Protein AF-0000000080328195 (afdb_homodimer)

Secondary structure (DSSP, 8-state):
--HHHHTT----TTB-BTTT--PPPHHHHHHHHHHHHHHHT--TTHHHHHHHHHHHHHHHHHHHHT--GGGEEE-S-HHHHHHHHHHH--SSEEEEETTS-GGGTHHHHHHHHTTS-EEEEE---TT----HHHHHHH--TTEEEEEEESB-TTT-BBP-HHHHHHHH-TTSEEEEE-TTTTTTS---GGG-SEEEEESSSTT---SS-EEEEE-HHHHHHS--TT--GGGBSSTT--SSPPPPBPSSGGGG--SPPPHHHHHHHHHHHHHHHHH-HHHHHHHHHHHHHHHHHHHHHTTPEE-S--SGGGB-S-EEEE-TTS-HHHHHHHHHHTT-B-EE-SS-EEEB--TT--THHHHHHHHHHHTTT-/--HHHHTT----TTB-BTTT--PPPHHHHHHHHHHHHHHHT--TTHHHHHHHHHHHHHHHHHHHHT--GGGEEE-S-HHHHHHHHHHH--SSEEEEETTS-GGGTHHHHHHHHTTS-EEEEE---TT----HHHHHHH--TTEEEEEEESB-TTT-BBP-HHHHHHHH-TTSEEEEE-TTTTTTS---GGG-SEEEEESSSTT---SS-EEEEE-HHHHHHS--TT--GGGBSSTT--SSPPPPBPSSGGGG--SPPPHHHHHHHHHHHHHHHHH-HHHHHHHHHHHHHHHHHHHHHTTPEE-S--SGGGB-S-EEEE-TTS-HHHHHHHHHHTT-B-EE-SS-EEEB--TT--THHHHHHHHHHHHTT-

Sequence (740 aa):
MLTSYATRFDTPAGYLDFARFGPPSQDAVAATARAMEDSARADHVTVDALMRAEGAARSAAARLTGTDAEHTVLLPNASTGLFHAALGIREGVVLAARTDFPANHYPWHRTRRLGRAEPRWLSPKPDSGVTPDLVRAALTDDVVALSVSAVDFRTGFRADLAALREAIGPGRLLIVDAIQAFGAVEMPWEAADVVVTGGQKWLRAGWGTGFAALSDQALEFLEPVLTGWTGVEGVGLFDGAEHPPAPDARRWSITHLSPVTAAAFAAALNLVERHTVAAIEAAIATRITELTEVVRGCGGHILSPTDPARRAGILSFTMPDHDPSLVAKSLHAEKVTPTVRSDSLRLSPHASTPPEVSERVAAALSSLRSMLTSYATRFDTPAGYLDFARFGPPSQDAVAATARAMEDSARADHVTVDALMRAEGAARSAAARLTGTDAEHTVLLPNASTGLFHAALGIREGVVLAARTDFPANHYPWHRTRRLGRAEPRWLSPKPDSGVTPDLVRAALTDDVVALSVSAVDFRTGFRADLAALREAIGPGRLLIVDAIQAFGAVEMPWEAADVVVTGGQKWLRAGWGTGFAALSDQALEFLEPVLTGWTGVEGVGLFDGAEHPPAPDARRWSITHLSPVTAAAFAAALNLVERHTVAAIEAAIATRITELTEVVRGCGGHILSPTDPARRAGILSFTMPDHDPSLVAKSLHAEKVTPTVRSDSLRLSPHASTPPEVSERVAAALSSLRS

InterPro domains:
  IPR000192 Aminotransferase class V domain [PF00266] (41-336)
  IPR015421 Pyridoxal phosphate-dependent transferase, major domain [G3DSA:3.40.640.10] (25-278)
  IPR015422 Pyridoxal phosphate-dependent transferase, small domain [G3DSA:3.90.1150.10] (15-353)
  IPR015424 Pyridoxal phosphate-dependent transferase [SSF53383] (11-368)

Organism: NCBI:txid40318

Solvent-accessible surface area (backbone atoms only — not comparable to full-atom values): 35557 Å² total; per-residue (Å²): 110,46,59,84,63,28,72,41,43,65,54,48,60,31,45,16,32,29,82,77,43,18,49,25,31,54,60,19,47,48,34,31,47,52,42,43,54,49,42,16,46,34,51,82,56,41,62,65,58,43,51,49,24,44,58,52,22,33,46,44,50,10,57,75,56,71,56,44,56,58,28,23,27,64,34,57,31,31,46,61,43,40,36,48,56,33,56,7,34,66,58,46,28,30,40,30,44,38,80,48,60,47,56,71,40,34,34,40,55,38,20,35,74,71,68,30,21,35,68,44,74,38,80,52,55,88,59,48,49,75,43,42,66,64,48,49,74,69,61,52,90,58,48,41,32,39,43,43,53,41,22,38,88,71,27,9,21,37,45,54,51,61,54,39,40,59,50,65,38,83,92,37,42,33,35,32,43,26,43,68,25,48,60,41,47,82,67,66,56,77,52,36,24,30,41,21,22,34,17,29,19,59,39,15,27,30,57,54,18,28,34,34,39,41,32,72,66,37,61,70,63,39,46,72,62,65,32,22,46,58,3,24,49,66,60,84,65,84,77,57,67,89,55,59,65,31,91,44,32,44,17,68,21,44,56,87,73,33,33,39,36,24,31,6,31,26,42,22,45,50,52,41,62,76,58,32,33,64,55,33,24,52,30,17,49,52,52,49,53,51,42,50,52,41,41,45,72,58,59,29,46,74,47,24,41,81,51,74,90,32,33,55,54,37,45,15,30,37,48,77,100,49,56,34,68,58,55,47,51,35,24,44,75,50,53,31,17,57,39,80,47,95,79,29,36,31,41,10,52,44,34,58,43,48,78,64,35,46,56,37,52,38,53,22,50,50,54,69,76,102,108,44,58,84,63,29,72,40,43,64,53,48,61,30,44,16,32,29,82,76,43,18,50,25,31,54,60,19,46,51,35,30,47,50,43,44,55,50,41,17,47,36,51,81,56,41,62,67,59,44,50,49,24,43,58,53,24,32,46,44,50,10,57,75,55,71,56,43,55,57,29,22,28,65,34,59,30,31,47,62,45,40,36,48,56,33,58,7,34,67,58,46,27,30,40,29,46,37,79,47,59,49,55,73,41,34,34,41,56,38,19,35,75,72,68,30,22,34,66,43,74,40,81,54,54,87,58,50,50,75,42,41,66,62,48,51,74,65,61,51,90,58,48,43,31,38,43,43,53,38,23,38,88,73,27,9,20,38,44,56,53,61,54,38,37,60,51,66,38,84,93,36,42,33,34,31,44,24,43,69,24,48,59,42,46,83,66,68,56,77,53,36,23,30,42,21,23,33,17,29,19,59,38,14,26,30,56,53,19,27,34,34,37,44,32,72,66,36,62,70,64,40,45,71,63,63,33,22,46,59,4,24,46,65,59,85,65,83,78,55,66,88,56,58,65,31,91,44,34,43,16,70,21,42,56,87,73,34,32,37,36,24,30,7,32,26,39,22,45,48,52,42,63,75,60,33,34,64,54,32,25,52,29,19,49,52,52,50,52,52,43,50,50,41,42,46,73,58,59,31,46,74,46,22,41,81,51,72,90,31,34,55,56,36,45,14,32,37,48,77,99,49,56,36,68,59,55,49,52,35,26,44,75,52,53,30,16,58,40,80,47,92,80,28,36,32,42,9,54,44,32,58,40,45,78,65,35,46,56,37,51,40,54,23,51,50,55,69,77,102

Structure (mmCIF, N/CA/C/O backbone):
data_AF-0000000080328195-model_v1
#
loop_
_entity.id
_entity.type
_entity.pdbx_description
1 polymer 'Aminotransferase class V-fold PLP-dependent enzyme'
#
loop_
_atom_site.group_PDB
_atom_site.id
_atom_site.type_symbol
_atom_site.label_atom_id
_atom_site.label_alt_id
_atom_site.label_comp_id
_atom_site.label_asym_id
_atom_site.label_entity_id
_atom_site.label_seq_id
_atom_site.pdbx_PDB_ins_code
_atom_site.Cartn_x
_atom_site.Cartn_y
_atom_site.Cartn_z
_atom_site.occupancy
_atom_site.B_iso_or_equiv
_atom_site.auth_seq_id
_atom_site.auth_comp_id
_atom_site.auth_asym_id
_atom_site.auth_atom_id
_atom_site.pdbx_PDB_model_num
ATOM 1 N N . MET A 1 1 ? 20.219 -21.656 -19.828 1 75.62 1 MET A N 1
ATOM 2 C CA . MET A 1 1 ? 20.156 -20.484 -18.953 1 75.62 1 MET A CA 1
ATOM 3 C C . MET A 1 1 ? 20.25 -19.203 -19.75 1 75.62 1 MET A C 1
ATOM 5 O O . MET A 1 1 ? 21 -19.125 -20.734 1 75.62 1 MET A O 1
ATOM 9 N N . LEU A 1 2 ? 19.406 -18.297 -19.438 1 90.62 2 LEU A N 1
ATOM 10 C CA . LEU A 1 2 ? 19.469 -16.969 -20.047 1 90.62 2 LEU A CA 1
ATOM 11 C C . LEU A 1 2 ? 20.562 -16.125 -19.406 1 90.62 2 LEU A C 1
ATOM 13 O O . LEU A 1 2 ? 20.297 -15.312 -18.531 1 90.62 2 LEU A O 1
ATOM 17 N N . THR A 1 3 ? 21.797 -16.297 -19.812 1 91.62 3 THR A N 1
ATOM 18 C CA . THR A 1 3 ? 23 -15.852 -19.125 1 91.62 3 THR A CA 1
ATOM 19 C C . THR A 1 3 ? 22.984 -14.336 -18.922 1 91.62 3 THR A C 1
ATOM 21 O O . THR A 1 3 ? 23.312 -13.852 -17.844 1 91.62 3 THR A O 1
ATOM 24 N N . SER A 1 4 ? 22.594 -13.609 -19.969 1 95.31 4 SER A N 1
ATOM 25 C CA . SER A 1 4 ? 22.594 -12.148 -19.859 1 95.31 4 SER A CA 1
ATOM 26 C C . SER A 1 4 ? 21.578 -11.672 -18.812 1 95.31 4 SER A C 1
ATOM 28 O O . SER A 1 4 ? 21.781 -10.633 -18.188 1 95.31 4 SER 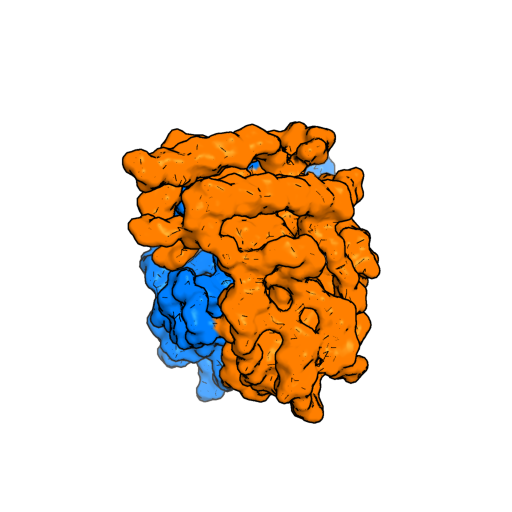A O 1
ATOM 30 N N . TYR A 1 5 ? 20.516 -12.422 -18.625 1 97.44 5 TYR A N 1
ATOM 31 C CA . TYR A 1 5 ? 19.531 -12.148 -17.578 1 97.44 5 TYR A CA 1
ATOM 32 C C . TYR A 1 5 ? 20.047 -12.555 -16.219 1 97.44 5 TYR A C 1
ATOM 34 O O . TYR A 1 5 ? 19.953 -11.797 -15.25 1 97.44 5 TYR A O 1
ATOM 42 N N . ALA A 1 6 ? 20.656 -13.656 -16.141 1 97.62 6 ALA A N 1
ATOM 43 C CA . ALA A 1 6 ? 21.094 -14.258 -14.883 1 97.62 6 ALA A CA 1
ATOM 44 C C . ALA A 1 6 ? 22.172 -13.414 -14.219 1 97.62 6 ALA A C 1
ATOM 46 O O . ALA A 1 6 ? 22.25 -13.344 -12.984 1 97.62 6 ALA A O 1
ATOM 47 N N . THR A 1 7 ? 23.016 -12.703 -14.984 1 97.38 7 THR A N 1
ATOM 48 C CA . THR A 1 7 ? 24.141 -11.938 -14.453 1 97.38 7 THR A CA 1
ATOM 49 C C . THR A 1 7 ? 23.641 -10.688 -13.719 1 97.38 7 THR A C 1
ATOM 51 O O . THR A 1 7 ? 24.406 -10.039 -13.016 1 97.38 7 THR A O 1
ATOM 54 N N . ARG A 1 8 ? 22.328 -10.414 -13.852 1 98.12 8 ARG A N 1
ATOM 55 C CA . ARG A 1 8 ? 21.781 -9.219 -13.227 1 98.12 8 ARG A CA 1
ATOM 56 C C . ARG A 1 8 ? 21.359 -9.492 -11.781 1 98.12 8 ARG A C 1
ATOM 58 O O . ARG A 1 8 ? 20.906 -8.594 -11.078 1 98.12 8 ARG A O 1
ATOM 65 N N . PHE A 1 9 ? 21.562 -10.688 -11.312 1 98.44 9 PHE A N 1
ATOM 66 C CA . PHE A 1 9 ? 21.031 -11.07 -10.016 1 98.44 9 PHE A CA 1
ATOM 67 C C . PHE A 1 9 ? 22.125 -11.656 -9.133 1 98.44 9 PHE A C 1
ATOM 69 O O . PHE A 1 9 ? 23.047 -12.32 -9.625 1 98.44 9 PHE A O 1
ATOM 76 N N . ASP A 1 10 ? 22 -11.461 -7.84 1 97.81 10 ASP A N 1
ATOM 77 C CA . ASP A 1 10 ? 22.891 -12.023 -6.832 1 97.81 10 ASP A CA 1
ATOM 78 C C . ASP A 1 10 ? 22.234 -13.172 -6.078 1 97.81 10 ASP A C 1
ATOM 80 O O . ASP A 1 10 ? 22.656 -13.531 -4.98 1 97.81 10 ASP A O 1
ATOM 84 N N . THR A 1 11 ? 21.172 -13.703 -6.598 1 97.69 11 THR A N 1
ATOM 85 C CA . THR A 1 11 ? 20.391 -14.758 -5.973 1 97.69 11 THR A CA 1
ATOM 86 C C . THR A 1 11 ? 21.219 -16.031 -5.812 1 97.69 11 THR A C 1
ATOM 88 O O . THR A 1 11 ? 21.875 -16.484 -6.762 1 97.69 11 THR A O 1
ATOM 91 N N . PRO A 1 12 ? 21.156 -16.672 -4.664 1 97.81 12 PRO A N 1
ATOM 92 C CA . PRO A 1 12 ? 21.891 -17.922 -4.48 1 97.81 12 PRO A CA 1
ATOM 93 C C . PRO A 1 12 ? 21.469 -19 -5.484 1 97.81 12 PRO A C 1
ATOM 95 O O . PRO A 1 12 ? 20.281 -19.109 -5.816 1 97.81 12 PRO A O 1
ATOM 98 N N . ALA A 1 13 ? 22.359 -19.859 -5.852 1 97.06 13 ALA A N 1
ATOM 99 C CA . ALA A 1 13 ? 22.188 -20.844 -6.914 1 97.06 13 ALA A CA 1
ATOM 100 C C . ALA A 1 13 ? 21.109 -21.844 -6.547 1 97.06 13 ALA A C 1
ATOM 102 O O . ALA A 1 13 ? 20.406 -22.359 -7.422 1 97.06 13 ALA A O 1
ATOM 103 N N . GLY A 1 14 ? 20.922 -22.078 -5.285 1 98.38 14 GLY A N 1
ATOM 104 C CA . GLY A 1 14 ? 20 -23.109 -4.848 1 98.38 14 GLY A CA 1
ATOM 105 C C . GLY A 1 14 ? 18.625 -22.562 -4.5 1 98.38 14 GLY A C 1
ATOM 106 O O . GLY A 1 14 ? 17.766 -23.312 -4.035 1 98.38 14 GLY A O 1
ATOM 107 N N . TYR A 1 15 ? 18.391 -21.281 -4.758 1 98.62 15 TYR A N 1
ATOM 108 C CA . TYR A 1 15 ? 17.094 -20.688 -4.418 1 98.62 15 TYR A CA 1
ATOM 109 C C . TYR A 1 15 ? 16.016 -21.141 -5.383 1 98.62 15 TYR A C 1
ATOM 111 O O . TYR A 1 15 ? 16.078 -20.859 -6.582 1 98.62 15 TYR A O 1
ATOM 119 N N . LEU A 1 16 ? 15.016 -21.844 -4.871 1 98.88 16 LEU A N 1
ATOM 120 C CA . LEU A 1 16 ? 13.914 -22.375 -5.664 1 98.88 16 LEU A CA 1
ATOM 121 C C . LEU A 1 16 ? 12.57 -22 -5.039 1 98.88 16 LEU A C 1
ATOM 123 O O . LEU A 1 16 ? 11.648 -22.828 -5 1 98.88 16 LEU A O 1
ATOM 127 N N . ASP A 1 17 ? 12.469 -20.828 -4.551 1 98.81 17 ASP A N 1
ATOM 128 C CA . ASP A 1 17 ? 11.266 -20.375 -3.867 1 98.81 17 ASP A CA 1
ATOM 129 C C . ASP A 1 17 ? 10.711 -19.094 -4.504 1 98.81 17 ASP A C 1
ATOM 131 O O . ASP A 1 17 ? 10.18 -18.234 -3.805 1 98.81 17 ASP A O 1
ATOM 135 N N . PHE A 1 18 ? 10.789 -18.953 -5.828 1 98.81 18 PHE A N 1
ATOM 136 C CA . PHE A 1 18 ? 10.414 -17.75 -6.547 1 98.81 18 PHE A CA 1
ATOM 137 C C . PHE A 1 18 ? 8.898 -17.547 -6.523 1 98.81 18 PHE A C 1
ATOM 139 O O . PHE A 1 18 ? 8.414 -16.438 -6.695 1 98.81 18 PHE A O 1
ATOM 146 N N . ALA A 1 19 ? 8.117 -18.578 -6.309 1 98.56 19 ALA A N 1
ATOM 147 C CA . ALA A 1 19 ? 6.66 -18.469 -6.215 1 98.56 19 ALA A CA 1
ATOM 148 C C . ALA A 1 19 ? 6.246 -17.828 -4.895 1 98.56 19 ALA A C 1
ATOM 150 O O . ALA A 1 19 ? 5.098 -17.406 -4.73 1 98.56 19 ALA A O 1
ATOM 151 N N . ARG A 1 20 ? 7.18 -17.781 -3.941 1 97.62 20 ARG A N 1
ATOM 152 C CA . ARG A 1 20 ? 6.945 -17.062 -2.691 1 97.62 20 ARG A CA 1
ATOM 153 C C . ARG A 1 20 ? 7.5 -15.641 -2.758 1 97.62 20 ARG A C 1
ATOM 155 O O . ARG A 1 20 ? 6.801 -14.68 -2.426 1 97.62 20 ARG A O 1
ATOM 162 N N . PHE A 1 21 ? 8.719 -15.633 -3.186 1 98.44 21 PHE A N 1
ATOM 163 C CA . PHE A 1 21 ? 9.398 -14.352 -3.285 1 98.44 21 PHE A CA 1
ATOM 164 C C . PHE A 1 21 ? 10.508 -14.406 -4.328 1 98.44 21 PHE A C 1
ATOM 166 O O . PHE A 1 21 ? 11.312 -15.336 -4.344 1 98.44 21 PHE A O 1
ATOM 173 N N . GLY A 1 22 ? 10.539 -13.375 -5.172 1 98.75 22 GLY A N 1
ATOM 174 C CA . GLY A 1 22 ? 11.609 -13.25 -6.156 1 98.75 22 GLY A CA 1
ATOM 175 C C . GLY A 1 22 ? 12.672 -12.242 -5.766 1 98.75 22 GLY A C 1
ATOM 176 O O . GLY A 1 22 ? 12.406 -11.031 -5.754 1 98.75 22 GLY A O 1
ATOM 177 N N . PRO A 1 23 ? 13.867 -12.711 -5.461 1 98.81 23 PRO A N 1
ATOM 178 C CA . PRO A 1 23 ? 14.938 -11.766 -5.156 1 98.81 23 PRO A CA 1
ATOM 179 C C . PRO A 1 23 ? 15.141 -10.727 -6.262 1 98.81 23 PRO A C 1
ATOM 181 O O . PRO A 1 23 ? 15.219 -11.078 -7.441 1 98.81 23 PRO A O 1
ATOM 184 N N . PRO A 1 24 ? 15.234 -9.453 -5.898 1 98.81 24 PRO A N 1
ATOM 185 C CA . PRO A 1 24 ? 15.328 -8.391 -6.906 1 98.81 24 PRO A CA 1
ATOM 186 C C . PRO A 1 24 ? 16.688 -8.367 -7.613 1 98.81 24 PRO A C 1
ATOM 188 O O . PRO A 1 24 ? 17.672 -8.906 -7.094 1 98.81 24 PRO A O 1
ATOM 191 N N . SER A 1 25 ? 16.719 -7.773 -8.797 1 98.81 25 SER A N 1
ATOM 192 C CA . SER A 1 25 ? 17.938 -7.605 -9.578 1 98.81 25 SER A CA 1
ATOM 193 C C . SER A 1 25 ? 18.844 -6.531 -8.984 1 98.81 25 SER A C 1
ATOM 195 O O . SER A 1 25 ? 18.391 -5.723 -8.164 1 98.81 25 SE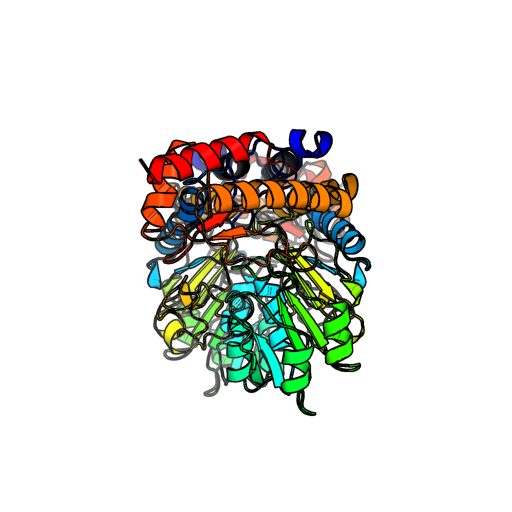R A O 1
ATOM 197 N N . GLN A 1 26 ? 20.078 -6.562 -9.453 1 98.62 26 GLN A N 1
ATOM 198 C CA . GLN A 1 26 ? 21 -5.488 -9.117 1 98.62 26 GLN A CA 1
ATOM 199 C C . GLN A 1 26 ? 20.453 -4.129 -9.547 1 98.62 26 GLN A C 1
ATOM 201 O O . GLN A 1 26 ? 20.672 -3.127 -8.859 1 98.62 26 GLN A O 1
ATOM 206 N N . ASP A 1 27 ? 19.734 -4.109 -10.672 1 98.5 27 ASP A N 1
ATOM 207 C CA . ASP A 1 27 ? 19.141 -2.875 -11.172 1 98.5 27 ASP A CA 1
ATOM 208 C C . ASP A 1 27 ? 18.062 -2.355 -10.219 1 98.5 27 ASP A C 1
ATOM 210 O O . ASP A 1 27 ? 18 -1.157 -9.93 1 98.5 27 ASP A O 1
ATOM 214 N N . ALA A 1 28 ? 17.188 -3.209 -9.766 1 98.69 28 ALA A N 1
ATOM 215 C CA . ALA A 1 28 ? 16.125 -2.816 -8.836 1 98.69 28 ALA A CA 1
ATOM 216 C C . ALA A 1 28 ? 16.719 -2.361 -7.5 1 98.69 28 ALA A C 1
ATOM 218 O O . ALA A 1 28 ? 16.25 -1.379 -6.914 1 98.69 28 ALA A O 1
ATOM 219 N N . VAL A 1 29 ? 17.719 -3.082 -7 1 98.81 29 VAL A N 1
ATOM 220 C CA . VAL A 1 29 ? 18.391 -2.715 -5.762 1 98.81 29 VAL A CA 1
ATOM 221 C C . VAL A 1 29 ? 19.016 -1.328 -5.906 1 98.81 29 VAL A C 1
ATOM 223 O O . VAL A 1 29 ? 18.844 -0.468 -5.043 1 98.81 29 VAL A O 1
ATOM 226 N N . ALA A 1 30 ? 19.719 -1.099 -7.016 1 98.69 30 ALA A N 1
ATOM 227 C CA . ALA A 1 30 ? 20.375 0.182 -7.27 1 98.69 30 ALA A CA 1
ATOM 228 C C . ALA A 1 30 ? 19.344 1.307 -7.402 1 98.69 30 ALA A C 1
ATOM 230 O O . ALA A 1 30 ? 19.578 2.418 -6.914 1 98.69 30 ALA A O 1
ATOM 231 N N . ALA A 1 31 ? 18.266 1.052 -8.102 1 98.69 31 ALA A N 1
ATOM 232 C CA . ALA A 1 31 ? 17.203 2.047 -8.266 1 98.69 31 ALA A CA 1
ATOM 233 C C . ALA A 1 31 ? 16.625 2.459 -6.914 1 98.69 31 ALA A C 1
ATOM 235 O O . ALA A 1 31 ? 16.375 3.643 -6.676 1 98.69 31 ALA A O 1
ATOM 236 N N . THR A 1 32 ? 16.391 1.471 -6.047 1 98.75 32 THR A N 1
ATOM 237 C CA . THR A 1 32 ? 15.883 1.743 -4.707 1 98.75 32 THR A CA 1
ATOM 238 C C . THR A 1 32 ? 16.859 2.607 -3.918 1 98.75 32 THR A C 1
ATOM 240 O O . THR A 1 32 ? 16.469 3.611 -3.32 1 98.75 32 THR A O 1
ATOM 243 N N . ALA A 1 33 ? 18.094 2.205 -3.932 1 98.31 33 ALA A N 1
ATOM 244 C CA . ALA A 1 33 ? 19.125 2.928 -3.191 1 98.31 33 ALA A CA 1
ATOM 245 C C . ALA A 1 33 ? 19.234 4.375 -3.67 1 98.31 33 ALA A C 1
ATOM 247 O O . ALA A 1 33 ? 19.281 5.301 -2.859 1 98.31 33 ALA A O 1
ATOM 248 N N . ARG A 1 34 ? 19.25 4.551 -4.965 1 98.31 34 ARG A N 1
ATOM 249 C CA . ARG A 1 34 ? 19.359 5.891 -5.539 1 98.31 34 ARG A CA 1
ATOM 250 C C . ARG A 1 34 ? 18.172 6.754 -5.152 1 98.31 34 ARG A C 1
ATOM 252 O O . ARG A 1 34 ? 18.328 7.906 -4.746 1 98.31 34 ARG A O 1
ATOM 259 N N . ALA A 1 35 ? 16.984 6.238 -5.289 1 98.62 35 ALA A N 1
ATOM 260 C CA . ALA A 1 35 ? 15.781 6.992 -4.965 1 98.62 35 ALA A CA 1
ATOM 261 C C . ALA A 1 35 ? 15.75 7.371 -3.488 1 98.62 35 ALA A C 1
ATOM 263 O O . ALA A 1 35 ? 15.352 8.484 -3.135 1 98.62 35 ALA A O 1
ATOM 264 N N . MET A 1 36 ? 16.156 6.477 -2.605 1 98.31 36 MET A N 1
ATOM 265 C CA . MET A 1 36 ? 16.172 6.754 -1.172 1 98.31 36 MET A CA 1
ATOM 266 C C . MET A 1 36 ? 17.203 7.824 -0.841 1 98.31 36 MET A C 1
ATOM 268 O O . MET A 1 36 ? 16.938 8.719 -0.033 1 98.31 36 MET A O 1
ATOM 272 N N . GLU A 1 37 ? 18.344 7.703 -1.454 1 98 37 GLU A N 1
ATOM 273 C CA . GLU A 1 37 ? 19.391 8.695 -1.234 1 98 37 GLU A CA 1
ATOM 274 C C . GLU A 1 37 ? 18.953 10.078 -1.704 1 98 37 GLU A C 1
ATOM 276 O O . GLU A 1 37 ? 19.172 11.078 -1.016 1 98 37 GLU A O 1
ATOM 281 N N . ASP A 1 38 ? 18.344 10.102 -2.893 1 98.31 38 ASP A N 1
ATOM 282 C CA . ASP A 1 38 ? 17.797 11.359 -3.385 1 98.31 38 ASP A CA 1
ATOM 283 C C . ASP A 1 38 ? 16.75 11.914 -2.424 1 98.31 38 ASP A C 1
ATOM 285 O O . ASP A 1 38 ? 16.719 13.117 -2.143 1 98.31 38 ASP A O 1
ATOM 289 N N . SER A 1 39 ? 15.891 11.062 -1.944 1 98.44 39 SER A N 1
ATOM 290 C CA . SER A 1 39 ? 14.836 11.469 -1.025 1 98.44 39 SER A CA 1
ATOM 291 C C . SER A 1 39 ? 15.414 12.094 0.242 1 98.44 39 SER A C 1
ATOM 293 O O . SER A 1 39 ? 14.836 13.031 0.798 1 98.44 39 SER A O 1
ATOM 295 N N . ALA A 1 40 ? 16.531 11.578 0.724 1 98.44 40 ALA A N 1
ATOM 296 C CA . ALA A 1 40 ? 17.156 12.023 1.972 1 98.44 40 ALA A CA 1
ATOM 297 C C . ALA A 1 40 ? 17.734 13.43 1.829 1 98.44 40 ALA A C 1
ATOM 299 O O . ALA A 1 40 ? 17.938 14.125 2.824 1 98.44 40 ALA A O 1
ATOM 300 N N . ARG A 1 41 ? 17.922 13.867 0.58 1 97.81 41 ARG A N 1
ATOM 301 C CA . ARG A 1 41 ? 18.5 15.18 0.292 1 97.81 41 ARG A CA 1
ATOM 302 C C . ARG A 1 41 ? 17.531 16.047 -0.502 1 97.81 41 ARG A C 1
ATOM 304 O O . ARG A 1 41 ? 17.953 16.828 -1.361 1 97.81 41 ARG A O 1
ATOM 311 N N . ALA A 1 42 ? 16.281 15.852 -0.24 1 97.06 42 ALA A N 1
ATOM 312 C CA . ALA A 1 42 ? 15.219 16.484 -1.024 1 97.06 42 ALA A CA 1
ATOM 313 C C . ALA A 1 42 ? 15.383 18 -1.057 1 97.06 42 ALA A C 1
ATOM 315 O O . ALA A 1 42 ? 15.758 18.609 -0.053 1 97.06 42 ALA A O 1
ATOM 316 N N . ASP A 1 43 ? 15.109 18.594 -2.152 1 96.56 43 ASP A N 1
ATOM 317 C CA . ASP A 1 43 ? 15.039 20.031 -2.367 1 96.56 43 ASP A CA 1
ATOM 318 C C . ASP A 1 43 ? 13.805 20.406 -3.18 1 96.56 43 ASP A C 1
ATOM 320 O O . ASP A 1 43 ? 12.82 19.656 -3.209 1 96.56 43 ASP A O 1
ATOM 324 N N . HIS A 1 44 ? 13.82 21.578 -3.793 1 95.81 44 HIS A N 1
ATOM 325 C CA . HIS A 1 44 ? 12.586 22.141 -4.344 1 95.81 44 HIS A CA 1
ATOM 326 C C . HIS A 1 44 ? 12.18 21.406 -5.625 1 95.81 44 HIS A C 1
ATOM 328 O O . HIS A 1 44 ? 11.055 21.562 -6.105 1 95.81 44 HIS A O 1
ATOM 334 N N . VAL A 1 45 ? 13.016 20.484 -6.168 1 96.06 45 VAL A N 1
ATOM 335 C CA . VAL A 1 45 ? 12.641 19.812 -7.402 1 96.06 45 VAL A CA 1
ATOM 336 C C . VAL A 1 45 ? 12.586 18.297 -7.164 1 96.06 45 VAL A C 1
ATOM 338 O O . VAL A 1 45 ? 12.023 17.562 -7.973 1 96.06 45 VAL A O 1
ATOM 341 N N . THR A 1 46 ? 13.164 17.781 -6.125 1 97 46 THR A N 1
ATOM 342 C CA . THR A 1 46 ? 13.469 16.375 -5.898 1 97 46 THR A CA 1
ATOM 343 C C . THR A 1 46 ? 12.195 15.539 -5.879 1 97 46 THR A C 1
ATOM 345 O O . THR A 1 46 ? 12.102 14.531 -6.578 1 97 46 THR A O 1
ATOM 348 N N . VAL A 1 47 ? 11.211 15.969 -5.078 1 96.06 47 VAL A N 1
ATOM 349 C CA . VAL A 1 47 ? 10.008 15.164 -4.887 1 96.06 47 VAL A CA 1
ATOM 350 C C . VAL A 1 47 ? 9.281 14.992 -6.219 1 96.06 47 VAL A C 1
ATOM 352 O O . VAL A 1 47 ? 8.836 13.891 -6.559 1 96.06 47 VAL A O 1
ATOM 355 N N . ASP A 1 48 ? 9.203 16.078 -6.98 1 95.69 48 ASP A N 1
ATOM 356 C CA . ASP A 1 48 ? 8.578 15.992 -8.297 1 95.69 48 ASP A CA 1
ATOM 357 C C . ASP A 1 48 ? 9.344 15.031 -9.211 1 95.69 48 ASP A C 1
ATOM 359 O O . ASP A 1 48 ? 8.734 14.266 -9.953 1 95.69 48 ASP A O 1
ATOM 363 N N . ALA A 1 49 ? 10.648 15.125 -9.172 1 97.44 49 ALA A N 1
ATOM 364 C CA . ALA A 1 49 ? 11.484 14.227 -9.969 1 97.44 49 ALA A CA 1
ATOM 365 C C . ALA A 1 49 ? 11.273 12.773 -9.562 1 97.44 49 ALA A C 1
ATOM 367 O O . ALA A 1 49 ? 11.156 11.898 -10.422 1 97.44 49 ALA A O 1
ATOM 368 N N . LEU A 1 50 ? 11.227 12.5 -8.25 1 97.38 50 LEU A N 1
ATOM 369 C CA . LEU A 1 50 ? 11 11.148 -7.746 1 97.38 50 LEU A CA 1
ATOM 370 C C . LEU A 1 50 ? 9.664 10.602 -8.234 1 97.38 50 LEU A C 1
ATOM 372 O O . LEU A 1 50 ? 9.57 9.43 -8.617 1 97.38 50 LEU A O 1
ATOM 376 N N . MET A 1 51 ? 8.672 11.43 -8.273 1 95.31 51 MET A N 1
ATOM 377 C CA . MET A 1 51 ? 7.309 11.008 -8.586 1 95.31 51 MET A CA 1
ATOM 378 C C . MET A 1 51 ? 7.184 10.617 -10.055 1 95.31 51 MET A C 1
ATOM 380 O O . MET A 1 51 ? 6.223 9.953 -10.453 1 95.31 51 MET A O 1
ATOM 384 N N . ARG A 1 52 ? 8.18 10.93 -10.93 1 96.31 52 ARG A N 1
ATOM 385 C CA . ARG A 1 52 ? 8.172 10.555 -12.336 1 96.31 52 ARG A CA 1
ATOM 386 C C . ARG A 1 52 ? 8.367 9.047 -12.508 1 96.31 52 ARG A C 1
ATOM 388 O O . ARG A 1 52 ? 8.047 8.492 -13.555 1 96.31 52 ARG A O 1
ATOM 395 N N . ALA A 1 53 ? 8.859 8.414 -11.484 1 97.5 53 ALA A N 1
ATOM 396 C CA . ALA A 1 53 ? 9.07 6.969 -11.539 1 97.5 53 ALA A CA 1
ATOM 397 C C . ALA A 1 53 ? 7.758 6.223 -11.742 1 97.5 53 ALA A C 1
ATOM 399 O O . ALA A 1 53 ? 7.723 5.18 -12.398 1 97.5 53 ALA A O 1
ATOM 400 N N . GLU A 1 54 ? 6.684 6.762 -11.219 1 97.75 54 GLU A N 1
ATOM 401 C CA . GLU A 1 54 ? 5.379 6.137 -11.391 1 97.75 54 GLU A CA 1
ATOM 402 C C . GLU A 1 54 ? 5.008 6.027 -12.867 1 97.75 54 GLU A C 1
ATOM 404 O O . GLU A 1 54 ? 4.547 4.977 -13.328 1 97.75 54 GLU A O 1
ATOM 409 N N . GLY A 1 55 ? 5.211 7.148 -13.602 1 97.75 55 GLY A N 1
ATOM 410 C CA . GLY A 1 55 ? 4.91 7.137 -15.023 1 97.75 55 GLY A CA 1
ATOM 411 C C . GLY A 1 55 ? 5.723 6.117 -15.797 1 97.75 55 GLY A C 1
ATOM 412 O O . GLY A 1 55 ? 5.195 5.43 -16.672 1 97.75 55 GLY A O 1
ATOM 413 N N . ALA A 1 56 ? 6.973 6.016 -15.453 1 97.81 56 ALA A N 1
ATOM 414 C CA . ALA A 1 56 ? 7.863 5.07 -16.125 1 97.81 56 ALA A CA 1
ATOM 415 C C . ALA A 1 56 ? 7.418 3.631 -15.875 1 97.81 56 ALA A C 1
ATOM 417 O O . ALA A 1 56 ? 7.363 2.822 -16.812 1 97.81 56 ALA A O 1
ATOM 418 N N . ALA A 1 57 ? 7.102 3.355 -14.633 1 98.62 57 ALA A N 1
ATOM 419 C CA . ALA A 1 57 ? 6.668 2.006 -14.281 1 98.62 57 ALA A CA 1
ATOM 420 C C . ALA A 1 57 ? 5.336 1.668 -14.953 1 98.62 57 ALA A C 1
ATOM 422 O O . ALA A 1 57 ? 5.164 0.569 -15.484 1 98.62 57 ALA A O 1
ATOM 423 N N . ARG A 1 58 ? 4.41 2.607 -14.906 1 98.69 58 ARG A N 1
ATOM 424 C CA . ARG A 1 58 ? 3.1 2.416 -15.516 1 98.69 58 ARG A CA 1
ATOM 425 C C . ARG A 1 58 ? 3.225 2.148 -17.016 1 98.69 58 ARG A C 1
ATOM 427 O O . ARG A 1 58 ? 2.562 1.254 -17.547 1 98.69 58 ARG A O 1
ATOM 434 N N . SER A 1 59 ? 4.078 2.887 -17.672 1 98.44 59 SER A N 1
ATOM 435 C CA . SER A 1 59 ? 4.289 2.721 -19.109 1 98.44 59 SER A CA 1
ATOM 436 C C . SER A 1 59 ? 4.875 1.349 -19.422 1 98.44 59 SER A C 1
ATOM 438 O O . SER A 1 59 ? 4.453 0.693 -20.375 1 98.44 59 SER A O 1
ATOM 440 N N . ALA A 1 60 ? 5.82 0.956 -18.641 1 98.44 60 ALA A N 1
ATOM 441 C CA . ALA A 1 60 ? 6.43 -0.356 -18.844 1 98.44 60 ALA A CA 1
ATOM 442 C C . ALA A 1 60 ? 5.414 -1.474 -18.625 1 98.44 60 ALA A C 1
ATOM 444 O O . ALA A 1 60 ? 5.363 -2.438 -19.391 1 98.44 60 ALA A O 1
ATOM 445 N N . ALA A 1 61 ? 4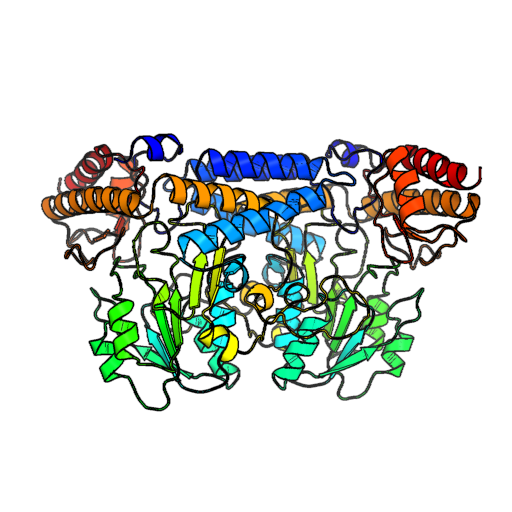.609 -1.336 -17.562 1 98.75 61 ALA A N 1
ATOM 446 C CA . ALA A 1 61 ? 3.561 -2.311 -17.281 1 98.75 61 ALA A CA 1
ATOM 447 C C . ALA A 1 61 ? 2.564 -2.396 -18.438 1 98.75 61 ALA A C 1
ATOM 449 O O . ALA A 1 61 ? 2.168 -3.49 -18.844 1 98.75 61 ALA A O 1
ATOM 450 N N . ALA A 1 62 ? 2.195 -1.25 -18.922 1 98.69 62 ALA A N 1
ATOM 451 C CA . ALA A 1 62 ? 1.252 -1.188 -20.047 1 98.69 62 ALA A CA 1
ATOM 452 C C . ALA A 1 62 ? 1.801 -1.912 -21.266 1 98.69 62 ALA A C 1
ATOM 454 O O . ALA A 1 62 ? 1.102 -2.721 -21.875 1 98.69 62 ALA A O 1
ATOM 455 N N . ARG A 1 63 ? 3.061 -1.698 -21.578 1 98.12 63 ARG A N 1
ATOM 456 C CA . ARG A 1 63 ? 3.68 -2.352 -22.719 1 98.12 63 ARG A CA 1
ATOM 457 C C . ARG A 1 63 ? 3.699 -3.865 -22.547 1 98.12 63 ARG A C 1
ATOM 459 O O . ARG A 1 63 ? 3.352 -4.605 -23.469 1 98.12 63 ARG A O 1
ATOM 466 N N . LEU A 1 64 ? 4.023 -4.285 -21.375 1 98.25 64 LEU A N 1
ATOM 467 C CA . LEU A 1 64 ? 4.164 -5.715 -21.125 1 98.25 64 LEU A CA 1
ATOM 468 C C . LEU A 1 64 ? 2.805 -6.406 -21.141 1 98.25 64 LEU A C 1
ATOM 470 O O . LEU A 1 64 ? 2.713 -7.594 -21.453 1 98.25 64 LEU A O 1
ATOM 474 N N . THR A 1 65 ? 1.736 -5.688 -20.75 1 97.94 65 THR A N 1
ATOM 475 C CA . THR A 1 65 ? 0.4 -6.273 -20.734 1 97.94 65 THR A CA 1
ATOM 476 C C . THR A 1 65 ? -0.277 -6.121 -22.094 1 97.94 65 THR A C 1
ATOM 478 O O . THR A 1 65 ? -1.277 -6.785 -22.375 1 97.94 65 THR A O 1
ATOM 481 N N . GLY A 1 66 ? 0.224 -5.301 -22.969 1 97.5 66 GLY A N 1
ATOM 482 C CA . GLY A 1 66 ? -0.335 -5.066 -24.297 1 97.5 66 GLY A CA 1
ATOM 483 C C . GLY A 1 66 ? -1.436 -4.023 -24.297 1 97.5 66 GLY A C 1
ATOM 484 O O . GLY A 1 66 ? -2.408 -4.145 -25.047 1 97.5 66 GLY A O 1
ATOM 485 N N . THR A 1 67 ? -1.326 -3.1 -23.375 1 97.75 67 THR A N 1
ATOM 486 C CA . THR A 1 67 ? -2.312 -2.027 -23.297 1 97.75 67 THR A CA 1
ATOM 487 C C . THR A 1 67 ? -1.628 -0.666 -23.219 1 97.75 67 THR A C 1
ATOM 489 O O . THR A 1 67 ? -0.527 -0.488 -23.75 1 97.75 67 THR A O 1
ATOM 492 N N . ASP A 1 68 ? -2.287 0.392 -22.797 1 98 68 ASP A N 1
ATOM 493 C CA . ASP A 1 68 ? -1.734 1.74 -22.703 1 98 68 ASP A CA 1
ATOM 494 C C . ASP A 1 68 ? -1.893 2.309 -21.297 1 98 68 ASP A C 1
ATOM 496 O O . ASP A 1 68 ? -2.383 1.624 -20.391 1 98 68 ASP A O 1
ATOM 500 N N . ALA A 1 69 ? -1.377 3.422 -21.109 1 96.44 69 ALA A N 1
ATOM 501 C CA . ALA A 1 69 ? -1.332 4.051 -19.797 1 96.44 69 ALA A CA 1
ATOM 502 C C . ALA A 1 69 ? -2.738 4.32 -19.266 1 96.44 69 ALA A C 1
ATOM 504 O O . ALA A 1 69 ? -2.98 4.254 -18.062 1 96.44 69 ALA A O 1
ATOM 505 N N . GLU A 1 70 ? -3.717 4.637 -20.094 1 97.75 70 GLU A N 1
ATOM 506 C CA . GLU A 1 70 ? -5.09 4.926 -19.688 1 97.75 70 GLU A CA 1
ATOM 507 C C . GLU A 1 70 ? -5.773 3.686 -19.125 1 97.75 70 GLU A C 1
ATOM 509 O O . GLU A 1 70 ? -6.719 3.795 -18.344 1 97.75 70 GLU A O 1
ATOM 514 N N . HIS A 1 71 ? -5.277 2.516 -19.516 1 98.81 71 HIS A N 1
ATOM 515 C CA . HIS A 1 71 ? -5.871 1.255 -19.078 1 98.81 71 HIS A CA 1
ATOM 516 C C . HIS A 1 71 ? -5.023 0.596 -18 1 98.81 71 HIS A C 1
ATOM 518 O O . HIS A 1 71 ? -5.234 -0.573 -17.656 1 98.81 71 HIS A O 1
ATOM 524 N N . THR A 1 72 ? -3.979 1.317 -17.578 1 98.88 72 THR A N 1
ATOM 525 C CA . THR A 1 72 ? -3.051 0.749 -16.609 1 98.88 72 THR A CA 1
ATOM 526 C C . THR A 1 72 ? -2.92 1.657 -15.391 1 98.88 72 THR A C 1
ATOM 528 O O . THR A 1 72 ? -2.828 2.879 -15.531 1 98.88 72 THR A O 1
ATOM 531 N N . VAL A 1 73 ? -2.963 1.087 -14.211 1 98.88 73 VAL A N 1
ATOM 532 C CA . VAL A 1 73 ? -2.777 1.83 -12.969 1 98.88 73 VAL A CA 1
ATOM 533 C C . VAL A 1 73 ? -1.842 1.059 -12.039 1 98.88 73 VAL A C 1
ATOM 535 O O . VAL A 1 73 ? -1.917 -0.169 -11.953 1 98.88 73 VAL A O 1
ATOM 538 N N . LEU A 1 74 ? -0.901 1.729 -11.438 1 98.81 74 LEU A N 1
ATOM 539 C CA . LEU A 1 74 ? -0.055 1.083 -10.438 1 98.81 74 LEU A CA 1
ATOM 540 C C . LEU A 1 74 ? -0.822 0.861 -9.141 1 98.81 74 LEU A C 1
ATOM 542 O O . LEU A 1 74 ? -1.716 1.64 -8.797 1 98.81 74 LEU A O 1
ATOM 546 N N . LEU A 1 75 ? -0.517 -0.17 -8.484 1 98.56 75 LEU A N 1
ATOM 547 C CA . LEU A 1 75 ? -1.09 -0.561 -7.199 1 98.56 75 LEU A CA 1
ATOM 548 C C . LEU A 1 75 ? 0.001 -1.003 -6.23 1 98.56 75 LEU A C 1
ATOM 550 O O . LEU A 1 75 ? 1.097 -1.379 -6.652 1 98.56 75 LEU A O 1
ATOM 554 N N . PRO A 1 76 ? -0.291 -0.945 -4.965 1 98.19 76 PRO A N 1
ATOM 555 C CA . PRO A 1 76 ? 0.729 -1.388 -4.012 1 98.19 76 PRO A CA 1
ATOM 556 C C . PRO A 1 76 ? 0.89 -2.906 -3.982 1 98.19 76 PRO A C 1
ATOM 558 O O . PRO A 1 76 ? 1.9 -3.414 -3.49 1 98.19 76 PRO A O 1
ATOM 561 N N . ASN A 1 77 ? -0.093 -3.631 -4.441 1 98.38 77 ASN A N 1
ATOM 562 C CA . ASN A 1 77 ? -0.098 -5.09 -4.441 1 98.38 77 ASN A CA 1
ATOM 563 C C . ASN A 1 77 ? -1.29 -5.648 -5.215 1 98.38 77 ASN A C 1
ATOM 565 O O . ASN A 1 77 ? -2.234 -4.914 -5.52 1 98.38 77 ASN A O 1
ATOM 569 N N . ALA A 1 78 ? -1.28 -6.883 -5.477 1 98.5 78 ALA A N 1
ATOM 570 C CA . ALA A 1 78 ? -2.348 -7.555 -6.215 1 98.5 78 ALA A CA 1
ATOM 571 C C . ALA A 1 78 ? -3.641 -7.582 -5.406 1 98.5 78 ALA A C 1
ATOM 573 O O . ALA A 1 78 ? -4.73 -7.426 -5.961 1 98.5 78 ALA A O 1
ATOM 574 N N . SER A 1 79 ? -3.574 -7.762 -4.094 1 98.62 79 SER A N 1
ATOM 575 C CA . SER A 1 79 ? -4.75 -7.871 -3.234 1 98.62 79 SER A CA 1
ATOM 576 C C . SER A 1 79 ? -5.625 -6.629 -3.334 1 98.62 79 SER A C 1
ATOM 578 O O . SER A 1 79 ? -6.852 -6.727 -3.4 1 98.62 79 SER A O 1
ATOM 580 N N . THR A 1 80 ? -5.008 -5.457 -3.361 1 98.75 80 THR A N 1
ATOM 581 C CA . THR A 1 80 ? -5.762 -4.215 -3.496 1 98.75 80 THR A CA 1
ATOM 582 C C . THR A 1 80 ? -6.523 -4.188 -4.816 1 98.75 80 THR A C 1
ATOM 584 O O . THR A 1 80 ? -7.672 -3.74 -4.871 1 98.75 80 THR A O 1
ATOM 587 N N . GLY A 1 81 ? -5.883 -4.668 -5.863 1 98.88 81 GLY A N 1
ATOM 588 C CA . GLY A 1 81 ? -6.555 -4.75 -7.152 1 98.88 81 GLY A CA 1
ATOM 589 C C . GLY A 1 81 ? -7.766 -5.664 -7.137 1 98.88 81 GLY A C 1
ATOM 590 O O . GLY A 1 81 ? -8.805 -5.336 -7.711 1 98.88 81 GLY A O 1
ATOM 591 N N . LEU A 1 82 ? -7.621 -6.789 -6.457 1 98.88 82 LEU A N 1
ATOM 592 C CA . LEU A 1 82 ? -8.734 -7.734 -6.371 1 98.88 82 LEU A CA 1
ATOM 593 C C . LEU A 1 82 ? -9.883 -7.145 -5.555 1 98.88 82 LEU A C 1
ATOM 595 O O . LEU A 1 82 ? -11.047 -7.398 -5.852 1 98.88 82 LEU A O 1
ATOM 599 N N . PHE A 1 83 ? -9.586 -6.344 -4.574 1 98.88 83 PHE A N 1
ATOM 600 C CA . PHE A 1 83 ? -10.633 -5.656 -3.828 1 98.88 83 PHE A CA 1
ATOM 601 C C . PHE A 1 83 ? -11.352 -4.641 -4.715 1 98.88 83 PHE A C 1
ATOM 603 O O . PHE A 1 83 ? -12.57 -4.508 -4.652 1 98.88 83 PHE A O 1
ATOM 610 N N . HIS A 1 84 ? -10.594 -3.883 -5.516 1 98.88 84 HIS A N 1
ATOM 611 C CA . HIS A 1 84 ? -11.219 -2.963 -6.461 1 98.88 84 HIS A CA 1
ATOM 612 C C . HIS A 1 84 ? -12.203 -3.691 -7.367 1 98.88 84 HIS A C 1
ATOM 614 O O . HIS A 1 84 ? -13.328 -3.229 -7.562 1 98.88 84 HIS A O 1
ATOM 620 N N . ALA A 1 85 ? -11.766 -4.793 -7.906 1 98.88 85 ALA A N 1
ATOM 621 C CA . ALA A 1 85 ? -12.602 -5.559 -8.82 1 98.88 85 ALA A CA 1
ATOM 622 C C . ALA A 1 85 ? -13.852 -6.082 -8.109 1 98.88 85 ALA A C 1
ATOM 624 O O . ALA A 1 85 ? -14.969 -5.91 -8.602 1 98.88 85 ALA A O 1
ATOM 625 N N . ALA A 1 86 ? -13.648 -6.684 -6.961 1 98.81 86 ALA A N 1
ATOM 626 C CA . ALA A 1 86 ? -14.75 -7.316 -6.238 1 98.81 86 ALA A CA 1
ATOM 627 C C . ALA A 1 86 ? -15.781 -6.281 -5.801 1 98.81 86 ALA A C 1
ATOM 629 O O . ALA A 1 86 ? -16.969 -6.418 -6.102 1 98.81 86 ALA A O 1
ATOM 630 N N . LEU A 1 87 ? -15.328 -5.227 -5.156 1 98.56 87 LEU A N 1
ATOM 631 C CA . LEU A 1 87 ? -16.234 -4.203 -4.652 1 98.56 87 LEU A CA 1
ATOM 632 C C . LEU A 1 87 ? -16.906 -3.457 -5.801 1 98.56 87 LEU A C 1
ATOM 634 O O . LEU A 1 87 ? -17.984 -2.875 -5.625 1 98.56 87 LEU A O 1
ATOM 638 N N . GLY A 1 88 ? -16.281 -3.504 -6.93 1 98.69 88 GLY A N 1
ATOM 639 C CA . GLY A 1 88 ? -16.797 -2.775 -8.078 1 98.69 88 GLY A CA 1
ATOM 640 C C . GLY A 1 88 ? -18 -3.443 -8.727 1 98.69 88 GLY A C 1
ATOM 641 O O . GLY A 1 88 ? -18.719 -2.82 -9.508 1 98.69 88 GLY A O 1
ATOM 642 N N . ILE A 1 89 ? -18.188 -4.727 -8.508 1 98.81 89 ILE A N 1
ATOM 643 C CA . ILE A 1 89 ? -19.328 -5.43 -9.086 1 98.81 89 ILE A CA 1
ATOM 644 C C . ILE A 1 89 ? -20.562 -5.242 -8.195 1 98.81 89 ILE A C 1
ATOM 646 O O . ILE A 1 89 ? -20.594 -5.75 -7.07 1 98.81 89 ILE A O 1
ATOM 650 N N . ARG A 1 90 ? -21.578 -4.652 -8.703 1 97.5 90 ARG A N 1
ATOM 651 C CA . ARG A 1 90 ? -22.734 -4.199 -7.938 1 97.5 90 ARG A CA 1
ATOM 652 C C . ARG A 1 90 ? -23.641 -5.367 -7.57 1 97.5 90 ARG A C 1
ATOM 654 O O . ARG A 1 90 ? -24.203 -5.402 -6.477 1 97.5 90 ARG A O 1
ATOM 661 N N . GLU A 1 91 ? -23.75 -6.242 -8.453 1 98.19 91 GLU A N 1
ATOM 662 C CA . GLU A 1 91 ? -24.688 -7.352 -8.281 1 98.19 91 GLU A CA 1
ATOM 663 C C . GLU A 1 91 ? -24.359 -8.5 -9.227 1 98.19 91 GLU A C 1
ATOM 665 O O . GLU A 1 91 ? -23.609 -8.328 -10.18 1 98.19 91 GLU A O 1
ATOM 670 N N . GLY A 1 92 ? -25.016 -9.617 -8.891 1 98.62 92 GLY A N 1
ATOM 671 C CA . GLY A 1 92 ? -24.812 -10.805 -9.703 1 98.62 92 GLY A CA 1
ATOM 672 C C . GLY A 1 92 ? -23.906 -11.828 -9.047 1 98.62 92 GLY A C 1
ATOM 673 O O . GLY A 1 92 ? -23.594 -11.711 -7.859 1 98.62 92 GLY A O 1
ATOM 674 N N . VAL A 1 93 ? -23.609 -12.852 -9.852 1 98.81 93 VAL A N 1
ATOM 675 C CA . VAL A 1 93 ? -22.812 -13.961 -9.352 1 98.81 93 VAL A CA 1
ATOM 676 C C . VAL A 1 93 ? -21.422 -13.914 -9.969 1 98.81 93 VAL A C 1
ATOM 678 O O . VAL A 1 93 ? -21.266 -13.656 -11.164 1 98.81 93 VAL A O 1
ATOM 681 N N . VAL A 1 94 ? -20.422 -14.125 -9.188 1 98.88 94 VAL A N 1
ATOM 682 C CA . VAL A 1 94 ? -19.047 -14.242 -9.648 1 98.88 94 VAL A CA 1
ATOM 683 C C . VAL A 1 94 ? -18.547 -15.656 -9.406 1 98.88 94 VAL A C 1
ATOM 685 O O . VAL A 1 94 ? -18.594 -16.156 -8.281 1 98.88 94 VAL A O 1
ATOM 688 N N . LEU A 1 95 ? -18.109 -16.312 -10.469 1 98.88 95 LEU A N 1
ATOM 689 C CA . LEU A 1 95 ? -17.438 -17.594 -10.312 1 98.88 95 LEU A CA 1
ATOM 690 C C . LEU A 1 95 ? -16.016 -17.406 -9.828 1 98.88 95 LEU A C 1
ATOM 692 O O . LEU A 1 95 ? -15.266 -16.594 -10.383 1 98.88 95 LEU A O 1
ATOM 696 N N . ALA A 1 96 ? -15.617 -18.062 -8.789 1 97.94 96 ALA A N 1
ATOM 697 C CA . ALA A 1 96 ? -14.266 -18.031 -8.234 1 97.94 96 ALA A CA 1
ATOM 698 C C . ALA A 1 96 ? -13.867 -19.406 -7.699 1 97.94 96 ALA A C 1
ATOM 700 O O . ALA A 1 96 ? -14.719 -20.172 -7.238 1 97.94 96 ALA A O 1
ATOM 701 N N . ALA A 1 97 ? -12.656 -19.734 -7.738 1 95.62 97 ALA A N 1
ATOM 702 C CA . ALA A 1 97 ? -12.203 -21.047 -7.312 1 95.62 97 ALA A CA 1
ATOM 703 C C . ALA A 1 97 ? -11.969 -21.094 -5.809 1 95.62 97 ALA A C 1
ATOM 705 O O . ALA A 1 97 ? -11.273 -20.234 -5.258 1 95.62 97 ALA A O 1
ATOM 706 N N . ARG A 1 98 ? -12.383 -22.109 -5.18 1 91.88 98 ARG A N 1
ATOM 707 C CA . ARG A 1 98 ? -12.195 -22.328 -3.748 1 91.88 98 ARG A CA 1
ATOM 708 C C . ARG A 1 98 ? -10.727 -22.578 -3.422 1 91.88 98 ARG A C 1
ATOM 710 O O . ARG A 1 98 ? -10.289 -22.359 -2.291 1 91.88 98 ARG A O 1
ATOM 717 N N . THR A 1 99 ? -10.039 -22.953 -4.426 1 90.44 99 THR A N 1
ATOM 718 C CA . THR A 1 99 ? -8.672 -23.406 -4.215 1 90.44 99 THR A CA 1
ATOM 719 C C . THR A 1 99 ? -7.68 -22.297 -4.543 1 90.44 99 THR A C 1
ATOM 721 O O . THR A 1 99 ? -6.469 -22.469 -4.379 1 90.44 99 THR A O 1
ATOM 724 N N . ASP A 1 100 ? -8.156 -21.156 -4.984 1 94 100 ASP A N 1
ATOM 725 C CA . ASP A 1 100 ? -7.242 -20.062 -5.289 1 94 100 ASP A CA 1
ATOM 726 C C . ASP A 1 100 ? -6.602 -19.516 -4.02 1 94 100 ASP A C 1
ATOM 728 O O . ASP A 1 100 ? -7.109 -19.719 -2.916 1 94 100 ASP A O 1
ATOM 732 N N . PHE A 1 101 ? -5.418 -18.922 -4.227 1 95.5 101 PHE A N 1
ATOM 733 C CA . PHE A 1 101 ? -4.797 -18.219 -3.104 1 95.5 101 PHE A CA 1
ATOM 734 C C . PHE A 1 101 ? -5.793 -17.281 -2.43 1 95.5 101 PHE A C 1
ATOM 736 O O . PHE A 1 101 ? -6.598 -16.641 -3.104 1 95.5 101 PHE A O 1
ATOM 743 N N . PRO A 1 102 ? -5.742 -17.078 -1.141 1 95.38 102 PRO A N 1
ATOM 744 C CA . PRO A 1 102 ? -6.77 -16.359 -0.372 1 95.38 102 PRO A CA 1
ATOM 745 C C . PRO A 1 102 ? -6.941 -14.914 -0.811 1 95.38 102 PRO A C 1
ATOM 747 O O . PRO A 1 102 ? -8.023 -14.344 -0.652 1 95.38 102 PRO A O 1
ATOM 750 N N . ALA A 1 103 ? -5.918 -14.312 -1.329 1 95.88 103 ALA A N 1
ATOM 751 C CA . ALA A 1 103 ? -6.047 -12.953 -1.835 1 95.88 103 ALA A CA 1
ATOM 752 C C . ALA A 1 103 ? -7.145 -12.859 -2.889 1 95.88 103 ALA A C 1
ATOM 754 O O . ALA A 1 103 ? -7.723 -11.789 -3.102 1 95.88 103 ALA A O 1
ATOM 755 N N . ASN A 1 104 ? -7.457 -13.938 -3.58 1 96.38 104 ASN A N 1
ATOM 756 C CA . ASN A 1 104 ? -8.531 -14 -4.562 1 96.38 104 ASN A CA 1
ATOM 757 C C . ASN A 1 104 ? -9.789 -14.641 -3.977 1 96.38 104 ASN A C 1
ATOM 759 O O . ASN A 1 104 ? -10.633 -15.148 -4.719 1 96.38 104 ASN A O 1
ATOM 763 N N . HIS A 1 105 ? -9.867 -14.766 -2.668 1 95.25 105 HIS A N 1
ATOM 764 C CA . HIS A 1 105 ? -11.016 -15.344 -1.981 1 95.25 105 HIS A CA 1
ATOM 765 C C . HIS A 1 105 ? -11.711 -14.312 -1.105 1 95.25 105 HIS A C 1
ATOM 767 O O . HIS A 1 105 ? -12.906 -14.055 -1.272 1 95.25 105 HIS A O 1
ATOM 773 N N . TYR A 1 106 ? -11.055 -13.672 -0.368 1 96.31 106 TYR A N 1
ATOM 774 C CA . TYR A 1 106 ? -11.617 -12.852 0.701 1 96.31 106 TYR A CA 1
ATOM 775 C C . TYR A 1 106 ? -12.328 -11.633 0.135 1 96.31 106 TYR A C 1
ATOM 777 O O . TYR A 1 106 ? -13.383 -11.227 0.638 1 96.31 106 TYR A O 1
ATOM 785 N N . PRO A 1 107 ? -11.805 -10.984 -0.939 1 98.12 107 PRO A N 1
ATOM 786 C CA . PRO A 1 107 ? -12.562 -9.859 -1.488 1 98.12 107 PRO A CA 1
ATOM 787 C C . PRO A 1 107 ? -14 -10.234 -1.858 1 98.12 107 PRO A C 1
ATOM 789 O O . PRO A 1 107 ? -14.914 -9.438 -1.673 1 98.12 107 PRO A O 1
ATOM 792 N N . TRP A 1 108 ? -14.195 -11.422 -2.316 1 98 108 TRP A N 1
ATOM 793 C CA . TRP A 1 108 ? -15.523 -11.852 -2.75 1 98 108 TRP A CA 1
ATOM 794 C C . TRP A 1 108 ? -16.422 -12.133 -1.55 1 98 108 TRP A C 1
ATOM 796 O O . TRP A 1 108 ? -17.625 -11.891 -1.602 1 98 108 TRP A O 1
ATOM 806 N N . HIS A 1 109 ? -15.805 -12.625 -0.459 1 96.94 109 HIS A N 1
ATOM 807 C CA . HIS A 1 109 ? -16.562 -12.742 0.782 1 96.94 109 HIS A CA 1
ATOM 808 C C . HIS A 1 109 ? -17 -11.367 1.284 1 96.94 109 HIS A C 1
ATOM 810 O O . HIS A 1 109 ? -18.141 -11.203 1.749 1 96.94 109 HIS A O 1
ATOM 816 N N . ARG A 1 110 ? -16.125 -10.391 1.19 1 97.38 110 ARG A N 1
ATOM 817 C CA . ARG A 1 110 ? -16.422 -9.039 1.667 1 97.38 110 ARG A CA 1
ATOM 818 C C . ARG A 1 110 ? -17.531 -8.398 0.841 1 97.38 110 ARG A C 1
ATOM 820 O O . ARG A 1 110 ? -18.438 -7.762 1.392 1 97.38 110 ARG A O 1
ATOM 827 N N . THR A 1 111 ? -17.438 -8.57 -0.448 1 97.06 111 THR A N 1
ATOM 828 C CA . THR A 1 111 ? -18.422 -8 -1.35 1 97.06 111 THR A CA 1
ATOM 829 C C . THR A 1 111 ? -19.812 -8.578 -1.058 1 97.06 111 THR A C 1
ATOM 831 O O . THR A 1 111 ? -20.797 -7.844 -1.041 1 97.06 111 THR A O 1
ATOM 834 N N . ARG A 1 112 ? -19.891 -9.852 -0.821 1 97.19 112 ARG A N 1
ATOM 835 C CA . ARG A 1 112 ? -21.141 -10.5 -0.464 1 97.19 112 ARG A CA 1
ATOM 836 C C . ARG A 1 112 ? -21.719 -9.906 0.818 1 97.19 112 ARG A C 1
ATOM 838 O O . ARG A 1 112 ? -22.922 -9.656 0.907 1 97.19 112 ARG A O 1
ATOM 845 N N . ARG A 1 113 ? -20.906 -9.703 1.763 1 95.75 113 ARG A N 1
ATOM 846 C CA . ARG A 1 113 ? -21.344 -9.172 3.053 1 95.75 113 ARG A CA 1
ATOM 847 C C . ARG A 1 113 ? -21.906 -7.766 2.904 1 95.75 113 ARG A C 1
ATOM 849 O O . ARG A 1 113 ? -22.797 -7.363 3.666 1 95.75 113 ARG A O 1
ATOM 856 N N . LEU A 1 114 ? -21.438 -7.062 1.866 1 96.56 114 LEU A N 1
ATOM 857 C CA . LEU A 1 114 ? -21.922 -5.711 1.611 1 96.56 114 LEU A CA 1
ATOM 858 C C . LEU A 1 114 ? -23.203 -5.734 0.8 1 96.56 114 LEU A C 1
ATOM 860 O O . LEU A 1 114 ? -23.75 -4.684 0.451 1 96.56 114 LEU A O 1
ATOM 864 N N . GLY A 1 115 ? -23.688 -6.961 0.455 1 95.88 115 GLY A N 1
ATOM 865 C CA . GLY A 1 115 ? -24.906 -7.094 -0.321 1 95.88 115 GLY A CA 1
ATOM 866 C C . GLY A 1 115 ? -24.703 -6.844 -1.803 1 95.88 115 GLY A C 1
ATOM 867 O O . GLY A 1 115 ? -25.641 -6.453 -2.506 1 95.88 115 GLY A O 1
ATOM 868 N N . ARG A 1 116 ? -23.516 -7.039 -2.246 1 97.06 116 ARG A N 1
ATOM 869 C CA . ARG A 1 116 ? -23.188 -6.852 -3.658 1 97.06 116 ARG A CA 1
ATOM 870 C C . ARG A 1 116 ? -23.031 -8.195 -4.363 1 97.06 116 ARG A C 1
ATOM 872 O O . ARG A 1 116 ? -23.828 -9.117 -4.145 1 97.06 116 ARG A O 1
ATOM 879 N N . ALA A 1 117 ? -22.031 -8.391 -5.176 1 97.62 117 ALA A N 1
ATOM 880 C CA . ALA A 1 117 ? -21.891 -9.617 -5.953 1 97.62 117 ALA A CA 1
ATOM 881 C C . ALA A 1 117 ? -21.75 -10.828 -5.039 1 97.62 117 ALA A C 1
ATOM 883 O O . ALA A 1 117 ? -21.172 -10.734 -3.953 1 97.62 117 ALA A O 1
ATOM 884 N N . GLU A 1 118 ? -22.281 -11.969 -5.473 1 98 118 GLU A N 1
ATOM 885 C CA . GLU A 1 118 ? -22.234 -13.227 -4.73 1 98 118 GLU A CA 1
ATOM 886 C C . GLU A 1 118 ? -21.25 -14.211 -5.375 1 98 118 GLU A C 1
ATOM 888 O O . GLU A 1 118 ? -21.391 -14.531 -6.555 1 98 118 GLU A O 1
ATOM 893 N N . PRO A 1 119 ? -20.359 -14.664 -4.555 1 98.12 119 PRO A N 1
ATOM 894 C CA . PRO A 1 119 ? -19.469 -15.68 -5.129 1 98.12 119 PRO A CA 1
ATOM 895 C C . PRO A 1 119 ? -20.125 -17.047 -5.23 1 98.12 119 PRO A C 1
ATOM 897 O O . PRO A 1 119 ? -20.891 -17.438 -4.352 1 98.12 119 PRO A O 1
ATOM 900 N N . ARG A 1 120 ? -19.969 -17.688 -6.301 1 98.31 120 ARG A N 1
ATOM 901 C CA . ARG A 1 120 ? -20.172 -19.125 -6.484 1 98.31 120 ARG A CA 1
ATOM 902 C C . ARG A 1 120 ? -18.844 -19.844 -6.652 1 98.31 120 ARG A C 1
ATOM 904 O O . ARG A 1 120 ? -18.109 -19.609 -7.621 1 98.31 120 ARG A O 1
ATOM 911 N N . TRP A 1 121 ? -18.562 -20.75 -5.723 1 97.44 121 TRP A N 1
ATOM 912 C CA . TRP A 1 121 ? -17.234 -21.344 -5.621 1 97.44 121 TRP A CA 1
ATOM 913 C C . TRP A 1 121 ? -17.094 -22.547 -6.535 1 97.44 121 TRP A C 1
ATOM 915 O O . TRP A 1 121 ? -17.938 -23.469 -6.488 1 97.44 121 TRP A O 1
ATOM 925 N N . LEU A 1 122 ? -16.062 -22.5 -7.352 1 97.5 122 LEU A N 1
ATOM 926 C CA . LEU A 1 122 ? -15.68 -23.641 -8.18 1 97.5 122 LEU A CA 1
ATOM 927 C C . LEU A 1 122 ? -14.734 -24.562 -7.422 1 97.5 122 LEU A C 1
ATOM 929 O O . LEU A 1 122 ? -13.945 -24.109 -6.594 1 97.5 122 LEU A O 1
ATOM 933 N N . SER A 1 123 ? -14.828 -25.828 -7.699 1 94.56 123 SER A N 1
ATOM 934 C CA . SER A 1 123 ? -13.961 -26.828 -7.086 1 94.56 123 SER A CA 1
ATOM 935 C C . SER A 1 123 ? -13.156 -27.578 -8.141 1 94.56 123 SER A C 1
ATOM 937 O O . SER A 1 123 ? -13.531 -28.688 -8.547 1 94.56 123 SER A O 1
ATOM 939 N N . PRO A 1 124 ? -12.078 -26.984 -8.516 1 94.44 124 PRO A N 1
ATOM 940 C CA . PRO A 1 124 ? -11.242 -27.688 -9.492 1 94.44 124 PRO A CA 1
ATOM 941 C C . PRO A 1 124 ? -10.641 -28.969 -8.922 1 94.44 124 PRO A C 1
ATOM 943 O O . PRO A 1 124 ? -10.562 -29.141 -7.703 1 94.44 124 PRO A O 1
ATOM 946 N N . LYS A 1 125 ? -10.25 -29.859 -9.852 1 88.94 125 LYS A N 1
ATOM 947 C CA . LYS A 1 125 ? -9.508 -31.047 -9.445 1 88.94 125 LYS A CA 1
ATOM 948 C C . LYS A 1 125 ? -8.164 -30.688 -8.828 1 88.94 125 LYS A C 1
ATOM 950 O O . LYS A 1 125 ? -7.566 -29.656 -9.188 1 88.94 125 LYS A O 1
ATOM 955 N N . PRO A 1 126 ? -7.668 -31.484 -7.93 1 82.12 126 PRO A N 1
ATOM 956 C CA . PRO A 1 126 ? -6.445 -31.172 -7.191 1 82.12 126 PRO A CA 1
ATOM 957 C C . PRO A 1 126 ? -5.254 -30.906 -8.109 1 82.12 126 PRO A C 1
ATOM 959 O O . PRO A 1 126 ? -4.398 -30.078 -7.793 1 82.12 126 PRO A O 1
ATOM 962 N N . ASP A 1 127 ? -5.145 -31.594 -9.164 1 80.62 127 ASP A N 1
ATOM 963 C CA . ASP A 1 127 ? -3.971 -31.453 -10.016 1 80.62 127 ASP A CA 1
ATOM 964 C C . ASP A 1 127 ? -4.25 -30.5 -11.188 1 80.62 127 ASP A C 1
ATOM 966 O O . ASP A 1 127 ? -3.492 -30.469 -12.156 1 80.62 127 ASP A O 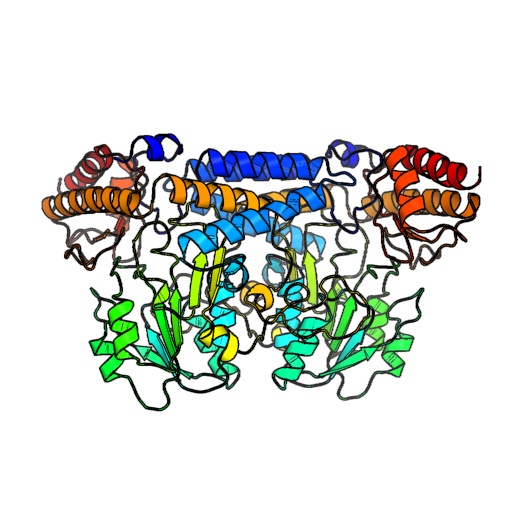1
ATOM 970 N N . SER A 1 128 ? -5.398 -29.844 -11.023 1 85.25 128 SER A N 1
ATOM 971 C CA . SER A 1 128 ? -5.785 -28.922 -12.078 1 85.25 128 SER A CA 1
ATOM 972 C C . SER A 1 128 ? -6.211 -27.578 -11.5 1 85.25 128 SER A C 1
ATOM 974 O O . SER A 1 128 ? -5.789 -27.203 -10.398 1 85.25 128 SER A O 1
ATOM 976 N N . GLY A 1 129 ? -6.766 -26.75 -12.141 1 91.38 129 GLY A N 1
ATOM 977 C CA . GLY A 1 129 ? -7.332 -25.453 -11.844 1 91.38 129 GLY A CA 1
ATOM 978 C C . GLY A 1 129 ? -8.656 -25.203 -12.539 1 91.38 129 GLY A C 1
ATOM 979 O O . GLY A 1 129 ? -9.406 -26.141 -12.82 1 91.38 129 GLY A O 1
ATOM 980 N N . VAL A 1 130 ? -8.922 -24.047 -12.711 1 96.62 130 VAL A N 1
ATOM 981 C CA . VAL A 1 130 ? -10.172 -23.688 -13.352 1 96.62 130 VAL A CA 1
ATOM 982 C C . VAL A 1 130 ? -10.094 -23.969 -14.852 1 96.62 130 VAL A C 1
ATOM 984 O O . VAL A 1 130 ? -9.273 -23.391 -15.555 1 96.62 130 VAL A O 1
ATOM 987 N N . THR A 1 131 ? -10.93 -24.906 -15.312 1 96.75 131 THR A N 1
ATOM 988 C CA . THR A 1 131 ? -10.977 -25.266 -16.719 1 96.75 131 THR A CA 1
ATOM 989 C C . THR A 1 131 ? -12.234 -24.688 -17.391 1 96.75 131 THR A C 1
ATOM 991 O O . THR A 1 131 ? -13.203 -24.359 -16.703 1 96.75 131 THR A O 1
ATOM 994 N N . PRO A 1 132 ? -12.164 -24.531 -18.734 1 97.75 132 PRO A N 1
ATOM 995 C CA . PRO A 1 132 ? -13.367 -24.062 -19.422 1 97.75 132 PRO A CA 1
ATOM 996 C C . PRO A 1 132 ? -14.586 -24.953 -19.156 1 97.75 132 PRO A C 1
ATOM 998 O O . PRO A 1 132 ? -15.703 -24.453 -19.031 1 97.75 132 PRO A O 1
ATOM 1001 N N . ASP A 1 133 ? -14.359 -26.234 -19.078 1 97.38 133 ASP A N 1
ATOM 1002 C CA . ASP A 1 133 ? -15.469 -27.141 -18.828 1 97.38 133 ASP A CA 1
ATOM 1003 C C . ASP A 1 133 ? -16.078 -26.906 -17.453 1 97.38 133 ASP A C 1
ATOM 1005 O O . ASP A 1 133 ? -17.312 -26.906 -17.297 1 97.38 133 ASP A O 1
ATOM 1009 N N . LEU A 1 134 ? -15.227 -26.75 -16.453 1 97.69 134 LEU A N 1
ATOM 1010 C CA . LEU A 1 134 ? -15.703 -26.453 -15.102 1 97.69 134 LEU A CA 1
ATOM 1011 C C . LEU A 1 134 ? -16.531 -25.172 -15.094 1 97.69 134 LEU A C 1
ATOM 1013 O O . LEU A 1 134 ? -17.562 -25.109 -14.422 1 97.69 134 LEU A O 1
ATOM 1017 N N . VAL A 1 135 ? -16.109 -24.172 -15.836 1 98.56 135 VAL A N 1
ATOM 1018 C CA . VAL A 1 135 ? -16.781 -22.875 -15.914 1 98.56 135 VAL A CA 1
ATOM 1019 C C . VAL A 1 135 ? -18.109 -23.016 -16.641 1 98.56 135 VAL A C 1
ATOM 1021 O O . VAL A 1 135 ? -19.141 -22.547 -16.156 1 98.56 135 VAL A O 1
ATOM 1024 N N . ARG A 1 136 ? -18.141 -23.766 -17.766 1 98.31 136 ARG A N 1
ATOM 1025 C CA . ARG A 1 136 ? -19.375 -23.969 -18.531 1 98.31 136 ARG A CA 1
ATOM 1026 C C . ARG A 1 136 ? -20.438 -24.656 -17.688 1 98.31 136 ARG A C 1
ATOM 1028 O O . ARG A 1 136 ? -21.625 -24.312 -17.766 1 98.31 136 ARG A O 1
ATOM 1035 N N . ALA A 1 137 ? -19.984 -25.547 -16.938 1 98.06 137 ALA A N 1
ATOM 1036 C CA . ALA A 1 137 ? -20.906 -26.328 -16.109 1 98.06 137 ALA A CA 1
ATOM 1037 C C .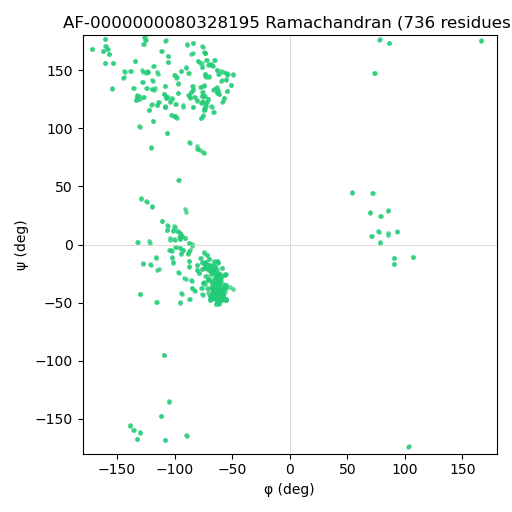 ALA A 1 137 ? -21.531 -25.453 -15.023 1 98.06 137 ALA A C 1
ATOM 1039 O O . ALA A 1 137 ? -22.625 -25.734 -14.539 1 98.06 137 ALA A O 1
ATOM 1040 N N . ALA A 1 138 ? -20.859 -24.344 -14.656 1 98.19 138 ALA A N 1
ATOM 1041 C CA . ALA A 1 138 ? -21.328 -23.5 -13.555 1 98.19 138 ALA A CA 1
ATOM 1042 C C . ALA A 1 138 ? -21.984 -22.234 -14.078 1 98.19 138 ALA A C 1
ATOM 1044 O O . ALA A 1 138 ? -22.547 -21.453 -13.305 1 98.19 138 ALA A O 1
ATOM 1045 N N . LEU A 1 139 ? -21.953 -22.031 -15.367 1 98.12 139 LEU A N 1
ATOM 1046 C CA . LEU A 1 139 ? -22.422 -20.781 -15.953 1 98.12 139 LEU A CA 1
ATOM 1047 C C . LEU A 1 139 ? -23.938 -20.719 -15.961 1 98.12 139 LEU A C 1
ATOM 1049 O O . LEU A 1 139 ? -24.609 -21.672 -16.375 1 98.12 139 LEU A O 1
ATOM 1053 N N . THR A 1 140 ? -24.484 -19.781 -15.406 1 98.25 140 THR A N 1
ATOM 1054 C CA . THR A 1 140 ? -25.906 -19.422 -15.469 1 98.25 140 THR A CA 1
ATOM 1055 C C . THR A 1 140 ? -26.078 -17.953 -15.867 1 98.25 140 THR A C 1
ATOM 1057 O O . THR A 1 140 ? -25.094 -17.203 -15.945 1 98.25 140 THR A O 1
ATOM 1060 N N . ASP A 1 141 ? -27.281 -17.547 -16.109 1 97.56 141 ASP A N 1
ATOM 1061 C CA . ASP A 1 141 ? -27.562 -16.219 -16.641 1 97.56 141 ASP A CA 1
ATOM 1062 C C . ASP A 1 141 ? -27.172 -15.125 -15.633 1 97.56 141 ASP A C 1
ATOM 1064 O O . ASP A 1 141 ? -26.875 -13.992 -16.016 1 97.56 141 ASP A O 1
ATOM 1068 N N . ASP A 1 142 ? -27.141 -15.453 -14.375 1 98.25 142 ASP A N 1
ATOM 1069 C CA . ASP A 1 142 ? -26.891 -14.453 -13.336 1 98.25 142 ASP A CA 1
ATOM 1070 C C . ASP A 1 142 ? -25.391 -14.266 -13.094 1 98.25 142 ASP A C 1
ATOM 1072 O O . ASP A 1 142 ? -24.984 -13.367 -12.352 1 98.25 142 ASP A O 1
ATOM 1076 N N . VAL A 1 143 ? -24.562 -15.102 -13.773 1 98.81 143 VAL A N 1
ATOM 1077 C CA . VAL A 1 143 ? -23.109 -14.945 -13.648 1 98.81 143 VAL A CA 1
ATOM 1078 C C . VAL A 1 143 ? -22.656 -13.719 -14.43 1 98.81 143 VAL A C 1
ATOM 1080 O O . VAL A 1 143 ? -22.922 -13.594 -15.625 1 98.81 143 VAL A O 1
ATOM 1083 N N . VAL A 1 144 ? -21.906 -12.844 -13.742 1 98.88 144 VAL A N 1
ATOM 1084 C CA . VAL A 1 144 ? -21.516 -11.594 -14.391 1 98.88 144 VAL A CA 1
ATOM 1085 C C . VAL A 1 144 ? -19.984 -11.547 -14.531 1 98.88 144 VAL A C 1
ATOM 1087 O O . VAL A 1 144 ? -19.453 -10.695 -15.234 1 98.88 144 VAL A O 1
ATOM 1090 N N . ALA A 1 145 ? -19.281 -12.484 -13.867 1 98.94 145 ALA A N 1
ATOM 1091 C CA . ALA A 1 145 ? -17.828 -12.453 -13.922 1 98.94 145 ALA A CA 1
ATOM 1092 C C . ALA A 1 145 ? -17.234 -13.805 -13.531 1 98.94 145 ALA A C 1
ATOM 1094 O O . ALA A 1 145 ? -17.891 -14.609 -12.875 1 98.94 145 ALA A O 1
ATOM 1095 N N . LEU A 1 146 ? -16.062 -14.062 -13.969 1 98.94 146 LEU A N 1
ATOM 1096 C CA . LEU A 1 146 ? -15.164 -15.141 -13.547 1 98.94 146 LEU A CA 1
ATOM 1097 C C . LEU A 1 146 ? -13.852 -14.578 -13 1 98.94 146 LEU A C 1
ATOM 1099 O O . LEU A 1 146 ? -13.18 -13.789 -13.672 1 98.94 146 LEU A O 1
ATOM 1103 N N . SER A 1 147 ? -13.555 -14.883 -11.766 1 98.81 147 SER A N 1
ATOM 1104 C CA . SER A 1 147 ? -12.258 -14.57 -11.172 1 98.81 147 SER A CA 1
ATOM 1105 C C . SER A 1 147 ? -11.367 -15.805 -11.109 1 98.81 147 SER A C 1
ATOM 1107 O O . SER A 1 147 ? -11.766 -16.828 -10.547 1 98.81 147 SER A O 1
ATOM 1109 N N . VAL A 1 148 ? -10.133 -15.719 -11.664 1 98.38 148 VAL A N 1
ATOM 1110 C CA . VAL A 1 148 ? -9.289 -16.906 -11.75 1 98.38 148 VAL A CA 1
ATOM 1111 C C . VAL A 1 148 ? -7.828 -16.516 -11.562 1 98.38 148 VAL A C 1
ATOM 1113 O O . VAL A 1 148 ? -7.422 -15.414 -11.922 1 98.38 148 VAL A O 1
ATOM 1116 N N . SER A 1 149 ? -7.062 -17.375 -10.891 1 98 149 SER A N 1
ATOM 1117 C CA . SER A 1 149 ? -5.609 -17.25 -10.922 1 98 149 SER A CA 1
ATOM 1118 C C . SER A 1 149 ? -5.047 -17.75 -12.25 1 98 149 SER A C 1
ATOM 1120 O O . SER A 1 149 ? -5.371 -18.844 -12.695 1 98 149 SER A O 1
ATOM 1122 N N . ALA A 1 150 ? -4.211 -16.969 -12.852 1 98.38 150 ALA A N 1
ATOM 1123 C CA . ALA A 1 150 ? -3.59 -17.375 -14.109 1 98.38 150 ALA A CA 1
ATOM 1124 C C . ALA A 1 150 ? -2.783 -18.656 -13.938 1 98.38 150 ALA A C 1
ATOM 1126 O O . ALA A 1 150 ? -2.775 -19.531 -14.812 1 98.38 150 ALA A O 1
ATOM 1127 N N . VAL A 1 151 ? -2.094 -18.719 -12.836 1 97.94 151 VAL A N 1
ATOM 1128 C CA . VAL A 1 151 ? -1.322 -19.891 -12.445 1 97.94 151 VAL A CA 1
ATOM 1129 C C . VAL A 1 151 ? -1.632 -20.25 -10.992 1 97.94 151 VAL A C 1
ATOM 1131 O O . VAL A 1 151 ? -1.631 -19.391 -10.117 1 97.94 151 VAL A O 1
ATOM 1134 N N . ASP A 1 152 ? -2.037 -21.531 -10.805 1 96.94 152 ASP A N 1
ATOM 1135 C CA . ASP A 1 152 ? -2.34 -22 -9.453 1 96.94 152 ASP A CA 1
ATOM 1136 C C . ASP A 1 152 ? -1.099 -21.953 -8.57 1 96.94 152 ASP A C 1
ATOM 1138 O O . ASP A 1 152 ? -0.044 -22.484 -8.938 1 96.94 152 ASP A O 1
ATOM 1142 N N . PHE A 1 153 ? -1.198 -21.391 -7.387 1 96.06 153 PHE A N 1
ATOM 1143 C CA . PHE A 1 153 ? -0.052 -21.156 -6.52 1 96.06 153 PHE A CA 1
ATOM 1144 C C . PHE A 1 153 ? 0.441 -22.453 -5.902 1 96.06 153 PHE A C 1
ATOM 1146 O O . PHE A 1 153 ? 1.573 -22.531 -5.418 1 96.06 153 PHE A O 1
ATOM 1153 N N . ARG A 1 154 ? -0.325 -23.5 -5.926 1 94.38 154 ARG A N 1
ATOM 1154 C CA . ARG A 1 154 ? 0.045 -24.766 -5.309 1 94.38 154 ARG A CA 1
ATOM 1155 C C . ARG A 1 154 ? 0.709 -25.688 -6.32 1 94.38 154 ARG A C 1
ATOM 1157 O O . ARG A 1 154 ? 1.746 -26.297 -6.031 1 94.38 154 ARG A O 1
ATOM 1164 N N . THR A 1 155 ? 0.095 -25.703 -7.531 1 95 155 THR A N 1
ATOM 1165 C CA . THR A 1 155 ? 0.482 -26.766 -8.453 1 95 155 THR A CA 1
ATOM 1166 C C . THR A 1 155 ? 1.2 -26.188 -9.672 1 95 155 THR A C 1
ATOM 1168 O O . THR A 1 155 ? 1.859 -26.906 -10.414 1 95 155 THR A O 1
ATOM 1171 N N . GLY A 1 156 ? 0.987 -24.953 -9.914 1 97.06 156 GLY A N 1
ATOM 1172 C CA . GLY A 1 156 ? 1.559 -24.359 -11.117 1 97.06 156 GLY A CA 1
ATOM 1173 C C . GLY A 1 156 ? 0.692 -24.562 -12.344 1 97.06 156 GLY A C 1
ATOM 1174 O O . GLY A 1 156 ? 1.109 -24.234 -13.461 1 97.06 156 GLY A O 1
ATOM 1175 N N . PHE A 1 157 ? -0.542 -25.062 -12.117 1 97.19 157 PHE A N 1
ATOM 1176 C CA . PHE A 1 157 ? -1.474 -25.203 -13.234 1 97.19 157 PHE A CA 1
ATOM 1177 C C . PHE A 1 157 ? -1.706 -23.875 -13.922 1 97.19 157 PHE A C 1
ATOM 1179 O O . PHE A 1 157 ? -2.039 -22.875 -13.266 1 97.19 157 PHE A O 1
ATOM 1186 N N . ARG A 1 158 ? -1.504 -23.859 -15.18 1 96.88 158 ARG A N 1
ATOM 1187 C CA . ARG A 1 158 ? -1.686 -22.688 -16.016 1 96.88 158 ARG A CA 1
ATOM 1188 C C . ARG A 1 158 ? -3.09 -22.641 -16.609 1 96.88 158 ARG A C 1
ATOM 1190 O O . ARG A 1 158 ? -3.471 -23.531 -17.375 1 96.88 158 ARG A O 1
ATOM 1197 N N . ALA A 1 159 ? -3.855 -21.641 -16.312 1 97.19 159 ALA A N 1
ATOM 1198 C CA . ALA A 1 159 ? -5.203 -21.516 -16.859 1 97.19 159 ALA A CA 1
ATOM 1199 C C . ALA A 1 159 ? -5.16 -21.141 -18.344 1 97.19 159 ALA A C 1
ATOM 1201 O O . ALA A 1 159 ? -4.258 -20.438 -18.797 1 97.19 159 ALA A O 1
ATOM 1202 N N . ASP A 1 160 ? -6.094 -21.656 -19.125 1 97.69 160 ASP A N 1
ATOM 1203 C CA . ASP A 1 160 ? -6.273 -21.281 -20.531 1 97.69 160 ASP A CA 1
ATOM 1204 C C . ASP A 1 160 ? -7.176 -20.047 -20.656 1 97.69 160 ASP A C 1
ATOM 1206 O O . ASP A 1 160 ? -8.383 -20.188 -20.859 1 97.69 160 ASP A O 1
ATOM 1210 N N . LEU A 1 161 ? -6.594 -18.859 -20.578 1 98.5 161 LEU A N 1
ATOM 1211 C CA . LEU A 1 161 ? -7.367 -17.625 -20.484 1 98.5 161 LEU A CA 1
ATOM 1212 C C . LEU A 1 161 ? -8.234 -17.438 -21.719 1 98.5 161 LEU A C 1
ATOM 1214 O O . LEU A 1 161 ? -9.375 -16.969 -21.625 1 98.5 161 LEU A O 1
ATOM 1218 N N . ALA A 1 162 ? -7.668 -17.734 -22.891 1 98.44 162 ALA A N 1
ATOM 1219 C CA . ALA A 1 162 ? -8.445 -17.594 -24.125 1 98.44 162 ALA A CA 1
ATOM 1220 C C . ALA A 1 162 ? -9.68 -18.5 -24.094 1 98.44 162 ALA A C 1
ATOM 1222 O O . ALA A 1 162 ? -10.781 -18.062 -24.438 1 98.44 162 ALA A O 1
ATOM 1223 N N . ALA A 1 163 ? -9.469 -19.734 -23.703 1 98.44 163 ALA A N 1
ATOM 1224 C CA . ALA A 1 163 ? -10.57 -20.688 -23.641 1 98.44 163 ALA A CA 1
ATOM 1225 C C . ALA A 1 163 ? -11.57 -20.297 -22.562 1 98.44 163 ALA A C 1
ATOM 1227 O O . ALA A 1 163 ? -12.781 -20.5 -22.703 1 98.44 163 ALA A O 1
ATOM 1228 N N . LEU A 1 164 ? -11.094 -19.797 -21.406 1 98.69 164 LEU A N 1
ATOM 1229 C CA . LEU A 1 164 ? -11.984 -19.312 -20.359 1 98.69 164 LEU A CA 1
ATOM 1230 C C . LEU A 1 164 ? -12.82 -18.141 -20.844 1 98.69 164 LEU A C 1
ATOM 1232 O O . LEU A 1 164 ? -14.008 -18.047 -20.531 1 98.69 164 LEU A O 1
ATOM 1236 N N . ARG A 1 165 ? -12.188 -17.219 -21.547 1 98.75 165 ARG A N 1
ATOM 1237 C CA . ARG A 1 165 ? -12.914 -16.094 -22.156 1 98.75 165 ARG A CA 1
ATOM 1238 C C . ARG A 1 165 ? -14.047 -16.609 -23.047 1 98.75 165 ARG A C 1
ATOM 1240 O O . ARG A 1 165 ? -15.18 -16.109 -22.953 1 98.75 165 ARG A O 1
ATOM 1247 N N . GLU A 1 166 ? -13.727 -17.562 -23.859 1 98.5 166 GLU A N 1
ATOM 1248 C CA . GLU A 1 166 ? -14.742 -18.156 -24.734 1 98.5 166 GLU A CA 1
ATOM 1249 C C . GLU A 1 166 ? -15.859 -18.812 -23.922 1 98.5 166 GLU A C 1
ATOM 1251 O O . GLU A 1 166 ? -17.031 -18.688 -24.25 1 98.5 166 GLU A O 1
ATOM 1256 N N . ALA A 1 167 ? -15.477 -19.469 -22.906 1 98.69 167 ALA A N 1
ATOM 1257 C CA . ALA A 1 167 ? -16.438 -20.203 -22.078 1 98.69 167 ALA A CA 1
ATOM 1258 C C . ALA A 1 167 ? -17.438 -19.266 -21.422 1 98.69 167 ALA A C 1
ATOM 1260 O O . ALA A 1 167 ? -18.641 -19.578 -21.359 1 98.69 167 ALA A O 1
ATOM 1261 N N . ILE A 1 168 ? -17.016 -18.078 -20.938 1 98.44 168 ILE A N 1
ATOM 1262 C CA . ILE A 1 168 ? -17.938 -17.203 -20.203 1 98.44 168 ILE A CA 1
ATOM 1263 C C . ILE A 1 168 ? -18.688 -16.297 -21.172 1 98.44 168 ILE A C 1
ATOM 1265 O O . ILE A 1 168 ? -19.703 -15.703 -20.812 1 98.44 168 ILE A O 1
ATOM 1269 N N . GLY A 1 169 ? -18.125 -16.172 -22.406 1 97.19 169 GLY A N 1
ATOM 1270 C CA . GLY A 1 169 ? -18.828 -15.383 -23.422 1 97.19 169 GLY A CA 1
ATOM 1271 C C . GLY A 1 169 ? -18.672 -13.883 -23.219 1 97.19 169 GLY A C 1
ATOM 1272 O O . GLY A 1 169 ? -18.047 -13.438 -22.25 1 97.19 169 GLY A O 1
ATOM 1273 N N . PRO A 1 170 ? -19.234 -13.156 -24.188 1 94.38 170 PRO A N 1
ATOM 1274 C CA . PRO A 1 170 ? -19.156 -11.695 -24.109 1 94.38 170 PRO A CA 1
ATOM 1275 C C . PRO A 1 170 ? -20.016 -11.109 -22.984 1 94.38 170 PRO A C 1
ATOM 1277 O O . PRO A 1 170 ? -20.984 -11.758 -22.547 1 94.38 170 PRO A O 1
ATOM 1280 N N . GLY A 1 171 ? -19.734 -9.992 -22.469 1 96.5 171 GLY A N 1
ATOM 1281 C CA . GLY A 1 171 ? -20.547 -9.273 -21.5 1 96.5 171 GLY A CA 1
ATOM 1282 C C . GLY A 1 171 ? -20.203 -9.617 -20.062 1 96.5 171 GLY A C 1
ATOM 1283 O O . GLY A 1 171 ? -20.656 -8.953 -19.141 1 96.5 171 GLY A O 1
ATOM 1284 N N . ARG A 1 172 ? -19.5 -10.711 -19.859 1 98.62 172 ARG A N 1
ATOM 1285 C CA . ARG A 1 172 ? -19.047 -11.086 -18.531 1 98.62 172 ARG A CA 1
ATOM 1286 C C . ARG A 1 172 ? -17.578 -10.719 -18.328 1 98.62 172 ARG A C 1
ATOM 1288 O O . ARG A 1 172 ? -16.781 -10.789 -19.266 1 98.62 172 ARG A O 1
ATOM 1295 N N . LEU A 1 173 ? -17.25 -10.352 -17.156 1 98.94 173 LEU A N 1
ATOM 1296 C CA . LEU A 1 173 ? -15.875 -9.938 -16.891 1 98.94 173 LEU A CA 1
ATOM 1297 C C . LEU A 1 173 ? -14.984 -11.148 -16.609 1 98.94 173 LEU A C 1
ATOM 1299 O O . LEU A 1 173 ? -15.391 -12.078 -15.914 1 98.94 173 LEU A O 1
ATOM 1303 N N . LEU A 1 174 ? -13.859 -11.211 -17.188 1 98.94 174 LEU A N 1
ATOM 1304 C CA . LEU A 1 174 ? -12.773 -12.109 -16.797 1 98.94 174 LEU A CA 1
ATOM 1305 C C . LEU A 1 174 ? -11.734 -11.375 -15.961 1 98.94 174 LEU A C 1
ATOM 1307 O O . LEU A 1 174 ? -11 -10.531 -16.484 1 98.94 174 LEU A O 1
ATOM 1311 N N . ILE A 1 175 ? -11.664 -11.688 -14.656 1 98.94 175 ILE A N 1
ATOM 1312 C CA . ILE A 1 175 ? -10.75 -11.094 -13.695 1 98.94 175 ILE A CA 1
ATOM 1313 C C . ILE A 1 175 ? -9.609 -12.062 -13.391 1 98.94 175 ILE A C 1
ATOM 1315 O O . ILE A 1 175 ? -9.844 -13.172 -12.914 1 98.94 175 ILE A O 1
ATOM 1319 N N . VAL A 1 176 ? -8.375 -11.609 -13.617 1 98.94 176 VAL A N 1
ATOM 1320 C CA . VAL A 1 176 ? -7.25 -12.539 -13.562 1 98.94 176 VAL A CA 1
ATOM 1321 C C . VAL A 1 176 ? -6.238 -12.07 -12.523 1 98.94 176 VAL A C 1
ATOM 1323 O O . VAL A 1 176 ? -5.707 -10.961 -12.617 1 98.94 176 VAL A O 1
ATOM 1326 N N . ASP A 1 177 ? -6.051 -12.867 -11.477 1 98.81 177 ASP A N 1
ATOM 1327 C CA . ASP A 1 177 ? -4.879 -12.742 -10.617 1 98.81 177 ASP A CA 1
ATOM 1328 C C . ASP A 1 177 ? -3.635 -13.312 -11.297 1 98.81 177 ASP A C 1
ATOM 1330 O O . ASP A 1 177 ? -3.494 -14.531 -11.422 1 98.81 177 ASP A O 1
ATOM 1334 N N . ALA A 1 178 ? -2.723 -12.438 -11.648 1 98.88 178 ALA A N 1
ATOM 1335 C CA . ALA A 1 178 ? -1.615 -12.828 -12.516 1 98.88 178 ALA A CA 1
ATOM 1336 C C . ALA A 1 178 ? -0.311 -12.938 -11.734 1 98.88 178 ALA A C 1
ATOM 1338 O O . ALA A 1 178 ? 0.766 -13.062 -12.32 1 98.88 178 ALA A O 1
ATOM 1339 N N . ILE A 1 179 ? -0.346 -12.93 -10.422 1 98.44 179 ILE A N 1
ATOM 1340 C CA . ILE A 1 179 ? 0.833 -12.766 -9.586 1 98.44 179 ILE A CA 1
ATOM 1341 C C . ILE A 1 179 ? 1.788 -13.938 -9.797 1 98.44 179 ILE A C 1
ATOM 1343 O O . ILE A 1 179 ? 3.008 -13.773 -9.727 1 98.44 179 ILE A O 1
ATOM 1347 N N . GLN A 1 180 ? 1.299 -15.109 -10.133 1 98.69 180 GLN A N 1
ATOM 1348 C CA . GLN A 1 180 ? 2.15 -16.281 -10.289 1 98.69 180 GLN A CA 1
ATOM 1349 C C . GLN A 1 180 ? 2.561 -16.484 -11.742 1 98.69 180 GLN A C 1
ATOM 1351 O O . GLN A 1 180 ? 3.23 -17.469 -12.078 1 98.69 180 GLN A O 1
ATOM 1356 N N . ALA A 1 181 ? 2.205 -15.57 -12.617 1 98.75 181 ALA A N 1
ATOM 1357 C CA . ALA A 1 181 ? 2.414 -15.812 -14.039 1 98.75 181 ALA A CA 1
ATOM 1358 C C . ALA A 1 181 ? 3.113 -14.633 -14.703 1 98.75 181 ALA A C 1
ATOM 1360 O O . ALA A 1 181 ? 3.998 -14.82 -15.547 1 98.75 181 ALA A O 1
ATOM 1361 N N . PHE A 1 182 ? 2.701 -13.438 -14.359 1 98.88 182 PHE A N 1
ATOM 1362 C CA . PHE A 1 182 ? 3.078 -12.258 -15.133 1 98.88 182 PHE A CA 1
ATOM 1363 C C . PHE A 1 182 ? 4.59 -12.07 -15.133 1 98.88 182 PHE A C 1
ATOM 1365 O O . PHE A 1 182 ? 5.219 -12.07 -14.07 1 98.88 182 PHE A O 1
ATOM 1372 N N . GLY A 1 183 ? 5.133 -11.906 -16.25 1 98.5 183 GLY A N 1
ATOM 1373 C CA . GLY A 1 183 ? 6.566 -11.719 -16.406 1 98.5 183 GLY A CA 1
ATOM 1374 C C . GLY A 1 183 ? 7.324 -13.016 -16.609 1 98.5 183 GLY A C 1
ATOM 1375 O O . GLY A 1 183 ? 8.492 -13.008 -17 1 98.5 183 GLY A O 1
ATOM 1376 N N . ALA A 1 184 ? 6.621 -14.219 -16.375 1 98.31 184 ALA A N 1
ATOM 1377 C CA . ALA A 1 184 ? 7.316 -15.508 -16.438 1 98.31 184 ALA A CA 1
ATOM 1378 C C . ALA A 1 184 ? 6.605 -16.469 -17.375 1 98.31 184 ALA A C 1
ATOM 1380 O O . ALA A 1 184 ? 7.18 -17.484 -17.766 1 98.31 184 ALA A O 1
ATOM 1381 N N . VAL A 1 185 ? 5.375 -16.172 -17.703 1 97.88 185 VAL A N 1
ATOM 1382 C CA . VAL A 1 185 ? 4.555 -16.984 -18.578 1 97.88 185 VAL A CA 1
ATOM 1383 C C . VAL A 1 185 ? 3.904 -16.109 -19.656 1 97.88 185 VAL A C 1
ATOM 1385 O O . VAL A 1 185 ? 3.307 -15.078 -19.328 1 97.88 185 VAL A O 1
ATOM 1388 N N . GLU A 1 186 ? 4.066 -16.484 -20.891 1 97.06 186 GLU A N 1
ATOM 1389 C CA . GLU A 1 186 ? 3.332 -15.789 -21.953 1 97.06 186 GLU A CA 1
ATOM 1390 C C . GLU A 1 186 ? 1.852 -16.156 -21.922 1 97.06 186 GLU A C 1
ATOM 1392 O O . GLU A 1 186 ? 1.5 -17.328 -22.047 1 97.06 186 GLU A O 1
ATOM 1397 N N . MET A 1 187 ? 1.042 -15.195 -21.734 1 97.62 187 MET A N 1
ATOM 1398 C CA . MET A 1 187 ? -0.399 -15.43 -21.719 1 97.62 187 MET A CA 1
ATOM 1399 C C . MET A 1 187 ? -1.144 -14.336 -22.469 1 97.62 187 MET A C 1
ATOM 1401 O O . MET A 1 187 ? -0.657 -13.211 -22.594 1 97.62 187 MET A O 1
ATOM 1405 N N . PRO A 1 188 ? -2.275 -14.688 -23.062 1 98.25 188 PRO A N 1
ATOM 1406 C CA . PRO A 1 188 ? -3.076 -13.664 -23.734 1 98.25 188 PRO A CA 1
ATOM 1407 C C . PRO A 1 188 ? -3.824 -12.758 -22.766 1 98.25 188 PRO A C 1
ATOM 1409 O O . PRO A 1 188 ? -5.047 -12.852 -22.641 1 98.25 188 PRO A O 1
ATOM 1412 N N . TRP A 1 189 ? -3.135 -11.844 -22.219 1 98.56 189 TRP A N 1
ATOM 1413 C CA . TRP A 1 189 ? -3.697 -10.969 -21.188 1 98.56 189 TRP A CA 1
ATOM 1414 C C . TRP A 1 189 ? -4.879 -10.172 -21.75 1 98.56 189 TRP A C 1
ATOM 1416 O O . TRP A 1 189 ? -5.758 -9.75 -20.984 1 98.56 189 TRP A O 1
ATOM 1426 N N . GLU A 1 190 ? -4.949 -9.945 -23.047 1 97.38 190 GLU A N 1
ATOM 1427 C CA . GLU A 1 190 ? -6.016 -9.172 -23.672 1 97.38 190 GLU A CA 1
ATOM 1428 C C . GLU A 1 190 ? -7.359 -9.891 -23.562 1 97.38 190 GLU A C 1
ATOM 1430 O O . GLU A 1 190 ? -8.414 -9.281 -23.766 1 97.38 190 GLU A O 1
ATOM 1435 N N . ALA A 1 191 ? -7.289 -11.219 -23.281 1 98.38 191 ALA A N 1
ATOM 1436 C CA . ALA A 1 191 ? -8.523 -11.961 -23.078 1 98.38 191 ALA A CA 1
ATOM 1437 C C . ALA A 1 191 ? -9.211 -11.531 -21.781 1 98.38 191 ALA A C 1
ATOM 1439 O O . ALA A 1 191 ? -10.414 -11.742 -21.609 1 98.38 191 ALA A O 1
ATOM 1440 N N . ALA A 1 192 ? -8.516 -10.969 -20.844 1 98.75 192 ALA A N 1
ATOM 1441 C CA . ALA A 1 192 ? -9.023 -10.602 -19.516 1 98.75 192 ALA A CA 1
ATOM 1442 C C . ALA A 1 192 ? -9.578 -9.18 -19.516 1 98.75 192 ALA A C 1
ATOM 1444 O O . ALA A 1 192 ? -9.195 -8.359 -20.359 1 98.75 192 ALA A O 1
ATOM 1445 N N . ASP A 1 193 ? -10.516 -8.898 -18.656 1 98.94 193 ASP A N 1
ATOM 1446 C CA . ASP A 1 193 ? -11.016 -7.547 -18.453 1 98.94 193 ASP A CA 1
ATOM 1447 C C . ASP A 1 193 ? -10.242 -6.852 -17.328 1 98.94 193 ASP A C 1
ATOM 1449 O O . ASP A 1 193 ? -10.18 -5.621 -17.281 1 98.94 193 ASP A O 1
ATOM 1453 N N . VAL A 1 194 ? -9.766 -7.637 -16.422 1 98.94 194 VAL A N 1
ATOM 1454 C CA . VAL A 1 194 ? -8.914 -7.18 -15.336 1 98.94 194 VAL A CA 1
ATOM 1455 C C . VAL A 1 194 ? -7.715 -8.109 -15.188 1 98.94 194 VAL A C 1
ATOM 1457 O O . VAL A 1 194 ? -7.879 -9.328 -15.078 1 98.94 194 VAL A O 1
ATOM 1460 N N . VAL A 1 195 ? -6.527 -7.566 -15.25 1 98.94 195 VAL A N 1
ATOM 1461 C CA . VAL A 1 195 ? -5.293 -8.25 -14.875 1 98.94 195 VAL A CA 1
ATOM 1462 C C . VAL A 1 195 ? -4.66 -7.555 -13.672 1 98.94 195 VAL A C 1
ATOM 1464 O O . VAL A 1 195 ? -4.387 -6.352 -13.711 1 98.94 195 VAL A O 1
ATOM 1467 N N . VAL A 1 196 ? -4.496 -8.258 -12.594 1 98.81 196 VAL A N 1
ATOM 1468 C CA . VAL A 1 196 ? -3.828 -7.699 -11.422 1 98.81 196 VAL A CA 1
ATOM 1469 C C . VAL A 1 196 ? -2.576 -8.516 -11.109 1 98.81 196 VAL A C 1
ATOM 1471 O O . VAL A 1 196 ? -2.576 -9.742 -11.234 1 98.81 196 VAL A O 1
ATOM 1474 N N . THR A 1 197 ? -1.539 -7.836 -10.719 1 98.81 197 THR A N 1
ATOM 1475 C CA . THR A 1 197 ? -0.331 -8.539 -10.305 1 98.81 197 THR A CA 1
ATOM 1476 C C . THR A 1 197 ? 0.468 -7.703 -9.312 1 98.81 197 THR A C 1
ATOM 1478 O O . THR A 1 197 ? 0.211 -6.508 -9.156 1 98.81 197 THR A O 1
ATOM 1481 N N . GLY A 1 198 ? 1.273 -8.336 -8.516 1 98.44 198 GLY A N 1
ATOM 1482 C CA . GLY A 1 198 ? 2.311 -7.742 -7.691 1 98.44 198 GLY A CA 1
ATOM 1483 C C . GLY A 1 198 ? 3.711 -7.984 -8.227 1 98.44 198 GLY A C 1
ATOM 1484 O O . GLY A 1 198 ? 3.912 -8.844 -9.086 1 98.44 198 GLY A O 1
ATOM 1485 N N . GLY A 1 199 ? 4.617 -7.203 -7.758 1 98.62 199 GLY A N 1
ATOM 1486 C CA . GLY A 1 199 ? 5.969 -7.254 -8.297 1 98.62 199 GLY A CA 1
ATOM 1487 C C . GLY A 1 199 ? 6.898 -8.148 -7.5 1 98.62 199 GLY A C 1
ATOM 1488 O O . GLY A 1 199 ? 8.023 -8.406 -7.918 1 98.62 199 GLY A O 1
ATOM 1489 N N . GLN A 1 200 ? 6.523 -8.781 -6.375 1 98.44 200 GLN A N 1
ATOM 1490 C CA . GLN A 1 200 ? 7.441 -9.336 -5.387 1 98.44 200 GLN A CA 1
ATOM 1491 C C . GLN A 1 200 ? 7.812 -10.773 -5.734 1 98.44 200 GLN A C 1
ATOM 1493 O O . GLN A 1 200 ? 8.656 -11.383 -5.07 1 98.44 200 GLN A O 1
ATOM 1498 N N . LYS A 1 201 ? 7.172 -11.352 -6.727 1 98.56 201 LYS A N 1
ATOM 1499 C CA . LYS A 1 201 ? 7.465 -12.742 -7.062 1 98.56 201 LYS A CA 1
ATOM 1500 C C . LYS A 1 201 ? 8.219 -12.844 -8.383 1 98.56 201 LYS A C 1
ATOM 1502 O O . LYS A 1 201 ? 9.406 -12.516 -8.453 1 98.56 201 LYS A O 1
ATOM 1507 N N . TRP A 1 202 ? 7.547 -13.055 -9.477 1 98.81 202 TRP A N 1
ATOM 1508 C CA . TRP A 1 202 ? 8.156 -13.43 -10.75 1 98.81 202 TRP A CA 1
ATOM 1509 C C . TRP A 1 202 ? 8.75 -12.211 -11.445 1 98.81 202 TRP A C 1
ATOM 1511 O O . TRP A 1 202 ? 9.695 -12.328 -12.234 1 98.81 202 TRP A O 1
ATOM 1521 N N . LEU A 1 203 ? 8.188 -11 -11.102 1 98.81 203 LEU A N 1
ATOM 1522 C CA . LEU A 1 203 ? 8.727 -9.758 -11.656 1 98.81 203 LEU A CA 1
ATOM 1523 C C . LEU A 1 203 ? 9.977 -9.32 -10.891 1 98.81 203 LEU A C 1
ATOM 1525 O O . LEU A 1 203 ? 10.727 -8.469 -11.359 1 98.81 203 LEU A O 1
ATOM 1529 N N . ARG A 1 204 ? 10.141 -9.859 -9.711 1 98.75 204 ARG A N 1
ATOM 1530 C CA . ARG A 1 204 ? 11.328 -9.656 -8.891 1 98.75 204 ARG A CA 1
ATOM 1531 C C . ARG A 1 204 ? 11.594 -8.164 -8.688 1 98.75 204 ARG A C 1
ATOM 1533 O O . ARG A 1 204 ? 12.727 -7.707 -8.836 1 98.75 204 ARG A O 1
ATOM 1540 N N . ALA A 1 205 ? 10.562 -7.41 -8.383 1 98.56 205 ALA A N 1
ATOM 1541 C CA . ALA A 1 205 ? 10.633 -5.965 -8.188 1 98.56 205 ALA A CA 1
ATOM 1542 C C . ALA A 1 205 ? 10.609 -5.613 -6.699 1 98.56 205 ALA A C 1
ATOM 1544 O O . ALA A 1 205 ? 10.828 -4.457 -6.328 1 98.56 205 ALA A O 1
ATOM 1545 N N . GLY A 1 206 ? 10.414 -6.613 -5.871 1 97.56 206 GLY A N 1
ATOM 1546 C CA . GLY A 1 206 ? 10.219 -6.352 -4.453 1 97.56 206 GLY A CA 1
ATOM 1547 C C . GLY A 1 206 ? 8.781 -6.051 -4.09 1 97.56 206 GLY A C 1
ATOM 1548 O O . GLY A 1 206 ? 7.922 -5.945 -4.965 1 97.56 206 GLY A O 1
ATOM 1549 N N . TRP A 1 207 ? 8.523 -5.934 -2.791 1 97.44 207 TRP A N 1
ATOM 1550 C CA . TRP A 1 207 ? 7.199 -5.664 -2.254 1 97.44 207 TRP A CA 1
ATOM 1551 C C . TRP A 1 207 ? 6.805 -4.207 -2.484 1 97.44 207 TRP A C 1
ATOM 1553 O O . TRP A 1 207 ? 7.648 -3.377 -2.82 1 97.44 207 TRP A O 1
ATOM 1563 N N . GLY A 1 208 ? 5.469 -3.93 -2.305 1 97.75 208 GLY A N 1
ATOM 1564 C CA . GLY A 1 208 ? 4.992 -2.568 -2.479 1 97.75 208 GLY A CA 1
ATOM 1565 C C . GLY A 1 208 ? 4.855 -2.164 -3.936 1 97.75 208 GLY A C 1
ATOM 1566 O O . GLY A 1 208 ? 4.746 -0.977 -4.25 1 97.75 208 GLY A O 1
ATOM 1567 N N . THR A 1 209 ? 4.957 -3.129 -4.82 1 98.5 209 THR A N 1
ATOM 1568 C CA . THR A 1 209 ? 4.852 -2.896 -6.258 1 98.5 209 THR A CA 1
ATOM 1569 C C . THR A 1 209 ? 3.744 -3.75 -6.867 1 98.5 209 THR A C 1
ATOM 1571 O O . THR A 1 209 ? 3.475 -4.855 -6.391 1 98.5 209 THR A O 1
ATOM 1574 N N . GLY A 1 210 ? 3.139 -3.223 -7.898 1 98.75 210 GLY A N 1
ATOM 1575 C CA . GLY A 1 210 ? 2.092 -3.928 -8.625 1 98.75 210 GLY A CA 1
ATOM 1576 C C . GLY A 1 210 ? 1.303 -3.027 -9.555 1 98.75 210 GLY A C 1
ATOM 1577 O O . GLY A 1 210 ? 1.562 -1.825 -9.633 1 98.75 210 GLY A O 1
ATOM 1578 N N . PHE A 1 211 ? 0.41 -3.586 -10.297 1 98.88 211 PHE A N 1
ATOM 1579 C CA . PHE A 1 211 ? -0.443 -2.803 -11.188 1 98.88 211 PHE A CA 1
ATOM 1580 C C . PHE A 1 211 ? -1.71 -3.572 -11.539 1 98.88 211 PHE A C 1
ATOM 1582 O O . PHE A 1 211 ? -1.837 -4.754 -11.211 1 98.88 211 PHE A O 1
ATOM 1589 N N . ALA A 1 212 ? -2.619 -2.893 -12.117 1 98.94 212 ALA A N 1
ATOM 1590 C CA . ALA A 1 212 ? -3.785 -3.473 -12.773 1 98.94 212 ALA A CA 1
ATOM 1591 C C . ALA A 1 212 ? -3.934 -2.939 -14.195 1 98.94 212 ALA A C 1
ATOM 1593 O O . ALA A 1 212 ? -3.65 -1.77 -14.461 1 98.94 212 ALA A O 1
ATOM 1594 N N . ALA A 1 213 ? -4.285 -3.768 -15.055 1 98.94 213 ALA A N 1
ATOM 1595 C CA . ALA A 1 213 ? -4.746 -3.404 -16.391 1 98.94 213 ALA A CA 1
ATOM 1596 C C . ALA A 1 213 ? -6.242 -3.664 -16.547 1 98.94 213 ALA A C 1
ATOM 1598 O O . ALA A 1 213 ? -6.727 -4.75 -16.219 1 98.94 213 ALA A O 1
ATOM 1599 N N . LEU A 1 214 ? -6.977 -2.703 -17.016 1 98.94 214 LEU A N 1
ATOM 1600 C CA . LEU A 1 214 ? -8.43 -2.762 -17.125 1 98.94 214 LEU A CA 1
ATOM 1601 C C . LEU A 1 214 ? -8.859 -2.6 -18.578 1 98.94 214 LEU A C 1
ATOM 1603 O O . LEU A 1 214 ? -8.391 -1.703 -19.281 1 98.94 214 LEU A O 1
ATOM 1607 N N . SER A 1 215 ? -9.766 -3.434 -19.062 1 98.81 215 SER A N 1
ATOM 1608 C CA . SER A 1 215 ? -10.359 -3.264 -20.391 1 98.81 215 SER A CA 1
ATOM 1609 C C . SER A 1 215 ? -11.391 -2.145 -20.391 1 98.81 215 SER A C 1
ATOM 1611 O O . SER A 1 215 ? -11.773 -1.644 -19.328 1 98.81 215 SER A O 1
ATOM 1613 N N . ASP A 1 216 ? -11.836 -1.797 -21.578 1 98.5 216 ASP A N 1
ATOM 1614 C CA . ASP A 1 216 ? -12.945 -0.851 -21.688 1 98.5 216 ASP A CA 1
ATOM 1615 C C . ASP A 1 216 ? -14.188 -1.391 -20.984 1 98.5 216 ASP A C 1
ATOM 1617 O O . ASP A 1 216 ? -14.891 -0.649 -20.297 1 98.5 216 ASP A O 1
ATOM 1621 N N . GLN A 1 217 ? -14.445 -2.641 -21.125 1 98.62 217 GLN A N 1
ATOM 1622 C CA . GLN A 1 217 ? -15.602 -3.27 -20.484 1 98.62 217 GLN A CA 1
ATOM 1623 C C . GLN A 1 217 ? -15.508 -3.174 -18.969 1 98.62 217 GLN A C 1
ATOM 1625 O O . GLN A 1 217 ? -16.5 -2.891 -18.297 1 98.62 217 GLN A O 1
ATOM 1630 N N . ALA A 1 218 ? -14.344 -3.438 -18.422 1 98.81 218 ALA A N 1
ATOM 1631 C CA . ALA A 1 218 ? -14.148 -3.324 -16.984 1 98.81 218 ALA A CA 1
ATOM 1632 C C . ALA A 1 218 ? -14.375 -1.89 -16.5 1 98.81 218 ALA A C 1
ATOM 1634 O O . ALA A 1 218 ? -15.016 -1.66 -15.477 1 98.81 218 ALA A O 1
ATOM 1635 N N . LEU A 1 219 ? -13.797 -0.936 -17.25 1 98.62 219 LEU A N 1
ATOM 1636 C CA . LEU A 1 219 ? -13.922 0.471 -16.875 1 98.62 219 LEU A CA 1
ATOM 1637 C C . LEU A 1 219 ? -15.383 0.905 -16.875 1 98.62 219 LEU A C 1
ATOM 1639 O O . LEU A 1 219 ? -15.781 1.754 -16.078 1 98.62 219 LEU A O 1
ATOM 1643 N N . GLU A 1 220 ? -16.188 0.334 -17.688 1 97.88 220 GLU A N 1
ATOM 1644 C CA . GLU A 1 220 ? -17.609 0.658 -17.781 1 97.88 220 GLU A CA 1
ATOM 1645 C C . GLU A 1 220 ? -18.406 -0.077 -16.703 1 97.88 220 GLU A C 1
ATOM 1647 O O . GLU A 1 220 ? -19.312 0.502 -16.078 1 97.88 220 GLU A O 1
ATOM 1652 N N . PHE A 1 221 ? -18.062 -1.289 -16.453 1 98.19 221 PHE A N 1
ATOM 1653 C CA . PHE A 1 221 ? -18.875 -2.203 -15.656 1 98.19 221 PHE A CA 1
ATOM 1654 C C . PHE A 1 221 ? -18.594 -2.02 -14.164 1 98.19 221 PHE A C 1
ATOM 1656 O O . PHE A 1 221 ? -19.5 -2.119 -13.344 1 98.19 221 PHE A O 1
ATOM 1663 N N . LEU A 1 222 ? -17.359 -1.771 -13.828 1 98.75 222 LEU A N 1
ATOM 1664 C CA . LEU A 1 222 ? -16.953 -1.771 -12.43 1 98.75 222 LEU A CA 1
ATOM 1665 C C . LEU A 1 222 ? -17.156 -0.391 -11.805 1 98.75 222 LEU A C 1
ATOM 1667 O O . LEU A 1 222 ? -16.641 0.605 -12.328 1 98.75 222 LEU A O 1
ATOM 1671 N N . GLU A 1 223 ? -17.844 -0.351 -10.664 1 97.94 223 GLU A N 1
ATOM 1672 C CA . GLU A 1 223 ? -18 0.889 -9.906 1 97.94 223 GLU A CA 1
ATOM 1673 C C . GLU A 1 223 ? -16.703 1.246 -9.18 1 97.94 223 GLU A C 1
ATOM 1675 O O . GLU A 1 223 ? -16.031 0.372 -8.617 1 97.94 223 GLU A O 1
ATOM 1680 N N . PRO A 1 224 ? -16.312 2.482 -9.188 1 96.69 224 PRO A N 1
ATOM 1681 C CA . PRO A 1 224 ? -15.102 2.924 -8.508 1 96.69 224 PRO A CA 1
ATOM 1682 C C . PRO A 1 224 ? -15.305 3.115 -7.004 1 96.69 224 PRO A C 1
ATOM 1684 O O . PRO A 1 224 ? -15.273 4.246 -6.512 1 96.69 224 PRO A O 1
ATOM 1687 N N . VAL A 1 225 ? -15.258 2.133 -6.219 1 98.12 225 VAL A N 1
ATOM 1688 C CA . VAL A 1 225 ? -15.672 2.117 -4.82 1 98.12 225 VAL A CA 1
ATOM 1689 C C . VAL A 1 225 ? -14.516 2.596 -3.938 1 98.12 225 VAL A C 1
ATOM 1691 O O . VAL A 1 225 ? -14.742 3.232 -2.906 1 98.12 225 VAL A O 1
ATOM 1694 N N . LEU A 1 226 ? -13.242 2.361 -4.324 1 98.44 226 LEU A N 1
ATOM 1695 C CA . LEU A 1 226 ? -12.086 2.688 -3.49 1 98.44 226 LEU A CA 1
ATOM 1696 C C . LEU A 1 226 ? -11.289 3.838 -4.094 1 98.44 226 LEU A C 1
ATOM 1698 O O . LEU A 1 226 ? -10.094 3.977 -3.826 1 98.44 226 LEU A O 1
ATOM 1702 N N . THR A 1 227 ? -11.898 4.641 -4.984 1 98.5 227 THR A N 1
ATOM 1703 C CA . THR A 1 227 ? -11.219 5.758 -5.625 1 98.5 227 THR A CA 1
ATOM 1704 C C . THR A 1 227 ? -10.867 6.836 -4.598 1 98.5 227 THR A C 1
ATOM 1706 O O . THR A 1 227 ? -11.75 7.438 -3.992 1 98.5 227 THR A O 1
ATOM 1709 N N . GLY A 1 228 ? -9.617 7.012 -4.402 1 98.06 228 GLY A N 1
ATOM 1710 C CA . GLY A 1 228 ? -9.125 8.062 -3.523 1 98.06 228 GLY A CA 1
ATOM 1711 C C . GLY A 1 228 ? -8.875 9.375 -4.242 1 98.06 228 GLY A C 1
ATOM 1712 O O . GLY A 1 228 ? -9.344 9.57 -5.363 1 98.06 228 GLY A O 1
ATOM 1713 N N . TRP A 1 229 ? -8.141 10.234 -3.582 1 97.19 229 TRP A N 1
ATOM 1714 C CA . TRP A 1 229 ? -8.023 11.609 -4.043 1 97.19 229 TRP A CA 1
ATOM 1715 C C . TRP A 1 229 ? -7.141 11.695 -5.285 1 97.19 229 TRP A C 1
ATOM 1717 O O . TRP A 1 229 ? -7.203 12.68 -6.031 1 97.19 229 TRP A O 1
ATOM 1727 N N . THR A 1 230 ? -6.328 10.633 -5.52 1 97.69 230 THR A N 1
ATOM 1728 C CA . THR A 1 230 ? -5.477 10.656 -6.707 1 97.69 230 THR A CA 1
ATOM 1729 C C . THR A 1 230 ? -6.172 9.977 -7.883 1 97.69 230 THR A C 1
ATOM 1731 O O . THR A 1 230 ? -5.617 9.906 -8.984 1 97.69 230 THR A O 1
ATOM 1734 N N . GLY A 1 231 ? -7.309 9.414 -7.656 1 98.19 231 GLY A N 1
ATOM 1735 C CA . GLY A 1 231 ? -8.023 8.695 -8.695 1 98.19 231 GLY A CA 1
ATOM 1736 C C . GLY A 1 231 ? -9.156 9.492 -9.312 1 98.19 231 GLY A C 1
ATOM 1737 O O . GLY A 1 231 ? -10.031 8.93 -9.969 1 98.19 231 GLY A O 1
ATOM 1738 N N . VAL A 1 232 ? -9.203 10.82 -9.023 1 97.94 232 VAL A N 1
ATOM 1739 C CA . VAL A 1 232 ? -10.305 11.656 -9.484 1 97.94 232 VAL A CA 1
ATOM 1740 C C . VAL A 1 232 ? -9.805 12.641 -10.531 1 97.94 232 VAL A C 1
ATOM 1742 O O . VAL A 1 232 ? -8.602 12.781 -10.742 1 97.94 232 VAL A O 1
ATOM 1745 N N . GLU A 1 233 ? -10.75 13.242 -11.203 1 96.38 233 GLU A N 1
ATOM 1746 C CA . GLU A 1 233 ? -10.398 14.375 -12.055 1 96.38 233 GLU A CA 1
ATOM 1747 C C . GLU A 1 233 ? -9.992 15.586 -11.219 1 96.38 233 GLU A C 1
ATOM 1749 O O . GLU A 1 233 ? -10.484 15.773 -10.109 1 96.38 233 GLU A O 1
ATOM 1754 N N . GLY A 1 234 ? -9.047 16.375 -11.68 1 91.5 234 GLY A N 1
ATOM 1755 C CA . GLY A 1 234 ? -8.617 17.562 -10.977 1 91.5 234 GLY A CA 1
ATOM 1756 C C . GLY A 1 234 ? -7.824 17.266 -9.719 1 91.5 234 GLY A C 1
ATOM 1757 O O . GLY A 1 234 ? -8.109 17.812 -8.656 1 91.5 234 GLY A O 1
ATOM 1758 N N . VAL A 1 235 ? -6.906 16.297 -9.945 1 87.94 235 VAL A N 1
ATOM 1759 C CA . VAL A 1 235 ? -6.059 15.906 -8.828 1 87.94 235 VAL A CA 1
ATOM 1760 C C . VAL A 1 235 ? -5.293 17.125 -8.305 1 87.94 235 VAL A C 1
ATOM 1762 O O . VAL A 1 235 ? -4.734 17.891 -9.086 1 87.94 235 VAL A O 1
ATOM 1765 N N . GLY A 1 236 ? -5.355 17.5 -7.148 1 82.44 236 GLY A N 1
ATOM 1766 C CA . GLY A 1 236 ? -4.582 18.594 -6.578 1 82.44 236 GLY A CA 1
ATOM 1767 C C . GLY A 1 236 ? -5.406 19.844 -6.316 1 82.44 236 GLY A C 1
ATOM 1768 O O . GLY A 1 236 ? -4.906 20.812 -5.762 1 82.44 236 GLY A O 1
ATOM 1769 N N . LEU A 1 237 ? -6.645 19.703 -6.91 1 84.38 237 LEU A N 1
ATOM 1770 C CA . LEU A 1 237 ? -7.543 20.797 -6.559 1 84.38 237 LEU A CA 1
ATOM 1771 C C . LEU A 1 237 ? -8.102 20.609 -5.148 1 84.38 237 LEU A C 1
ATOM 1773 O O . LEU A 1 237 ? -8.734 19.594 -4.859 1 84.38 237 LEU A O 1
ATOM 1777 N N . PHE A 1 238 ? -7.676 21.406 -4.242 1 85.06 238 PHE A N 1
ATOM 1778 C CA . PHE A 1 238 ? -8.094 21.344 -2.848 1 85.06 238 PHE A CA 1
ATOM 1779 C C . PHE A 1 238 ? -9.211 22.344 -2.568 1 85.06 238 PHE A C 1
ATOM 1781 O O . PHE A 1 238 ? -9.125 23.109 -1.615 1 85.06 238 PHE A O 1
ATOM 1788 N N . ASP A 1 239 ? -10.32 22.219 -3.367 1 84.88 239 ASP A N 1
ATOM 1789 C CA . ASP A 1 239 ? -11.375 23.234 -3.316 1 84.88 239 ASP A CA 1
ATOM 1790 C C . ASP A 1 239 ? -12.547 22.75 -2.461 1 84.88 239 ASP A C 1
ATOM 1792 O O . ASP A 1 239 ? -13.578 23.422 -2.379 1 84.88 239 ASP A O 1
ATOM 1796 N N . GLY A 1 240 ? -12.406 21.578 -1.84 1 84.56 240 GLY A N 1
ATOM 1797 C CA . GLY A 1 240 ? -13.445 21.062 -0.967 1 84.56 240 GLY A CA 1
ATOM 1798 C C . GLY A 1 240 ? -14.602 20.438 -1.724 1 84.56 240 GLY A C 1
ATOM 1799 O O . GLY A 1 240 ? -15.531 19.891 -1.116 1 84.56 240 GLY A O 1
ATOM 1800 N N . ALA A 1 241 ? -14.492 20.422 -3.02 1 88.38 241 ALA A N 1
ATOM 1801 C CA . ALA A 1 241 ? -15.547 19.844 -3.848 1 88.38 241 ALA A CA 1
ATOM 1802 C C . ALA A 1 241 ? -15.25 18.391 -4.18 1 88.38 241 ALA A C 1
ATOM 1804 O O . ALA A 1 241 ? -14.094 17.969 -4.156 1 88.38 241 ALA A O 1
ATOM 1805 N N . GLU A 1 242 ? -16.281 17.656 -4.34 1 92.38 242 GLU A N 1
ATOM 1806 C CA . GLU A 1 242 ? -16.109 16.297 -4.852 1 92.38 242 GLU A CA 1
ATOM 1807 C C . GLU A 1 242 ? -15.859 16.312 -6.355 1 92.38 242 GLU A C 1
ATOM 1809 O O . GLU A 1 242 ? -16.672 16.844 -7.125 1 92.38 242 GLU A O 1
ATOM 1814 N N . HIS A 1 243 ? -14.805 15.805 -6.766 1 95.94 243 HIS A N 1
ATOM 1815 C CA . HIS A 1 243 ? -14.508 15.609 -8.18 1 95.94 243 HIS A CA 1
ATOM 1816 C C . HIS A 1 243 ? -14.82 14.18 -8.617 1 95.94 243 HIS A C 1
ATOM 1818 O O . HIS A 1 243 ? -14.625 13.234 -7.848 1 95.94 243 HIS A O 1
ATOM 1824 N N . PRO A 1 244 ? -15.312 14 -9.852 1 96.75 244 PRO A N 1
ATOM 1825 C CA . PRO A 1 244 ? -15.656 12.641 -10.289 1 96.75 244 PRO A CA 1
ATOM 1826 C C . PRO A 1 244 ? -14.43 11.742 -10.438 1 96.75 244 PRO A C 1
ATOM 1828 O O . PRO A 1 244 ? -13.328 12.234 -10.68 1 96.75 244 PRO A O 1
ATOM 1831 N N . PRO A 1 245 ? -14.648 10.414 -10.297 1 97.75 245 PRO A N 1
ATOM 1832 C CA . PRO A 1 245 ? -13.555 9.492 -10.625 1 97.75 245 PRO A CA 1
ATOM 1833 C C . PRO A 1 245 ? -13 9.711 -12.031 1 97.75 245 PRO A C 1
ATOM 1835 O O . PRO A 1 245 ? -13.75 10.086 -12.938 1 97.75 245 PRO A O 1
ATOM 1838 N N . ALA A 1 246 ? -11.695 9.484 -12.156 1 98.31 246 ALA A N 1
ATOM 1839 C CA . ALA A 1 246 ? -11.094 9.531 -13.484 1 98.31 246 ALA A CA 1
ATOM 1840 C C . ALA A 1 246 ? -11.805 8.578 -14.438 1 98.31 246 ALA A C 1
ATOM 1842 O O . ALA A 1 246 ? -12.266 7.512 -14.031 1 98.31 246 ALA A O 1
ATOM 1843 N N . PRO A 1 247 ? -11.883 8.938 -15.742 1 97.62 247 PRO A N 1
ATOM 1844 C CA . PRO A 1 247 ? -12.578 8.07 -16.703 1 97.62 247 PRO A CA 1
ATOM 1845 C C . PRO A 1 247 ? -11.758 6.844 -17.094 1 97.62 247 PRO A C 1
ATOM 1847 O O . PRO A 1 247 ? -12.273 5.922 -17.719 1 97.62 247 PRO A O 1
ATOM 1850 N N . ASP A 1 248 ? -10.43 6.887 -16.781 1 98.38 248 ASP A N 1
ATOM 1851 C CA . ASP A 1 248 ? -9.516 5.809 -17.141 1 98.38 248 ASP A CA 1
ATOM 1852 C C . ASP A 1 248 ? -9.086 5.016 -15.914 1 98.38 248 ASP A C 1
ATOM 1854 O O . ASP A 1 248 ? -9.727 5.098 -14.867 1 98.38 248 ASP A O 1
ATOM 1858 N N . ALA A 1 249 ? -8.062 4.141 -16.047 1 98.75 249 ALA A N 1
ATOM 1859 C CA . ALA A 1 249 ? -7.672 3.195 -15 1 98.75 249 ALA A CA 1
ATOM 1860 C C . ALA A 1 249 ? -7.211 3.926 -13.742 1 98.75 249 ALA A C 1
ATOM 1862 O O . ALA A 1 249 ? -7.176 3.344 -12.656 1 98.75 249 ALA A O 1
ATOM 1863 N N . ARG A 1 250 ? -6.902 5.254 -13.789 1 98.19 250 ARG A N 1
ATOM 1864 C CA . ARG A 1 250 ? -6.469 6.055 -12.648 1 98.19 250 ARG A CA 1
ATOM 1865 C C . ARG A 1 250 ? -7.523 6.047 -11.547 1 98.19 250 ARG A C 1
ATOM 1867 O O . ARG A 1 250 ? -7.215 6.332 -10.383 1 98.19 250 ARG A O 1
ATOM 1874 N N . ARG A 1 251 ? -8.75 5.719 -11.938 1 98.75 251 ARG A N 1
ATOM 1875 C CA . ARG A 1 251 ? -9.844 5.723 -10.977 1 98.75 251 ARG A CA 1
ATOM 1876 C C . ARG A 1 251 ? -9.609 4.695 -9.875 1 98.75 251 ARG A C 1
ATOM 1878 O O . ARG A 1 251 ? -10.281 4.719 -8.836 1 98.75 251 ARG A O 1
ATOM 1885 N N . TRP A 1 252 ? -8.641 3.748 -10.055 1 98.88 252 TRP A N 1
ATOM 1886 C CA . TRP A 1 252 ? -8.32 2.756 -9.039 1 98.88 252 TRP A CA 1
ATOM 1887 C C . TRP A 1 252 ? -7.211 3.256 -8.117 1 98.88 252 TRP A C 1
ATOM 1889 O O . TRP A 1 252 ? -6.738 2.521 -7.246 1 98.88 252 TRP A O 1
ATOM 1899 N N . SER A 1 253 ? -6.785 4.516 -8.266 1 98.75 253 SER A N 1
ATOM 1900 C CA . SER A 1 253 ? -5.777 5.086 -7.379 1 98.75 253 SER A CA 1
ATOM 1901 C C . SER A 1 253 ? -6.398 5.551 -6.066 1 98.75 253 SER A C 1
ATOM 1903 O O . SER A 1 253 ? -7.344 6.344 -6.066 1 98.75 253 SER A O 1
ATOM 1905 N N . ILE A 1 254 ? -5.871 5.035 -4.969 1 98.44 254 ILE A N 1
ATOM 1906 C CA . ILE A 1 254 ? -6.324 5.441 -3.643 1 98.44 254 ILE A CA 1
ATOM 1907 C C . ILE A 1 254 ? -5.539 6.668 -3.182 1 98.44 254 ILE A C 1
ATOM 1909 O O . ILE A 1 254 ? -6.117 7.613 -2.639 1 98.44 254 ILE A O 1
ATOM 1913 N N . THR A 1 255 ? -4.262 6.613 -3.344 1 97.81 255 THR A N 1
ATOM 1914 C CA . THR A 1 255 ? -3.318 7.668 -2.986 1 97.81 255 THR A CA 1
ATOM 1915 C C . THR A 1 255 ? -2 7.492 -3.736 1 97.81 255 THR A C 1
ATOM 1917 O O . THR A 1 255 ? -1.852 6.562 -4.531 1 97.81 255 THR A O 1
ATOM 1920 N N . HIS A 1 256 ? -1.062 8.43 -3.543 1 96.25 256 HIS A N 1
ATOM 1921 C CA . HIS A 1 256 ? 0.26 8.297 -4.145 1 96.25 256 HIS A CA 1
ATOM 1922 C C . HIS A 1 256 ? 0.985 7.062 -3.621 1 96.25 256 HIS A C 1
ATOM 1924 O O . HIS A 1 256 ? 0.988 6.805 -2.416 1 96.25 256 HIS A O 1
ATOM 1930 N N . LEU A 1 257 ? 1.506 6.355 -4.566 1 97.56 257 LEU A N 1
ATOM 1931 C CA . LEU A 1 257 ? 2.385 5.25 -4.199 1 97.56 257 LEU A CA 1
ATOM 1932 C C . LEU A 1 257 ? 3.807 5.746 -3.951 1 97.56 257 LEU A C 1
ATOM 1934 O O . LEU A 1 257 ? 4.086 6.938 -4.102 1 97.56 257 LEU A O 1
ATOM 1938 N N . SER A 1 258 ? 4.633 4.875 -3.5 1 98.44 258 SER A N 1
ATOM 1939 C CA . SER A 1 258 ? 6.023 5.23 -3.242 1 98.44 258 SER A CA 1
ATOM 1940 C C . SER A 1 258 ? 6.801 5.402 -4.543 1 98.44 258 SER A C 1
ATOM 1942 O O . SER A 1 258 ? 6.898 4.469 -5.344 1 98.44 258 SER A O 1
ATOM 1944 N N . PRO A 1 259 ? 7.383 6.605 -4.746 1 98.44 259 PRO A N 1
ATOM 1945 C CA . PRO A 1 259 ? 8.258 6.746 -5.91 1 98.44 259 PRO A CA 1
ATOM 1946 C C . PRO A 1 259 ? 9.484 5.84 -5.84 1 98.44 259 PRO A C 1
ATOM 1948 O O . PRO A 1 259 ? 10.039 5.461 -6.879 1 98.44 259 PRO A O 1
ATOM 1951 N N . VAL A 1 260 ? 9.859 5.48 -4.605 1 98.69 260 VAL A N 1
ATOM 1952 C CA . VAL A 1 260 ? 11.023 4.617 -4.414 1 98.69 260 VAL A CA 1
ATOM 1953 C C . VAL A 1 260 ? 10.711 3.211 -4.922 1 98.69 260 VAL A C 1
ATOM 1955 O O . VAL A 1 260 ? 11.484 2.643 -5.699 1 98.69 260 VAL A O 1
ATOM 1958 N N . THR A 1 261 ? 9.57 2.664 -4.539 1 98.69 261 THR A N 1
ATOM 1959 C CA . THR A 1 261 ? 9.203 1.338 -5.02 1 98.69 261 THR A CA 1
ATOM 1960 C C . THR A 1 261 ? 8.836 1.381 -6.5 1 98.69 261 THR A C 1
ATOM 1962 O O . THR A 1 261 ? 9.07 0.414 -7.23 1 98.69 261 THR A O 1
ATOM 1965 N N . ALA A 1 262 ? 8.305 2.525 -6.953 1 98.75 262 ALA A N 1
ATOM 1966 C CA . ALA A 1 262 ? 8.016 2.668 -8.375 1 98.75 262 ALA A CA 1
ATOM 1967 C C . ALA A 1 262 ? 9.297 2.596 -9.211 1 98.75 262 ALA A C 1
ATOM 1969 O O . ALA A 1 262 ? 9.297 2.027 -10.305 1 98.75 262 ALA A O 1
ATOM 1970 N N . ALA A 1 263 ? 10.359 3.193 -8.688 1 98.75 263 ALA A N 1
ATOM 1971 C CA . ALA A 1 263 ? 11.641 3.139 -9.383 1 98.75 263 ALA A CA 1
ATOM 1972 C C . ALA A 1 263 ? 12.141 1.703 -9.5 1 98.75 263 ALA A C 1
ATOM 1974 O O . ALA A 1 263 ? 12.602 1.283 -10.562 1 98.75 263 ALA A O 1
ATOM 1975 N N . ALA A 1 264 ? 12.031 0.987 -8.422 1 98.81 264 ALA A N 1
ATOM 1976 C CA . ALA A 1 264 ? 12.414 -0.422 -8.438 1 98.81 264 ALA A CA 1
ATOM 1977 C C . ALA A 1 264 ? 11.555 -1.214 -9.422 1 98.81 264 ALA A C 1
ATOM 1979 O O . ALA A 1 264 ? 12.062 -2.061 -10.156 1 98.81 264 ALA A O 1
ATOM 1980 N N . PHE A 1 265 ? 10.297 -0.913 -9.414 1 98.94 265 PHE A N 1
ATOM 1981 C CA . PHE A 1 265 ? 9.344 -1.603 -10.273 1 98.94 265 PHE A CA 1
ATOM 1982 C C . PHE A 1 265 ? 9.664 -1.354 -11.742 1 98.94 265 PHE A C 1
ATOM 1984 O O . PHE A 1 265 ? 9.703 -2.291 -12.539 1 98.94 265 PHE A O 1
ATOM 1991 N N . ALA A 1 266 ? 9.914 -0.091 -12.047 1 98.81 266 ALA A N 1
ATOM 1992 C CA . ALA A 1 266 ? 10.289 0.256 -13.414 1 98.81 266 ALA A CA 1
ATOM 1993 C C . ALA A 1 266 ? 11.531 -0.507 -13.852 1 98.81 266 ALA A C 1
ATOM 1995 O O . ALA A 1 266 ? 11.578 -1.053 -14.961 1 98.81 266 ALA A O 1
ATOM 1996 N N . ALA A 1 267 ? 12.516 -0.561 -12.969 1 98.81 267 ALA A N 1
ATOM 1997 C CA . ALA A 1 267 ? 13.75 -1.269 -13.281 1 98.81 267 ALA A CA 1
ATOM 1998 C C . ALA A 1 267 ? 13.484 -2.742 -13.578 1 98.81 267 ALA A C 1
ATOM 2000 O O . ALA A 1 267 ? 14.023 -3.303 -14.531 1 98.81 267 ALA A O 1
ATOM 2001 N N . ALA A 1 268 ? 12.633 -3.346 -12.797 1 98.88 268 ALA A N 1
ATOM 2002 C CA . ALA A 1 268 ? 12.32 -4.766 -12.953 1 98.88 268 ALA A CA 1
ATOM 2003 C C . ALA A 1 268 ? 11.547 -5.02 -14.242 1 98.88 268 ALA A C 1
ATOM 2005 O O . ALA A 1 268 ? 11.859 -5.957 -14.984 1 98.88 268 ALA A O 1
ATOM 2006 N N . LEU A 1 269 ? 10.539 -4.184 -14.477 1 98.88 269 LEU A N 1
ATOM 2007 C CA . LEU A 1 269 ? 9.727 -4.344 -15.68 1 98.88 269 LEU A CA 1
ATOM 2008 C C . LEU A 1 269 ? 10.578 -4.152 -16.938 1 98.88 269 LEU A C 1
ATOM 2010 O O . LEU A 1 269 ? 10.43 -4.902 -17.906 1 98.88 269 LEU A O 1
ATOM 2014 N N . ASN A 1 270 ? 11.438 -3.164 -16.906 1 98.69 270 ASN A N 1
ATOM 2015 C CA . ASN A 1 270 ? 12.312 -2.92 -18.047 1 98.69 270 ASN A CA 1
ATOM 2016 C C . ASN A 1 270 ? 13.242 -4.105 -18.312 1 98.69 270 ASN A C 1
ATOM 2018 O O . ASN A 1 270 ? 13.547 -4.418 -19.453 1 98.69 270 ASN A O 1
ATOM 2022 N N . LEU A 1 271 ? 13.711 -4.711 -17.266 1 98.62 271 LEU A N 1
ATOM 2023 C CA . LEU A 1 271 ? 14.578 -5.879 -17.406 1 98.62 271 LEU A CA 1
ATOM 2024 C C . LEU A 1 271 ? 13.828 -7.035 -18.062 1 98.62 271 LEU A C 1
ATOM 2026 O O . LEU A 1 271 ? 14.383 -7.734 -18.906 1 98.62 271 LEU A O 1
ATOM 2030 N N . VAL A 1 272 ? 12.562 -7.277 -17.688 1 98.75 272 VAL A N 1
ATOM 2031 C CA . VAL A 1 272 ? 11.719 -8.305 -18.281 1 98.75 272 VAL A CA 1
ATOM 2032 C C . VAL A 1 272 ? 11.5 -7.988 -19.766 1 98.75 272 VAL A C 1
ATOM 2034 O O . VAL A 1 272 ? 11.594 -8.875 -20.625 1 98.75 272 VAL A O 1
ATOM 2037 N N . GLU A 1 273 ? 11.203 -6.738 -20.031 1 98 273 GLU A N 1
ATOM 2038 C CA . GLU A 1 273 ? 10.969 -6.316 -21.406 1 98 273 GLU A CA 1
ATOM 2039 C C . GLU A 1 273 ? 12.211 -6.551 -22.266 1 98 273 GLU A C 1
ATOM 2041 O O . GLU A 1 273 ? 12.102 -7.062 -23.375 1 98 273 GLU A O 1
ATOM 2046 N N . ARG A 1 274 ? 13.383 -6.234 -21.734 1 98.06 274 ARG A N 1
ATOM 2047 C CA . ARG A 1 274 ? 14.641 -6.348 -22.469 1 98.06 274 ARG A CA 1
ATOM 2048 C C . ARG A 1 274 ? 14.945 -7.801 -22.812 1 98.06 274 ARG A C 1
ATOM 2050 O O . ARG A 1 274 ? 15.477 -8.094 -23.891 1 98.06 274 ARG A O 1
ATOM 2057 N N . HIS A 1 275 ? 14.609 -8.75 -21.969 1 98.31 275 HIS A N 1
ATOM 2058 C CA . HIS A 1 275 ? 14.953 -10.156 -22.156 1 98.31 275 HIS A CA 1
ATOM 2059 C C . HIS A 1 275 ? 13.758 -10.961 -22.656 1 98.31 275 HIS A C 1
ATOM 2061 O O . HIS A 1 275 ? 13.891 -12.133 -23 1 98.31 275 HIS A O 1
ATOM 2067 N N . THR A 1 276 ? 12.547 -10.367 -22.641 1 98.12 276 THR A N 1
ATOM 2068 C CA . THR A 1 276 ? 11.266 -10.859 -23.156 1 98.12 276 THR A CA 1
ATOM 2069 C C . THR A 1 276 ? 10.711 -11.961 -22.266 1 98.12 276 THR A C 1
ATOM 2071 O O . THR A 1 276 ? 11.469 -12.781 -21.734 1 98.12 276 THR A O 1
ATOM 2074 N N . VAL A 1 277 ? 9.469 -12.023 -22.188 1 98.44 277 VAL A N 1
ATOM 2075 C CA . VAL A 1 277 ? 8.766 -13.023 -21.391 1 98.44 277 VAL A CA 1
ATOM 2076 C C . VAL A 1 277 ? 8.961 -14.406 -22.016 1 98.44 277 VAL A C 1
ATOM 2078 O O . VAL A 1 277 ? 9.148 -15.391 -21.297 1 98.44 277 VAL A O 1
ATOM 2081 N N . ALA A 1 278 ? 9 -14.5 -23.297 1 97.94 278 ALA A N 1
ATOM 2082 C CA . ALA A 1 278 ? 9.172 -15.766 -24 1 97.94 278 ALA A CA 1
ATOM 2083 C C . ALA A 1 278 ? 10.492 -16.438 -23.625 1 97.94 278 ALA A C 1
ATOM 2085 O O . ALA A 1 278 ? 10.531 -17.641 -23.344 1 97.94 278 ALA A O 1
ATOM 2086 N N . ALA A 1 279 ? 11.594 -15.688 -23.625 1 98.62 279 ALA A N 1
ATOM 2087 C CA . ALA A 1 279 ? 12.906 -16.234 -23.281 1 98.62 279 ALA A CA 1
ATOM 2088 C C . ALA A 1 279 ? 12.969 -16.641 -21.812 1 98.62 279 ALA A C 1
ATOM 2090 O O . ALA A 1 279 ? 13.539 -17.688 -21.469 1 98.62 279 ALA A O 1
ATOM 2091 N N . ILE A 1 280 ? 12.391 -15.836 -20.984 1 98.75 280 ILE A N 1
ATOM 2092 C CA . ILE A 1 280 ? 12.352 -16.141 -19.547 1 98.75 280 ILE A CA 1
ATOM 2093 C C . ILE A 1 280 ? 11.562 -17.422 -19.312 1 98.75 280 ILE A C 1
ATOM 2095 O O . ILE A 1 280 ? 12.031 -18.328 -18.609 1 98.75 280 ILE A O 1
ATOM 2099 N N . GLU A 1 281 ? 10.406 -17.531 -19.938 1 98.44 281 GLU A N 1
ATOM 2100 C CA . GLU A 1 281 ? 9.578 -18.719 -19.797 1 98.44 281 GLU A CA 1
ATOM 2101 C C . GLU A 1 281 ? 10.312 -19.969 -20.281 1 98.44 281 GLU A C 1
ATOM 2103 O O . GLU A 1 281 ? 10.242 -21.031 -19.641 1 98.44 281 GLU A O 1
ATOM 2108 N N . ALA A 1 282 ? 10.945 -19.875 -21.391 1 98 282 ALA A N 1
ATOM 2109 C CA . ALA A 1 282 ? 11.672 -21.016 -21.953 1 98 282 ALA A CA 1
ATOM 2110 C C . ALA A 1 282 ? 12.742 -21.516 -20.984 1 98 282 ALA A C 1
ATOM 2112 O O . ALA A 1 282 ? 12.914 -22.719 -20.812 1 98 282 ALA A O 1
ATOM 2113 N N . ALA A 1 283 ? 13.469 -20.562 -20.391 1 98.31 283 ALA A N 1
ATOM 2114 C CA . ALA A 1 283 ? 14.492 -20.938 -19.422 1 98.31 283 ALA A CA 1
ATOM 2115 C C . ALA A 1 283 ? 13.883 -21.609 -18.188 1 98.31 283 ALA A C 1
ATOM 2117 O O . ALA A 1 283 ? 14.414 -22.594 -17.688 1 98.31 283 ALA A O 1
ATOM 2118 N N . ILE A 1 284 ? 12.789 -21.078 -17.734 1 98.44 284 ILE A N 1
ATOM 2119 C CA . ILE A 1 284 ? 12.086 -21.656 -16.578 1 98.44 284 ILE A CA 1
ATOM 2120 C C . ILE A 1 284 ? 11.602 -23.062 -16.922 1 98.44 284 ILE A C 1
ATOM 2122 O O . ILE A 1 284 ? 11.758 -23.984 -16.125 1 98.44 284 ILE A O 1
ATOM 2126 N N . ALA A 1 285 ? 11.047 -23.219 -18.109 1 97.56 285 ALA A N 1
ATOM 2127 C CA . ALA A 1 285 ? 10.516 -24.5 -18.547 1 97.56 285 ALA A CA 1
ATOM 2128 C C . ALA A 1 285 ? 11.609 -25.562 -18.578 1 97.56 285 ALA A C 1
ATOM 2130 O O . ALA A 1 285 ? 11.375 -26.719 -18.219 1 97.56 285 ALA A O 1
ATOM 2131 N N . THR A 1 286 ? 12.758 -25.188 -19.031 1 97.56 286 THR A N 1
ATOM 2132 C CA . THR A 1 286 ? 13.891 -26.109 -19.062 1 97.56 286 THR A CA 1
ATOM 2133 C C . THR A 1 286 ? 14.234 -26.594 -17.656 1 97.56 286 THR A C 1
ATOM 2135 O O . THR A 1 286 ? 14.414 -27.797 -17.453 1 97.56 286 THR A O 1
ATOM 2138 N N . ARG A 1 287 ? 14.297 -25.672 -16.734 1 98 287 ARG A N 1
ATOM 2139 C CA . ARG A 1 287 ? 14.648 -26.016 -15.367 1 98 287 ARG A CA 1
ATOM 2140 C C . ARG A 1 287 ? 13.562 -26.875 -14.727 1 98 287 ARG A C 1
ATOM 2142 O O . ARG A 1 287 ? 13.867 -27.781 -13.953 1 98 287 ARG A O 1
ATOM 2149 N N . ILE A 1 288 ? 12.297 -26.578 -15.008 1 97.88 288 ILE A N 1
ATOM 2150 C CA . ILE A 1 288 ? 11.18 -27.359 -14.469 1 97.88 288 ILE A CA 1
ATOM 2151 C C . ILE A 1 288 ? 11.258 -28.797 -14.984 1 97.88 288 ILE A C 1
ATOM 2153 O O . ILE A 1 288 ? 11.031 -29.734 -14.227 1 97.88 288 ILE A O 1
ATOM 2157 N N . THR A 1 289 ? 11.555 -28.953 -16.25 1 97.56 289 THR A N 1
ATOM 2158 C CA . THR A 1 289 ? 11.688 -30.281 -16.828 1 97.56 289 THR A CA 1
ATOM 2159 C C . THR A 1 289 ? 12.781 -31.078 -16.125 1 97.56 289 THR A C 1
ATOM 2161 O O . THR A 1 289 ? 12.57 -32.219 -15.727 1 97.56 289 THR A O 1
ATOM 2164 N N . GLU A 1 290 ? 13.938 -30.469 -15.93 1 98 290 GLU A N 1
ATOM 2165 C CA . GLU A 1 290 ? 15.07 -31.109 -15.266 1 98 290 GLU A CA 1
ATOM 2166 C C . GLU A 1 290 ? 14.711 -31.5 -13.836 1 98 290 GLU A C 1
ATOM 2168 O O . GLU A 1 290 ? 14.984 -32.625 -13.406 1 98 290 GLU A O 1
ATOM 2173 N N . LEU A 1 291 ? 14.102 -30.578 -13.102 1 98.38 291 LEU A N 1
ATOM 2174 C CA . LEU A 1 291 ? 13.75 -30.812 -11.703 1 98.38 291 LEU A CA 1
ATOM 2175 C C . LEU A 1 291 ? 12.695 -31.906 -11.594 1 98.38 291 LEU A C 1
ATOM 2177 O O . LEU A 1 291 ? 12.719 -32.719 -10.656 1 98.38 291 LEU A O 1
ATOM 2181 N N . THR A 1 292 ? 11.742 -31.891 -12.547 1 98.06 292 THR A N 1
ATOM 2182 C CA . THR A 1 292 ? 10.719 -32.938 -12.578 1 98.06 292 THR A CA 1
ATOM 2183 C C . THR A 1 292 ? 11.359 -34.312 -12.719 1 98.06 292 THR A C 1
ATOM 2185 O O . THR A 1 292 ? 10.992 -35.25 -12 1 98.06 292 THR A O 1
ATOM 2188 N N . GLU A 1 293 ? 12.305 -34.469 -13.586 1 97.81 293 GLU A N 1
ATOM 2189 C CA . GLU A 1 293 ? 13 -35.719 -13.805 1 97.81 293 GLU A CA 1
ATOM 2190 C C . GLU A 1 293 ? 13.766 -36.156 -12.562 1 97.81 293 GLU A C 1
ATOM 2192 O O . GLU A 1 293 ? 13.742 -37.312 -12.188 1 97.81 293 GLU A O 1
ATOM 2197 N N . VAL A 1 294 ? 14.406 -35.219 -11.945 1 98.38 294 VAL A N 1
ATOM 2198 C CA . VAL A 1 294 ? 15.172 -35.5 -10.742 1 98.38 294 VAL A CA 1
ATOM 2199 C C . VAL A 1 294 ? 14.234 -36 -9.648 1 98.38 294 VAL A C 1
ATOM 2201 O O . VAL A 1 294 ? 14.508 -37.031 -9.016 1 98.38 294 VAL A O 1
ATOM 2204 N N . VAL A 1 295 ? 13.117 -35.281 -9.406 1 98.25 295 VAL A N 1
ATOM 2205 C CA . VAL A 1 295 ? 12.172 -35.656 -8.352 1 98.25 295 VAL A CA 1
ATOM 2206 C C . VAL A 1 295 ? 11.609 -37.031 -8.625 1 98.25 295 VAL A C 1
ATOM 2208 O O . VAL A 1 295 ? 11.586 -37.906 -7.73 1 98.25 295 VAL A O 1
ATOM 2211 N N . ARG A 1 296 ? 11.25 -37.312 -9.844 1 97.25 296 ARG A N 1
ATOM 2212 C CA . ARG A 1 296 ? 10.727 -38.625 -10.227 1 97.25 296 ARG A CA 1
ATOM 2213 C C . ARG A 1 296 ? 11.773 -39.719 -10.039 1 97.25 296 ARG A C 1
ATOM 2215 O O . ARG A 1 296 ? 11.477 -40.781 -9.508 1 97.25 296 ARG A O 1
ATOM 2222 N N . GLY A 1 297 ? 12.898 -39.406 -10.5 1 97.31 297 GLY A N 1
ATOM 2223 C CA . GLY A 1 297 ? 13.984 -40.375 -10.414 1 97.31 297 GLY A CA 1
ATOM 2224 C C . GLY A 1 297 ? 14.328 -40.781 -8.992 1 97.31 297 GLY A C 1
ATOM 2225 O O . GLY A 1 297 ? 14.789 -41.875 -8.742 1 97.31 297 GLY A O 1
ATOM 2226 N N . CYS A 1 298 ? 14.062 -39.875 -8.141 1 97.44 298 CYS A N 1
ATOM 2227 C CA . CYS A 1 298 ? 14.359 -40.125 -6.738 1 97.44 298 CYS A CA 1
ATOM 2228 C C . CYS A 1 298 ? 13.148 -40.688 -6.02 1 97.44 298 CYS A C 1
ATOM 2230 O O . CYS A 1 298 ? 13.156 -40.844 -4.793 1 97.44 298 CYS A O 1
ATOM 2232 N N . GLY A 1 299 ? 12.094 -41 -6.762 1 96.81 299 GLY A N 1
ATOM 2233 C CA . GLY A 1 299 ? 10.938 -41.656 -6.188 1 96.81 299 GLY A CA 1
ATOM 2234 C C . GLY A 1 299 ? 9.859 -40.688 -5.73 1 96.81 299 GLY A C 1
ATOM 2235 O O . GLY A 1 299 ? 8.922 -41.094 -5.039 1 96.81 299 GLY A O 1
ATOM 2236 N N . GLY A 1 300 ? 9.992 -39.438 -6.105 1 97.5 300 GLY A N 1
ATOM 2237 C CA . GLY A 1 300 ? 8.992 -38.469 -5.719 1 97.5 300 GLY A CA 1
ATOM 2238 C C . GLY A 1 300 ? 7.711 -38.562 -6.531 1 97.5 300 GLY A C 1
ATOM 2239 O O . GLY A 1 300 ? 7.727 -39.031 -7.668 1 97.5 300 GLY A O 1
ATOM 2240 N N . HIS A 1 301 ? 6.617 -38.156 -5.934 1 97.25 301 HIS A N 1
ATOM 2241 C CA . HIS A 1 301 ? 5.324 -38.031 -6.598 1 97.25 301 HIS A CA 1
ATOM 2242 C C . HIS A 1 301 ? 5.035 -36.594 -7.008 1 97.25 301 HIS A C 1
ATOM 2244 O O . HIS A 1 301 ? 5 -35.719 -6.16 1 97.25 301 HIS A O 1
ATOM 2250 N N . ILE A 1 302 ? 4.84 -36.406 -8.25 1 97.12 302 ILE A N 1
ATOM 2251 C CA . ILE A 1 302 ? 4.594 -35.062 -8.781 1 97.12 302 ILE A CA 1
ATOM 2252 C C . ILE A 1 302 ? 3.119 -34.719 -8.602 1 97.12 302 ILE A C 1
ATOM 2254 O O . ILE A 1 302 ? 2.234 -35.5 -8.977 1 97.12 302 ILE A O 1
ATOM 2258 N N . LEU A 1 303 ? 2.85 -33.594 -7.996 1 96.44 303 LEU A N 1
ATOM 2259 C CA . LEU A 1 303 ? 1.496 -33.094 -7.785 1 96.44 303 LEU A CA 1
ATOM 2260 C C . LEU A 1 303 ? 1.111 -32.094 -8.867 1 96.44 303 LEU A C 1
ATOM 2262 O O . LEU A 1 303 ? -0.075 -31.875 -9.117 1 96.44 303 LEU A O 1
ATOM 2266 N N . SER A 1 304 ? 2.1 -31.453 -9.523 1 96.5 304 SER A N 1
ATOM 2267 C CA . SER A 1 304 ? 1.914 -30.453 -10.578 1 96.5 304 SER A CA 1
ATOM 2268 C C . SER A 1 304 ? 1.56 -31.125 -11.906 1 96.5 304 SER A C 1
ATOM 2270 O O . SER A 1 304 ? 1.87 -32.281 -12.125 1 96.5 304 SER A O 1
ATOM 2272 N N . PRO A 1 305 ? 0.893 -30.297 -12.742 1 93.94 305 PRO A N 1
ATOM 2273 C CA . PRO A 1 305 ? 0.758 -30.812 -14.109 1 93.94 305 PRO A CA 1
ATOM 2274 C C . PRO A 1 305 ? 2.107 -31.078 -14.773 1 93.94 305 PRO A C 1
ATOM 2276 O O . PRO A 1 305 ? 3.055 -30.312 -14.586 1 93.94 305 PRO A O 1
ATOM 2279 N N . THR A 1 306 ? 2.139 -32.188 -15.531 1 88.81 306 THR A N 1
ATOM 2280 C CA . THR A 1 306 ? 3.395 -32.531 -16.188 1 88.81 306 THR A CA 1
ATOM 2281 C C . THR A 1 306 ? 3.35 -32.125 -17.672 1 88.81 306 THR A C 1
ATOM 2283 O O . THR A 1 306 ? 4.391 -32.031 -18.328 1 88.81 306 THR A O 1
ATOM 2286 N N . ASP A 1 307 ? 2.123 -31.875 -18.141 1 90.81 307 ASP A N 1
ATOM 2287 C CA . ASP A 1 307 ? 1.978 -31.359 -19.5 1 90.81 307 ASP A CA 1
ATOM 2288 C C . ASP A 1 307 ? 2.541 -29.953 -19.625 1 90.81 307 ASP A C 1
ATOM 2290 O O . ASP A 1 307 ? 2.049 -29.016 -18.969 1 90.81 307 ASP A O 1
ATOM 2294 N N . PRO A 1 308 ? 3.543 -29.766 -20.453 1 90.94 308 PRO A N 1
ATOM 2295 C CA . PRO A 1 308 ? 4.168 -28.453 -20.594 1 90.94 308 PRO A CA 1
ATOM 2296 C C . PRO A 1 308 ? 3.166 -27.359 -20.953 1 90.94 308 PRO A C 1
ATOM 2298 O O . PRO A 1 308 ? 3.367 -26.188 -20.594 1 90.94 308 PRO A O 1
ATOM 2301 N N . ALA A 1 309 ? 2.084 -27.703 -21.562 1 89.88 309 ALA A N 1
ATOM 2302 C CA . ALA A 1 309 ? 1.085 -26.719 -21.969 1 89.88 309 ALA A CA 1
ATOM 2303 C C . ALA A 1 309 ? 0.232 -26.281 -20.781 1 89.88 309 ALA A C 1
ATOM 2305 O O . ALA A 1 309 ? -0.491 -25.281 -20.875 1 89.88 309 ALA A O 1
ATOM 2306 N N . ARG A 1 310 ? 0.361 -27 -19.703 1 93 310 ARG A N 1
ATOM 2307 C CA . ARG A 1 310 ? -0.531 -26.75 -18.578 1 93 310 ARG A CA 1
ATOM 2308 C C . ARG A 1 310 ? 0.26 -26.391 -17.328 1 93 310 ARG A C 1
ATOM 2310 O O . ARG A 1 310 ? -0.317 -26.219 -16.25 1 93 310 ARG A O 1
ATOM 2317 N N . ARG A 1 311 ? 1.512 -26.344 -17.484 1 95.06 311 ARG A N 1
ATOM 2318 C CA . ARG A 1 311 ? 2.326 -26.078 -16.312 1 95.06 311 ARG A CA 1
ATOM 2319 C C . ARG A 1 311 ? 3.055 -24.75 -16.438 1 95.06 311 ARG A C 1
ATOM 2321 O O . ARG A 1 311 ? 3.336 -24.281 -17.547 1 95.06 311 ARG A O 1
ATOM 2328 N N . ALA A 1 312 ? 3.303 -24.062 -15.344 1 96.94 312 ALA A N 1
ATOM 2329 C CA . ALA A 1 312 ? 4.117 -22.844 -15.25 1 96.94 312 ALA A CA 1
ATOM 2330 C C . ALA A 1 312 ? 5.402 -23.125 -14.469 1 96.94 312 ALA A C 1
ATOM 2332 O O . ALA A 1 312 ? 6.027 -24.172 -14.625 1 96.94 312 ALA A O 1
ATOM 2333 N N . GLY A 1 313 ? 5.902 -22.188 -13.75 1 97.31 313 GLY A N 1
ATOM 2334 C CA . GLY A 1 313 ? 7.199 -22.266 -13.109 1 97.31 313 GLY A CA 1
ATOM 2335 C C . GLY A 1 313 ? 7.129 -22.828 -11.695 1 97.31 313 GLY A C 1
ATOM 2336 O O . GLY A 1 313 ? 7.91 -22.438 -10.828 1 97.31 313 GLY A O 1
ATOM 2337 N N . ILE A 1 314 ? 6.18 -23.703 -11.398 1 98.06 314 ILE A N 1
ATOM 2338 C CA . ILE A 1 314 ? 5.992 -24.266 -10.07 1 98.06 314 ILE A CA 1
ATOM 2339 C C . ILE A 1 314 ? 5.945 -25.797 -10.156 1 98.06 314 ILE A C 1
ATOM 2341 O O . ILE A 1 314 ? 5.211 -26.344 -10.977 1 98.06 314 ILE A O 1
ATOM 2345 N N . LEU A 1 315 ? 6.734 -26.484 -9.398 1 98.12 315 LEU A N 1
ATOM 2346 C CA . LEU A 1 315 ? 6.742 -27.938 -9.281 1 98.12 315 LEU A CA 1
ATOM 2347 C C . LEU A 1 315 ? 6.434 -28.359 -7.852 1 98.12 315 LEU A C 1
ATOM 2349 O O . LEU A 1 315 ? 7.281 -28.234 -6.965 1 98.12 315 LEU A O 1
ATOM 2353 N N . SER A 1 316 ? 5.277 -28.844 -7.641 1 97.62 316 SER A N 1
ATOM 2354 C CA . SER A 1 316 ? 4.867 -29.391 -6.348 1 97.62 316 SER A CA 1
ATOM 2355 C C . SER A 1 316 ? 5.02 -30.906 -6.312 1 97.62 316 SER A C 1
ATOM 2357 O O . SER A 1 316 ? 4.73 -31.594 -7.301 1 97.62 316 SER A O 1
ATOM 2359 N N . PHE A 1 317 ? 5.52 -31.422 -5.188 1 98 317 PHE A N 1
ATOM 2360 C CA . PHE A 1 317 ? 5.754 -32.875 -5.105 1 98 317 PHE A CA 1
ATOM 2361 C C . PHE A 1 317 ? 5.77 -33.312 -3.656 1 98 317 PHE A C 1
ATOM 2363 O O . PHE A 1 317 ? 5.77 -32.5 -2.736 1 98 317 PHE A O 1
ATOM 2370 N N . THR A 1 318 ? 5.648 -34.594 -3.5 1 97.75 318 THR A N 1
ATOM 2371 C CA . THR A 1 318 ? 5.863 -35.25 -2.223 1 97.75 318 THR A CA 1
ATOM 2372 C C . THR A 1 318 ? 6.918 -36.344 -2.355 1 97.75 318 THR A C 1
ATOM 2374 O O . THR A 1 318 ? 7.172 -36.844 -3.457 1 97.75 318 THR A O 1
ATOM 2377 N N . MET A 1 319 ? 7.645 -36.594 -1.337 1 97.44 319 MET A N 1
ATOM 2378 C CA . MET A 1 319 ? 8.461 -37.812 -1.18 1 97.44 319 MET A CA 1
ATOM 2379 C C . MET A 1 319 ? 7.746 -38.812 -0.309 1 97.44 319 MET A C 1
ATOM 2381 O O . MET A 1 319 ? 7.629 -38.656 0.904 1 97.44 319 MET A O 1
ATOM 2385 N N . PRO A 1 320 ? 7.344 -39.875 -1.005 1 94.06 320 PRO A N 1
ATOM 2386 C CA . PRO A 1 320 ? 6.574 -40.875 -0.235 1 94.06 320 PRO A CA 1
ATOM 2387 C C . PRO A 1 320 ? 7.281 -41.281 1.053 1 94.06 320 PRO A C 1
ATOM 2389 O O . PRO A 1 320 ? 8.5 -41.438 1.065 1 94.06 320 PRO A O 1
ATOM 2392 N N . ASP A 1 321 ? 6.52 -41.406 2.193 1 92.31 321 ASP A N 1
ATOM 2393 C CA . ASP A 1 321 ? 6.934 -41.906 3.496 1 92.31 321 ASP A CA 1
ATOM 2394 C C . ASP A 1 321 ? 7.879 -40.938 4.195 1 92.31 321 ASP A C 1
ATOM 2396 O O . ASP A 1 321 ? 8.547 -41.312 5.164 1 92.31 321 ASP A O 1
ATOM 2400 N N . HIS A 1 322 ? 8.07 -39.781 3.648 1 96.25 322 HIS A N 1
ATOM 2401 C CA . HIS A 1 322 ? 8.891 -38.75 4.305 1 96.25 322 HIS A CA 1
ATOM 2402 C C . HIS A 1 322 ? 8.078 -37.531 4.641 1 96.25 322 HIS A C 1
ATOM 2404 O O . HIS A 1 322 ? 7.309 -37.031 3.809 1 96.25 322 HIS A O 1
ATOM 2410 N N . ASP A 1 323 ? 8.25 -37.062 5.801 1 96.69 323 ASP A N 1
ATOM 2411 C CA . ASP A 1 323 ? 7.648 -35.812 6.199 1 96.69 323 ASP A CA 1
ATOM 2412 C C . ASP A 1 323 ? 8.258 -34.625 5.418 1 96.69 323 ASP A C 1
ATOM 2414 O O . ASP A 1 323 ? 9.477 -34.562 5.242 1 96.69 323 ASP A O 1
ATOM 2418 N N . PRO A 1 324 ? 7.438 -33.75 4.891 1 97.56 324 PRO A N 1
ATOM 2419 C CA . PRO A 1 324 ? 7.957 -32.594 4.125 1 97.56 324 PRO A CA 1
ATOM 2420 C C . PRO A 1 324 ? 9.055 -31.844 4.867 1 97.56 324 PRO A C 1
ATOM 2422 O O . PRO A 1 324 ? 10.008 -31.359 4.246 1 97.56 324 PRO A O 1
ATOM 2425 N N . SER A 1 325 ? 8.945 -31.703 6.16 1 97 325 SER A N 1
ATOM 2426 C CA . SER A 1 325 ? 9.945 -30.969 6.934 1 97 325 SER A CA 1
ATOM 2427 C C . SER A 1 325 ? 11.305 -31.656 6.875 1 97 325 SER A C 1
ATOM 2429 O O . SER A 1 325 ? 12.344 -31 6.887 1 97 325 SER A O 1
ATOM 2431 N N . LEU A 1 326 ? 11.289 -32.969 6.836 1 97.06 326 LEU A N 1
ATOM 2432 C CA . LEU A 1 326 ? 12.539 -33.719 6.727 1 97.06 326 LEU A CA 1
ATOM 2433 C C . LEU A 1 326 ? 13.148 -33.562 5.34 1 97.06 326 LEU A C 1
ATOM 2435 O O . LEU A 1 326 ? 14.367 -33.438 5.207 1 97.06 326 LEU A O 1
ATOM 2439 N N . VAL A 1 327 ? 12.297 -33.625 4.367 1 98.31 327 VAL A N 1
ATOM 2440 C CA . VAL A 1 327 ? 12.773 -33.406 3.004 1 98.31 327 VAL A CA 1
ATOM 2441 C C . VAL A 1 327 ? 13.391 -32.031 2.889 1 98.31 327 VAL A C 1
ATOM 2443 O O . VAL A 1 327 ? 14.453 -31.859 2.291 1 98.31 327 VAL A O 1
ATOM 2446 N N . ALA A 1 328 ? 12.711 -31.031 3.471 1 98.25 328 ALA A N 1
ATOM 2447 C CA . ALA A 1 328 ? 13.195 -29.656 3.453 1 98.25 328 ALA A CA 1
ATOM 2448 C C . ALA A 1 328 ? 14.57 -29.547 4.105 1 98.25 328 ALA A C 1
ATOM 2450 O O . ALA A 1 328 ? 15.445 -28.828 3.609 1 98.25 328 ALA A O 1
ATOM 2451 N N . LYS A 1 329 ? 14.758 -30.219 5.258 1 97.75 329 LYS A N 1
ATOM 2452 C CA . LYS A 1 329 ? 16.047 -30.203 5.945 1 97.75 329 LYS A CA 1
ATOM 2453 C C . LYS A 1 329 ? 17.156 -30.734 5.043 1 97.75 329 LYS A C 1
ATOM 2455 O O . LYS A 1 329 ? 18.266 -30.188 5.023 1 97.75 329 LYS A O 1
ATOM 2460 N N . SER A 1 330 ? 16.844 -31.812 4.344 1 98.19 330 SER A N 1
ATOM 2461 C CA . SER A 1 330 ? 17.828 -32.375 3.414 1 98.19 330 SER A CA 1
ATOM 2462 C C . SER A 1 330 ? 18.156 -31.406 2.295 1 98.19 330 SER A C 1
ATOM 2464 O O . SER A 1 330 ? 19.328 -31.266 1.91 1 98.19 330 SER A O 1
ATOM 2466 N N . LEU A 1 331 ? 17.172 -30.734 1.766 1 98.75 331 LEU A N 1
ATOM 2467 C CA . LEU A 1 331 ? 17.375 -29.75 0.721 1 98.75 331 LEU A CA 1
ATOM 2468 C C . LEU A 1 331 ? 18.203 -28.578 1.238 1 98.75 331 LEU A C 1
ATOM 2470 O O . LEU A 1 331 ? 19.141 -28.141 0.569 1 98.75 331 LEU A O 1
ATOM 2474 N N . HIS A 1 332 ? 17.859 -28.141 2.484 1 98.25 332 HIS A N 1
ATOM 2475 C CA . HIS A 1 332 ? 18.609 -27.047 3.094 1 98.25 332 HIS A CA 1
ATOM 2476 C C . HIS A 1 332 ? 20.078 -27.406 3.277 1 98.25 332 HIS A C 1
ATOM 2478 O O . HIS A 1 332 ? 20.953 -26.562 3.115 1 98.25 332 HIS A O 1
ATOM 2484 N N . ALA A 1 333 ? 20.3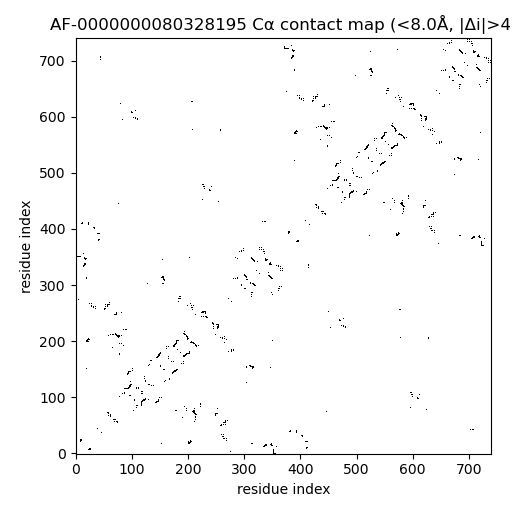12 -28.609 3.611 1 97.88 333 ALA A N 1
ATOM 2485 C CA . ALA A 1 333 ? 21.688 -29.094 3.799 1 97.88 333 ALA A CA 1
ATOM 2486 C C . ALA A 1 333 ? 22.5 -28.953 2.512 1 97.88 333 ALA A C 1
ATOM 2488 O O . ALA A 1 333 ? 23.719 -28.766 2.551 1 97.88 333 ALA A O 1
ATOM 2489 N N . GLU A 1 334 ? 21.797 -29.062 1.377 1 98.06 334 GLU A N 1
ATOM 2490 C CA . GLU A 1 334 ? 22.438 -28.906 0.075 1 98.06 334 GLU A CA 1
ATOM 2491 C C . GLU A 1 334 ? 22.281 -27.469 -0.438 1 98.06 334 GLU A C 1
ATOM 2493 O O . GLU A 1 334 ? 22.438 -27.219 -1.635 1 98.06 334 GLU A O 1
ATOM 2498 N N . LYS A 1 335 ? 21.797 -26.516 0.394 1 97.94 335 LYS A N 1
ATOM 2499 C CA . LYS A 1 335 ? 21.656 -25.094 0.116 1 97.94 335 LYS A CA 1
ATOM 2500 C C . LYS A 1 335 ? 20.547 -24.844 -0.913 1 97.94 335 LYS A C 1
ATOM 2502 O O . LYS A 1 335 ? 20.656 -23.938 -1.738 1 97.94 335 LYS A O 1
ATOM 2507 N N . VAL A 1 336 ? 19.609 -25.766 -0.91 1 98.75 336 VAL A N 1
ATOM 2508 C CA . VAL A 1 336 ? 18.438 -25.578 -1.748 1 98.75 336 VAL A CA 1
ATOM 2509 C C . VAL A 1 336 ? 17.297 -24.984 -0.916 1 98.75 336 VAL A C 1
ATOM 2511 O O . VAL A 1 336 ? 17.016 -25.453 0.191 1 98.75 336 VAL A O 1
ATOM 2514 N N . THR A 1 337 ? 16.672 -23.906 -1.416 1 98.62 337 THR A N 1
ATOM 2515 C CA . THR A 1 337 ? 15.578 -23.234 -0.729 1 98.62 337 THR A CA 1
ATOM 2516 C C . THR A 1 337 ? 14.242 -23.531 -1.408 1 98.62 337 THR A C 1
ATOM 2518 O O . THR A 1 337 ? 13.883 -22.875 -2.393 1 98.62 337 THR A O 1
ATOM 2521 N N . PRO A 1 338 ? 13.508 -24.5 -0.931 1 98.62 338 PRO A N 1
ATOM 2522 C CA . PRO A 1 338 ? 12.156 -24.781 -1.422 1 98.62 338 PRO A CA 1
ATOM 2523 C C . PRO A 1 338 ? 11.078 -24 -0.668 1 98.62 338 PRO A C 1
ATOM 2525 O O . PRO A 1 338 ? 11.391 -23.266 0.272 1 98.62 338 PRO A O 1
ATOM 2528 N N . THR A 1 339 ? 9.867 -24.047 -1.109 1 97.69 339 THR A N 1
ATOM 2529 C CA . THR A 1 339 ? 8.719 -23.781 -0.248 1 97.69 339 THR A CA 1
ATOM 2530 C C . THR A 1 339 ? 8.289 -25.047 0.48 1 97.69 339 THR A C 1
ATOM 2532 O O . THR A 1 339 ? 8.148 -26.109 -0.137 1 97.69 339 THR A O 1
ATOM 2535 N N . VAL A 1 340 ? 8.109 -24.938 1.742 1 96.25 340 VAL A N 1
ATOM 2536 C CA . VAL A 1 340 ? 7.707 -26.094 2.549 1 96.25 340 VAL A CA 1
ATOM 2537 C C . VAL A 1 340 ? 6.254 -25.922 2.992 1 96.25 340 VAL A C 1
ATOM 2539 O O . VAL A 1 340 ? 5.895 -24.922 3.609 1 96.25 340 VAL A O 1
ATOM 2542 N N . ARG A 1 341 ? 5.41 -26.797 2.619 1 93.38 341 ARG A N 1
ATOM 2543 C CA . ARG A 1 341 ? 4.031 -26.859 3.094 1 93.38 341 ARG A CA 1
ATOM 2544 C C . ARG A 1 341 ? 3.834 -28.047 4.039 1 93.38 341 ARG A C 1
ATOM 2546 O O . ARG A 1 341 ? 4.758 -28.828 4.258 1 93.38 341 ARG A O 1
ATOM 2553 N N . SER A 1 342 ? 2.613 -28.203 4.672 1 90.5 342 SER A N 1
ATOM 2554 C CA . SER A 1 342 ? 2.342 -29.281 5.629 1 90.5 342 SER A CA 1
ATOM 2555 C C . SER A 1 342 ? 2.334 -30.641 4.945 1 90.5 342 SER A C 1
ATOM 2557 O O . SER A 1 342 ? 2.688 -31.656 5.559 1 90.5 342 SER A O 1
ATOM 2559 N N . ASP A 1 343 ? 2.051 -30.672 3.658 1 92.44 343 ASP A N 1
ATOM 2560 C CA . ASP A 1 343 ? 1.832 -31.969 3.035 1 92.44 343 ASP A CA 1
ATOM 2561 C C . ASP A 1 343 ? 2.627 -32.094 1.738 1 92.44 343 ASP A C 1
ATOM 2563 O O . ASP A 1 343 ? 2.535 -33.125 1.047 1 92.44 343 ASP A O 1
ATOM 2567 N N . SER A 1 344 ? 3.373 -31.078 1.427 1 96 344 SER A N 1
ATOM 2568 C CA . SER A 1 344 ? 4.074 -31.125 0.149 1 96 344 SER A CA 1
ATOM 2569 C C . SER A 1 344 ? 5.25 -30.141 0.13 1 96 344 SER A C 1
ATOM 2571 O O . SER A 1 344 ? 5.465 -29.406 1.094 1 96 344 SER A O 1
ATOM 2573 N N . LEU A 1 345 ? 6.043 -30.234 -0.887 1 98.06 345 LEU A N 1
ATOM 2574 C CA . LEU A 1 345 ? 7.094 -29.281 -1.212 1 98.06 345 LEU A CA 1
ATOM 2575 C C . LEU A 1 345 ? 6.844 -28.625 -2.572 1 98.06 345 LEU A C 1
ATOM 2577 O O . LEU A 1 345 ? 6.168 -29.219 -3.422 1 98.06 345 LEU A O 1
ATOM 2581 N N . ARG A 1 346 ? 7.344 -27.5 -2.68 1 98.44 346 ARG A N 1
ATOM 2582 C CA . ARG A 1 346 ? 7.25 -26.797 -3.953 1 98.44 346 ARG A CA 1
ATOM 2583 C C . ARG A 1 346 ? 8.602 -26.219 -4.355 1 98.44 346 ARG A C 1
ATOM 2585 O O . ARG A 1 346 ? 9.266 -25.562 -3.551 1 98.44 346 ARG A O 1
ATOM 2592 N N . LEU A 1 347 ? 9.031 -26.516 -5.547 1 98.81 347 LEU A N 1
ATOM 2593 C CA . LEU A 1 347 ? 10.203 -25.906 -6.164 1 98.81 347 LEU A CA 1
ATOM 2594 C C . LEU A 1 347 ? 9.789 -24.938 -7.262 1 98.81 347 LEU A C 1
ATOM 2596 O O . LEU A 1 347 ? 8.992 -25.281 -8.133 1 98.81 347 LEU A O 1
ATOM 2600 N N . SER A 1 348 ? 10.258 -23.75 -7.215 1 98.88 348 SER A N 1
ATOM 2601 C CA . SER A 1 348 ? 10 -22.766 -8.25 1 98.88 348 SER A CA 1
ATOM 2602 C C . SER A 1 348 ? 11.289 -22.094 -8.703 1 98.88 348 SER A C 1
ATOM 2604 O O . SER A 1 348 ? 11.789 -21.172 -8.047 1 98.88 348 SER A O 1
ATOM 2606 N N . PRO A 1 349 ? 11.844 -22.484 -9.852 1 98.69 349 PRO A N 1
ATOM 2607 C CA . PRO A 1 349 ? 13.031 -21.859 -10.43 1 98.69 349 PRO A CA 1
ATOM 2608 C C . PRO A 1 349 ? 12.703 -20.641 -11.281 1 98.69 349 PRO A C 1
ATOM 2610 O O . PRO A 1 349 ? 11.523 -20.375 -11.57 1 98.69 349 PRO A O 1
ATOM 2613 N N . HIS A 1 350 ? 13.656 -19.891 -11.539 1 98.69 350 HIS A N 1
ATOM 2614 C CA . HIS A 1 350 ? 13.523 -18.766 -12.461 1 98.69 350 HIS A CA 1
ATOM 2615 C C . HIS A 1 350 ? 14.57 -18.828 -13.562 1 98.69 350 HIS A C 1
ATOM 2617 O O . HIS A 1 350 ? 15.367 -19.781 -13.617 1 98.69 350 HIS A O 1
ATOM 2623 N N . ALA A 1 351 ? 14.516 -17.891 -14.438 1 98.44 351 ALA A N 1
ATOM 2624 C CA . ALA A 1 351 ? 15.414 -17.875 -15.594 1 98.44 351 ALA A CA 1
ATOM 2625 C C . ALA A 1 351 ? 16.859 -17.688 -15.164 1 98.44 351 ALA A C 1
ATOM 2627 O O . ALA A 1 351 ? 17.781 -17.969 -15.938 1 98.44 351 ALA A O 1
ATOM 2628 N N . SER A 1 352 ? 17.078 -17.281 -13.945 1 97.75 352 SER A N 1
ATOM 2629 C CA . SER A 1 352 ? 18.422 -17.062 -13.438 1 97.75 352 SER A CA 1
ATOM 2630 C C . SER A 1 352 ? 18.938 -18.312 -12.703 1 97.75 352 SER A C 1
ATOM 2632 O O . SER A 1 352 ? 20.109 -18.359 -12.305 1 97.75 352 SER A O 1
ATOM 2634 N N . THR A 1 353 ? 18.125 -19.312 -12.484 1 98.19 353 THR A N 1
ATOM 2635 C CA . THR A 1 353 ? 18.516 -20.516 -11.758 1 98.19 353 THR A CA 1
ATOM 2636 C C . THR A 1 353 ? 19.484 -21.359 -12.586 1 98.19 353 THR A C 1
ATOM 2638 O O . THR A 1 353 ? 19.156 -21.766 -13.703 1 98.19 353 THR A O 1
ATOM 2641 N N . PRO A 1 354 ? 20.578 -21.656 -12.039 1 97.69 354 PRO A N 1
ATOM 2642 C CA . PRO A 1 354 ? 21.578 -22.391 -12.82 1 97.69 354 PRO A CA 1
ATOM 2643 C C . PRO A 1 354 ? 21.266 -23.891 -12.891 1 97.69 354 PRO A C 1
ATOM 2645 O O . PRO A 1 354 ? 20.594 -24.422 -12 1 97.69 354 PRO A O 1
ATOM 2648 N N . PRO A 1 355 ? 21.812 -24.516 -13.906 1 96.31 355 PRO A N 1
ATOM 2649 C CA . PRO A 1 355 ? 21.531 -25.938 -14.086 1 96.31 355 PRO A CA 1
ATOM 2650 C C . PRO A 1 355 ? 22.062 -26.797 -12.938 1 96.31 355 PRO A C 1
ATOM 2652 O O . PRO A 1 355 ? 21.547 -27.875 -12.68 1 96.31 355 PRO A O 1
ATOM 2655 N N . GLU A 1 356 ? 23.016 -26.312 -12.211 1 96.44 356 GLU A N 1
ATOM 2656 C CA . GLU A 1 356 ? 23.641 -27.078 -11.125 1 96.44 356 GLU A CA 1
ATOM 2657 C C . GLU A 1 356 ? 22.641 -27.359 -10.008 1 96.44 356 GLU A C 1
ATOM 2659 O O . GLU A 1 356 ? 22.844 -28.266 -9.195 1 96.44 356 GLU A O 1
ATOM 2664 N N . VAL A 1 357 ? 21.594 -26.625 -9.969 1 97.88 357 VAL A N 1
ATOM 2665 C CA . VAL A 1 357 ? 20.609 -26.781 -8.898 1 97.88 357 VAL A CA 1
ATOM 2666 C C . VAL A 1 357 ? 20.016 -28.188 -8.953 1 97.88 357 VAL A C 1
ATOM 2668 O O . VAL A 1 357 ? 19.672 -28.766 -7.918 1 97.88 357 VAL A O 1
ATOM 2671 N N . SER A 1 358 ? 19.859 -28.75 -10.125 1 97.88 358 SER A N 1
ATOM 2672 C CA . SER A 1 358 ? 19.297 -30.078 -10.281 1 97.88 358 SER A CA 1
ATOM 2673 C C . SER A 1 358 ? 20.141 -31.141 -9.57 1 97.88 358 SER A C 1
ATOM 2675 O O . SER A 1 358 ? 19.609 -32.062 -8.969 1 97.88 358 SER A O 1
ATOM 2677 N N . GLU A 1 359 ? 21.406 -30.938 -9.664 1 97.94 359 GLU A N 1
ATOM 2678 C CA . GLU A 1 359 ? 22.312 -31.859 -8.969 1 97.94 359 GLU A CA 1
ATOM 2679 C C . GLU A 1 359 ? 22.172 -31.734 -7.453 1 97.94 359 GLU A C 1
ATOM 2681 O O . GLU A 1 359 ? 22.234 -32.719 -6.734 1 97.94 359 GLU A O 1
ATOM 2686 N N . ARG A 1 360 ? 22.031 -30.516 -7.016 1 98.44 360 ARG A N 1
ATOM 2687 C CA . ARG A 1 360 ? 21.859 -30.297 -5.586 1 98.44 360 ARG A CA 1
ATOM 2688 C C . ARG A 1 360 ? 20.562 -30.938 -5.086 1 98.44 360 ARG A C 1
ATOM 2690 O O . ARG A 1 360 ? 20.547 -31.547 -4.016 1 98.44 360 ARG A O 1
ATOM 2697 N N . VAL A 1 361 ? 19.5 -30.781 -5.859 1 98.81 361 VAL A N 1
ATOM 2698 C CA . VAL A 1 361 ? 18.219 -31.375 -5.488 1 98.81 361 VAL A CA 1
ATOM 2699 C C . VAL A 1 361 ? 18.344 -32.906 -5.504 1 98.81 361 VAL A C 1
ATOM 2701 O O . VAL A 1 361 ? 17.875 -33.562 -4.59 1 98.81 361 VAL A O 1
ATOM 2704 N N . ALA A 1 362 ? 19.031 -33.438 -6.496 1 98.5 362 ALA A N 1
ATOM 2705 C CA . ALA A 1 362 ? 19.234 -34.875 -6.59 1 98.5 362 ALA A CA 1
ATOM 2706 C C . ALA A 1 362 ? 20 -35.406 -5.375 1 98.5 362 ALA A C 1
ATOM 2708 O O . ALA A 1 362 ? 19.641 -36.438 -4.805 1 98.5 362 ALA A O 1
ATOM 2709 N N . ALA A 1 363 ? 21.047 -34.719 -5.043 1 98.38 363 ALA A N 1
ATOM 2710 C CA . ALA A 1 363 ? 21.844 -35.094 -3.887 1 98.38 363 ALA A CA 1
ATOM 2711 C C . ALA A 1 363 ? 21 -35.125 -2.615 1 98.38 363 ALA A C 1
ATOM 2713 O O . ALA A 1 363 ? 21.062 -36.062 -1.827 1 98.38 363 ALA A O 1
ATOM 2714 N N . ALA A 1 364 ? 20.219 -34.094 -2.4 1 98.38 364 ALA A N 1
ATOM 2715 C CA . ALA A 1 364 ? 19.375 -33.969 -1.214 1 98.38 364 ALA A CA 1
ATOM 2716 C C . ALA A 1 364 ? 18.344 -35.094 -1.16 1 98.38 364 ALA A C 1
ATOM 2718 O O . ALA A 1 364 ? 18.172 -35.75 -0.126 1 98.38 364 ALA A O 1
ATOM 2719 N N . LEU A 1 365 ? 17.656 -35.375 -2.287 1 98.12 365 LEU A N 1
ATOM 2720 C CA . LEU A 1 365 ? 16.562 -36.344 -2.301 1 98.12 365 LEU A CA 1
ATOM 2721 C C . LEU A 1 365 ? 17.109 -37.781 -2.225 1 98.12 365 LEU A C 1
ATOM 2723 O O . LEU A 1 365 ? 16.5 -38.656 -1.614 1 98.12 365 LEU A O 1
ATOM 2727 N N . SER A 1 366 ? 18.25 -37.969 -2.791 1 96.56 366 SER A N 1
ATOM 2728 C CA . SER A 1 366 ? 18.859 -39.312 -2.746 1 96.56 366 SER A CA 1
ATOM 2729 C C . SER A 1 366 ? 19.312 -39.656 -1.332 1 96.56 366 SER A C 1
ATOM 2731 O O . SER A 1 366 ? 19.328 -40.844 -0.959 1 96.56 366 SER A O 1
ATOM 2733 N N . SER A 1 367 ? 19.656 -38.656 -0.605 1 94.56 367 SER A N 1
ATOM 2734 C CA . SER A 1 367 ? 20.141 -38.875 0.757 1 94.56 367 SER A CA 1
ATOM 2735 C C . SER A 1 367 ? 19.016 -39.375 1.667 1 94.56 367 SER A C 1
ATOM 2737 O O . SER A 1 367 ? 19.266 -39.906 2.74 1 94.56 367 SER A O 1
ATOM 2739 N N . LEU A 1 368 ? 17.797 -39.125 1.322 1 92.94 368 LEU A N 1
ATOM 2740 C CA . LEU A 1 368 ? 16.641 -39.562 2.109 1 92.94 368 LEU A CA 1
ATOM 2741 C C . LEU A 1 368 ? 16.438 -41.062 2.006 1 92.94 368 LEU A C 1
ATOM 2743 O O . LEU A 1 368 ? 15.797 -41.688 2.865 1 92.94 368 LEU A O 1
ATOM 2747 N N . ARG A 1 369 ? 16.844 -41.688 0.96 1 84.12 369 ARG A N 1
ATOM 2748 C CA . ARG A 1 369 ? 16.688 -43.125 0.731 1 84.12 369 ARG A CA 1
ATOM 2749 C C . ARG A 1 369 ? 17.75 -43.906 1.473 1 84.12 369 ARG A C 1
ATOM 2751 O O . ARG A 1 369 ? 17.578 -45.125 1.705 1 84.12 369 ARG A O 1
ATOM 2758 N N . SER A 1 370 ? 18.844 -43.312 1.821 1 68.44 370 SER A N 1
ATOM 2759 C CA . SER A 1 370 ? 19.891 -44.031 2.525 1 68.44 370 SER A CA 1
ATOM 2760 C C . SER A 1 370 ? 19.625 -44.062 4.027 1 68.44 370 SER A C 1
ATOM 2762 O O . SER A 1 370 ? 19 -43.156 4.574 1 68.44 370 SER A O 1
ATOM 2764 N N . MET B 1 1 ? 17.844 24.109 18.156 1 77.31 1 MET B N 1
ATOM 2765 C CA . MET B 1 1 ? 17.984 22.922 17.328 1 77.31 1 MET B CA 1
ATOM 2766 C C . MET B 1 1 ? 18.297 21.688 18.188 1 77.31 1 MET B C 1
ATOM 2768 O O . MET B 1 1 ? 19.062 21.781 19.141 1 77.31 1 MET B O 1
ATOM 2772 N N . LEU B 1 2 ? 17.594 20.625 17.906 1 90.62 2 LEU B N 1
ATOM 2773 C CA . LEU B 1 2 ? 17.891 19.359 18.578 1 90.62 2 LEU B CA 1
ATOM 2774 C C . LEU B 1 2 ? 19.078 18.656 17.922 1 90.62 2 LEU B C 1
ATOM 2776 O O . LEU B 1 2 ? 18.891 17.797 17.047 1 90.62 2 LEU B O 1
ATOM 2780 N N . THR B 1 3 ? 20.266 18.984 18.281 1 91.75 3 THR B N 1
ATOM 2781 C CA . THR B 1 3 ? 21.5 18.703 17.562 1 91.75 3 THR B CA 1
ATOM 2782 C C . THR B 1 3 ? 21.672 17.203 17.375 1 91.75 3 THR B C 1
ATOM 2784 O O . THR B 1 3 ? 22.031 16.75 16.281 1 91.75 3 THR B O 1
ATOM 2787 N N . SER B 1 4 ? 21.438 16.438 18.438 1 95.31 4 SER B N 1
ATOM 2788 C CA . SER B 1 4 ? 21.625 15 18.344 1 95.31 4 SER B CA 1
ATOM 2789 C C . SER B 1 4 ? 20.656 14.383 17.344 1 95.31 4 SER B C 1
ATOM 2791 O O . SER B 1 4 ? 20.969 13.367 16.719 1 95.31 4 SER B O 1
ATOM 2793 N N . TYR B 1 5 ? 19.484 14.969 17.188 1 97.44 5 TYR B N 1
ATOM 2794 C CA . TYR B 1 5 ? 18.516 14.555 16.188 1 97.44 5 TYR B CA 1
ATOM 2795 C C . TYR B 1 5 ? 18.922 15.016 14.797 1 97.44 5 TYR B C 1
ATOM 2797 O O . TYR B 1 5 ? 18.891 14.242 13.836 1 97.44 5 TYR B O 1
ATOM 2805 N N . ALA B 1 6 ? 19.359 16.188 14.688 1 97.69 6 ALA B N 1
ATOM 2806 C CA . ALA B 1 6 ? 19.672 16.828 13.414 1 97.69 6 ALA B CA 1
ATOM 2807 C C . ALA B 1 6 ? 20.828 16.141 12.711 1 97.69 6 ALA B C 1
ATOM 2809 O O . ALA B 1 6 ? 20.859 16.062 11.477 1 97.69 6 ALA B O 1
ATOM 2810 N N . THR B 1 7 ? 21.781 15.547 13.445 1 97.44 7 THR B N 1
ATOM 2811 C CA . THR B 1 7 ? 22.969 14.93 12.867 1 97.44 7 THR B CA 1
ATOM 2812 C C . THR B 1 7 ? 22.609 13.625 12.156 1 97.44 7 THR B C 1
ATOM 2814 O O . THR B 1 7 ? 23.422 13.078 11.414 1 97.44 7 THR B O 1
ATOM 2817 N N . ARG B 1 8 ? 21.359 13.188 12.336 1 98.12 8 ARG B N 1
ATOM 2818 C CA . ARG B 1 8 ? 20.938 11.93 11.727 1 98.12 8 ARG B CA 1
ATOM 2819 C C . ARG B 1 8 ? 20.422 12.141 10.312 1 98.12 8 ARG B C 1
ATOM 2821 O O . ARG B 1 8 ? 20.062 11.188 9.625 1 98.12 8 ARG B O 1
ATOM 2828 N N . PHE B 1 9 ? 20.453 13.344 9.836 1 98.44 9 PHE B N 1
ATOM 2829 C CA . PHE B 1 9 ? 19.812 13.648 8.555 1 98.44 9 PHE B CA 1
ATOM 2830 C C . PHE B 1 9 ? 20.781 14.375 7.629 1 98.44 9 PHE B C 1
ATOM 2832 O O . PHE B 1 9 ? 21.609 15.148 8.086 1 98.44 9 PHE B O 1
ATOM 2839 N N . ASP B 1 10 ? 20.609 14.172 6.344 1 97.88 10 ASP B N 1
ATOM 2840 C CA . ASP B 1 10 ? 21.375 14.844 5.297 1 97.88 10 ASP B CA 1
ATOM 2841 C C . ASP B 1 10 ? 20.516 15.891 4.582 1 97.88 10 ASP B C 1
ATOM 2843 O O . ASP B 1 10 ? 20.844 16.297 3.467 1 97.88 10 ASP B O 1
ATOM 2847 N N . THR B 1 11 ? 19.438 16.281 5.16 1 97.69 11 THR B N 1
ATOM 2848 C CA . THR B 1 11 ? 18.484 17.219 4.574 1 97.69 11 THR B CA 1
ATOM 2849 C C . THR B 1 11 ? 19.125 18.578 4.383 1 97.69 11 THR B C 1
ATOM 2851 O O . THR B 1 11 ? 19.75 19.125 5.301 1 97.69 11 THR B O 1
ATOM 2854 N N . PRO B 1 12 ? 18.938 19.203 3.244 1 97.81 12 PRO B N 1
ATOM 2855 C CA . PRO B 1 12 ? 19.469 20.547 3.029 1 97.81 12 PRO B CA 1
ATOM 2856 C C . PRO B 1 12 ? 18.953 21.562 4.051 1 97.81 12 PRO B C 1
ATOM 2858 O O . PRO B 1 12 ? 17.781 21.516 4.434 1 97.81 12 PRO B O 1
ATOM 2861 N N . ALA B 1 13 ? 19.734 22.531 4.383 1 97.06 13 ALA B N 1
ATOM 2862 C CA . ALA B 1 13 ? 19.484 23.484 5.453 1 97.06 13 ALA B CA 1
ATOM 2863 C C . ALA B 1 13 ? 18.25 24.344 5.141 1 97.06 13 ALA B C 1
ATOM 2865 O O . ALA B 1 13 ? 17.531 24.766 6.047 1 97.06 13 ALA B O 1
ATOM 2866 N N . GLY B 1 14 ? 18 24.547 3.885 1 98.38 14 GLY B N 1
ATOM 2867 C CA . GLY B 1 14 ? 16.906 25.438 3.492 1 98.38 14 GLY B CA 1
ATOM 2868 C C . GLY B 1 14 ? 15.609 24.719 3.209 1 98.38 14 GLY B C 1
ATOM 2869 O O . GLY B 1 14 ? 14.633 25.328 2.791 1 98.38 14 GLY B O 1
ATOM 2870 N N . TYR B 1 15 ? 15.562 23.406 3.477 1 98.62 15 TYR B N 1
ATOM 2871 C CA . TYR B 1 15 ? 14.359 22.641 3.197 1 98.62 15 TYR B CA 1
ATOM 2872 C C . TYR B 1 15 ? 13.266 22.953 4.211 1 98.62 15 TYR B C 1
ATOM 2874 O O . TYR B 1 15 ? 13.422 22.688 5.406 1 98.62 15 TYR B O 1
ATOM 2882 N N . LEU B 1 16 ? 12.156 23.516 3.744 1 98.88 16 LEU B N 1
ATOM 2883 C CA . LEU B 1 16 ? 11.023 23.891 4.59 1 98.88 16 LEU B CA 1
ATOM 2884 C C . LEU B 1 16 ? 9.719 23.344 4.027 1 98.88 16 LEU B C 1
ATOM 2886 O O . LEU B 1 16 ? 8.695 24.031 4.039 1 98.88 16 LEU B O 1
ATOM 2890 N N . ASP B 1 17 ? 9.766 22.156 3.537 1 98.81 17 ASP B N 1
ATOM 2891 C CA . ASP B 1 17 ? 8.594 21.547 2.908 1 98.81 17 ASP B CA 1
ATOM 2892 C C . ASP B 1 17 ? 8.25 20.203 3.564 1 98.81 17 ASP B C 1
ATOM 2894 O O . ASP B 1 17 ? 7.801 19.281 2.893 1 98.81 17 ASP B O 1
ATOM 2898 N N . PHE B 1 18 ? 8.406 20.078 4.887 1 98.81 18 PHE B N 1
ATOM 2899 C CA . PHE B 1 18 ? 8.234 18.828 5.617 1 98.81 18 PHE B CA 1
ATOM 2900 C C . PHE B 1 18 ? 6.762 18.438 5.664 1 98.81 18 PHE B C 1
ATOM 2902 O O . PHE B 1 18 ? 6.434 17.266 5.855 1 98.81 18 PHE B O 1
ATOM 2909 N N . ALA B 1 19 ? 5.832 19.359 5.488 1 98.56 19 ALA B N 1
ATOM 2910 C CA . ALA B 1 19 ? 4.406 19.047 5.457 1 98.56 19 ALA B CA 1
ATOM 2911 C C . ALA B 1 19 ? 4.023 18.344 4.156 1 98.56 19 ALA B C 1
ATOM 2913 O O . ALA B 1 19 ? 2.934 17.781 4.047 1 98.56 19 ALA B O 1
ATOM 2914 N N . ARG B 1 20 ? 4.91 18.406 3.168 1 97.62 20 ARG B N 1
ATOM 2915 C CA . ARG B 1 20 ? 4.719 17.672 1.929 1 97.62 20 ARG B CA 1
ATOM 2916 C C . ARG B 1 20 ? 5.457 16.328 1.972 1 97.62 20 ARG B C 1
ATOM 2918 O O . ARG B 1 20 ? 4.879 15.289 1.672 1 97.62 20 ARG B O 1
ATOM 2925 N N . PHE B 1 21 ? 6.684 16.5 2.336 1 98.5 21 PHE B N 1
ATOM 2926 C CA . PHE B 1 21 ? 7.531 15.312 2.404 1 98.5 21 PHE B CA 1
ATOM 2927 C C . PHE B 1 21 ? 8.672 15.523 3.395 1 98.5 21 PHE B C 1
ATOM 2929 O O . PHE B 1 21 ? 9.336 16.562 3.377 1 98.5 21 PHE B O 1
ATOM 2936 N N . GLY B 1 22 ? 8.883 14.5 4.234 1 98.75 22 GLY B N 1
ATOM 2937 C CA . GLY B 1 22 ? 10.008 14.531 5.164 1 98.75 22 GLY B CA 1
ATOM 2938 C C . GLY B 1 22 ? 11.172 13.664 4.719 1 98.75 22 GLY B C 1
ATOM 2939 O O . GLY B 1 22 ? 11.07 12.438 4.715 1 98.75 22 GLY B O 1
ATOM 2940 N N . PRO B 1 23 ? 12.273 14.297 4.363 1 98.81 23 PRO B N 1
ATOM 2941 C CA . PRO B 1 23 ? 13.453 13.5 4.004 1 98.81 23 PRO B CA 1
ATOM 2942 C C . PRO B 1 23 ? 13.844 12.508 5.094 1 98.81 23 PRO B C 1
ATOM 2944 O O . PRO B 1 23 ? 13.93 12.867 6.27 1 98.81 23 PRO B O 1
ATOM 2947 N N . PRO B 1 24 ? 14.094 11.25 4.727 1 98.81 24 PRO B N 1
ATOM 2948 C CA . PRO B 1 24 ? 14.375 10.219 5.727 1 98.81 24 PRO B CA 1
ATOM 2949 C C . PRO B 1 24 ? 15.758 10.375 6.363 1 98.81 24 PRO B C 1
ATOM 2951 O O . PRO B 1 24 ? 16.625 11.047 5.805 1 98.81 24 PRO B O 1
ATOM 2954 N N . SER B 1 25 ? 15.93 9.797 7.543 1 98.81 25 SER B N 1
ATOM 2955 C CA . SER B 1 25 ? 17.203 9.797 8.273 1 98.81 25 SER B CA 1
ATOM 2956 C C . SER B 1 25 ? 18.203 8.852 7.629 1 98.81 25 SER B C 1
ATOM 2958 O O . SER B 1 25 ? 17.828 7.988 6.828 1 98.81 25 SER B O 1
ATOM 2960 N N . GLN B 1 26 ? 19.438 9.055 8.039 1 98.62 26 GLN B N 1
ATOM 2961 C CA . GLN B 1 26 ? 20.484 8.117 7.656 1 98.62 26 GLN B CA 1
ATOM 2962 C C . GLN B 1 26 ? 20.156 6.695 8.109 1 98.62 26 GLN B C 1
ATOM 2964 O O . GLN B 1 26 ? 20.453 5.73 7.406 1 98.62 26 GLN B O 1
ATOM 2969 N N . ASP B 1 27 ? 19.484 6.586 9.266 1 98.5 27 ASP B N 1
ATOM 2970 C CA . ASP B 1 27 ? 19.094 5.281 9.789 1 98.5 27 ASP B CA 1
ATOM 2971 C C . ASP B 1 27 ? 18.047 4.621 8.883 1 98.5 27 ASP B C 1
ATOM 2973 O O . ASP B 1 27 ? 18.141 3.424 8.594 1 98.5 27 ASP B O 1
ATOM 2977 N N . ALA B 1 28 ? 17.031 5.344 8.477 1 98.75 28 ALA B N 1
ATOM 2978 C CA . ALA B 1 28 ? 16 4.809 7.59 1 98.75 28 ALA B CA 1
ATOM 2979 C C . ALA B 1 28 ? 16.578 4.434 6.23 1 98.75 28 ALA B C 1
ATOM 2981 O O . ALA B 1 28 ? 16.234 3.398 5.664 1 98.75 28 ALA B O 1
ATOM 2982 N N . VAL B 1 29 ? 17.453 5.285 5.691 1 98.81 29 VAL B N 1
ATOM 2983 C CA . VAL B 1 29 ? 18.125 5.008 4.422 1 98.81 29 VAL B CA 1
ATOM 2984 C C . VAL B 1 29 ? 18.938 3.719 4.531 1 98.81 29 VAL B C 1
ATOM 2986 O O . VAL B 1 29 ? 18.828 2.84 3.672 1 98.81 29 VAL B O 1
ATOM 2989 N N . ALA B 1 30 ? 19.703 3.59 5.605 1 98.69 30 ALA B N 1
ATOM 2990 C CA . ALA B 1 30 ? 20.547 2.41 5.82 1 98.69 30 ALA B CA 1
ATOM 2991 C C . ALA B 1 30 ? 19.688 1.159 5.996 1 98.69 30 ALA B C 1
ATOM 2993 O O . ALA B 1 30 ? 20.031 0.087 5.492 1 98.69 30 ALA B O 1
ATOM 2994 N N . ALA B 1 31 ? 18.609 1.269 6.75 1 98.69 31 ALA B N 1
ATOM 2995 C CA . ALA B 1 31 ? 17.703 0.14 6.961 1 98.69 31 ALA B CA 1
ATOM 2996 C C . ALA B 1 31 ? 17.109 -0.347 5.641 1 98.69 31 ALA B C 1
ATOM 2998 O O . ALA B 1 31 ? 17.016 -1.554 5.406 1 98.69 31 ALA B O 1
ATOM 2999 N N . THR B 1 32 ? 16.703 0.588 4.789 1 98.75 32 THR B N 1
ATOM 3000 C CA . THR B 1 32 ? 16.172 0.249 3.475 1 98.75 32 THR B CA 1
ATOM 3001 C C . THR B 1 32 ? 17.219 -0.479 2.637 1 98.75 32 THR B C 1
ATOM 3003 O O . THR B 1 32 ? 16.938 -1.526 2.053 1 98.75 32 THR B O 1
ATOM 3006 N N . ALA B 1 33 ? 18.391 0.091 2.588 1 98.38 33 ALA B N 1
ATOM 3007 C CA . ALA B 1 33 ? 19.469 -0.493 1.799 1 98.38 33 ALA B CA 1
ATOM 3008 C C . ALA B 1 33 ? 19.781 -1.911 2.268 1 98.38 33 ALA B C 1
ATOM 3010 O O . ALA B 1 33 ? 19.922 -2.826 1.45 1 98.38 33 ALA B O 1
ATOM 3011 N N . ARG B 1 34 ? 19.891 -2.08 3.557 1 98.31 34 ARG B N 1
ATOM 3012 C CA . ARG B 1 34 ? 20.203 -3.391 4.121 1 98.31 34 ARG B CA 1
ATOM 3013 C C . ARG B 1 34 ? 19.125 -4.406 3.783 1 98.31 34 ARG B C 1
ATOM 3015 O O . ARG B 1 34 ? 19.422 -5.527 3.367 1 98.31 34 ARG B O 1
ATOM 3022 N N . ALA B 1 35 ? 17.891 -4.055 3.977 1 98.62 35 ALA B N 1
ATOM 3023 C CA . ALA B 1 35 ? 16.781 -4.965 3.711 1 98.62 35 ALA B CA 1
ATOM 3024 C C . ALA B 1 35 ? 16.734 -5.348 2.234 1 98.62 35 ALA B C 1
ATOM 3026 O O . ALA B 1 35 ? 16.453 -6.504 1.896 1 98.62 35 ALA B O 1
ATOM 3027 N N . MET B 1 36 ? 16.969 -4.402 1.337 1 98.31 36 MET B N 1
ATOM 3028 C CA . MET B 1 36 ? 16.953 -4.68 -0.096 1 98.31 36 MET B CA 1
ATOM 3029 C C . MET B 1 36 ? 18.109 -5.609 -0.479 1 98.31 36 MET B C 1
ATOM 3031 O O . MET B 1 36 ? 17.922 -6.531 -1.277 1 98.31 36 MET B O 1
ATOM 3035 N N . GLU B 1 37 ? 19.25 -5.332 0.08 1 98.06 37 GLU B N 1
ATOM 3036 C CA . GLU B 1 37 ? 20.406 -6.18 -0.194 1 98.06 37 GLU B CA 1
ATOM 3037 C C . GLU B 1 37 ? 20.172 -7.605 0.292 1 98.06 37 GLU B C 1
ATOM 3039 O O . GLU B 1 37 ? 20.484 -8.57 -0.41 1 98.06 37 GLU B O 1
ATOM 3044 N N . ASP B 1 38 ? 19.641 -7.715 1.509 1 98.31 38 ASP B N 1
ATOM 3045 C CA . ASP B 1 38 ? 19.281 -9.031 2.021 1 98.31 38 ASP B CA 1
ATOM 3046 C C . ASP B 1 38 ? 18.266 -9.727 1.109 1 98.31 38 ASP B C 1
ATOM 3048 O O . ASP B 1 38 ? 18.391 -10.914 0.828 1 98.31 38 ASP B O 1
ATOM 3052 N N . SER B 1 39 ? 17.281 -8.992 0.662 1 98.44 39 SER B N 1
ATOM 3053 C CA . SER B 1 39 ? 16.25 -9.539 -0.21 1 98.44 39 SER B CA 1
ATOM 3054 C C . SER B 1 39 ? 16.844 -10.086 -1.502 1 98.44 39 SER B C 1
ATOM 3056 O O . SER B 1 39 ? 16.375 -11.094 -2.031 1 98.44 39 SER B O 1
ATOM 3058 N N . ALA B 1 40 ? 17.875 -9.43 -2.031 1 98.44 40 ALA B N 1
ATOM 3059 C CA . ALA B 1 40 ? 18.484 -9.789 -3.307 1 98.44 40 ALA B CA 1
ATOM 3060 C C . ALA B 1 40 ? 19.25 -11.109 -3.191 1 98.44 40 ALA B C 1
ATOM 3062 O O . ALA B 1 40 ? 19.516 -11.766 -4.199 1 98.44 40 ALA B O 1
ATOM 3063 N N . ARG B 1 41 ? 19.562 -11.508 -1.951 1 97.81 41 ARG B N 1
ATOM 3064 C CA . ARG B 1 41 ? 20.312 -12.727 -1.693 1 97.81 41 ARG B CA 1
ATOM 3065 C C . ARG B 1 41 ? 19.516 -13.711 -0.854 1 97.81 41 ARG B C 1
ATOM 3067 O O . ARG B 1 41 ? 20.062 -14.422 -0.016 1 97.81 41 ARG B O 1
ATOM 3074 N N . ALA B 1 42 ? 18.234 -13.68 -1.06 1 97.06 42 ALA B N 1
ATOM 3075 C CA . ALA B 1 42 ? 17.312 -14.438 -0.224 1 97.06 42 ALA B CA 1
ATOM 3076 C C . ALA B 1 42 ? 17.672 -15.922 -0.206 1 97.06 42 ALA B C 1
ATOM 3078 O O . ALA B 1 42 ? 18.078 -16.484 -1.229 1 97.06 42 ALA B O 1
ATOM 3079 N N . ASP B 1 43 ? 17.531 -16.547 0.906 1 96.38 43 ASP B N 1
ATOM 3080 C CA . ASP B 1 43 ? 17.672 -17.984 1.115 1 96.38 43 ASP B CA 1
ATOM 3081 C C . ASP B 1 43 ? 16.547 -18.516 1.989 1 96.38 43 ASP B C 1
ATOM 3083 O O . ASP B 1 43 ? 15.469 -17.906 2.07 1 96.38 43 ASP B O 1
ATOM 3087 N N . HIS B 1 44 ? 16.75 -19.672 2.592 1 95.62 44 HIS B N 1
ATOM 3088 C CA . HIS B 1 44 ? 15.633 -20.391 3.203 1 95.62 44 HIS B CA 1
ATOM 3089 C C . HIS B 1 44 ? 15.203 -19.719 4.508 1 95.62 44 HIS B C 1
ATOM 3091 O O . HIS B 1 44 ? 14.141 -20.031 5.047 1 95.62 44 HIS B O 1
ATOM 3097 N N . VAL B 1 45 ? 15.93 -18.688 5.004 1 95.88 45 VAL B N 1
ATOM 3098 C CA . VAL B 1 45 ? 15.531 -18.062 6.258 1 95.88 45 VAL B CA 1
ATOM 3099 C C . VAL B 1 45 ? 15.258 -16.578 6.027 1 95.88 45 VAL B C 1
ATOM 3101 O O . VAL B 1 45 ? 14.656 -15.914 6.871 1 95.88 45 VAL B O 1
ATOM 3104 N N . THR B 1 46 ? 15.688 -16 4.953 1 96.88 46 THR B N 1
ATOM 3105 C CA . THR B 1 46 ? 15.781 -14.57 4.707 1 96.88 46 THR B CA 1
ATOM 3106 C C . THR B 1 46 ? 14.406 -13.914 4.766 1 96.88 46 THR B C 1
ATOM 3108 O O . THR B 1 46 ? 14.211 -12.93 5.477 1 96.88 46 THR B O 1
ATOM 3111 N N . VAL B 1 47 ? 13.438 -14.484 4.027 1 95.88 47 VAL B N 1
ATOM 3112 C CA . VAL B 1 47 ? 12.125 -13.844 3.902 1 95.88 47 VAL B CA 1
ATOM 3113 C C . VAL B 1 47 ? 11.461 -13.766 5.27 1 95.88 47 VAL B C 1
ATOM 3115 O O . VAL B 1 47 ? 10.898 -12.734 5.637 1 95.88 47 VAL B O 1
ATOM 3118 N N . ASP B 1 48 ? 11.555 -14.844 6.027 1 95.5 48 ASP B N 1
ATOM 3119 C CA . ASP B 1 48 ? 10.992 -14.828 7.375 1 95.5 48 ASP B CA 1
ATOM 3120 C C . ASP B 1 48 ? 11.68 -13.773 8.242 1 95.5 48 ASP B C 1
ATOM 3122 O O . ASP B 1 48 ? 11.023 -13.086 9.031 1 95.5 48 ASP B O 1
ATOM 3126 N N . ALA B 1 49 ? 12.984 -13.688 8.141 1 97.38 49 ALA B N 1
ATOM 3127 C CA . ALA B 1 49 ? 13.742 -12.695 8.891 1 97.38 49 ALA B CA 1
ATOM 3128 C C . ALA B 1 49 ? 13.32 -11.281 8.5 1 97.38 49 ALA B C 1
ATOM 3130 O O . ALA B 1 49 ? 13.133 -10.414 9.367 1 97.38 49 ALA B O 1
ATOM 3131 N N . LEU B 1 50 ? 13.164 -11.023 7.191 1 97.31 50 LEU B N 1
ATOM 3132 C CA . LEU B 1 50 ? 12.742 -9.711 6.707 1 97.31 50 LEU B CA 1
ATOM 3133 C C . LEU B 1 50 ? 11.367 -9.344 7.262 1 97.31 50 LEU B C 1
ATOM 3135 O O . LEU B 1 50 ? 11.141 -8.195 7.652 1 97.31 50 LEU B O 1
ATOM 3139 N N . MET B 1 51 ? 10.5 -10.281 7.34 1 95.19 51 MET B N 1
ATOM 3140 C CA . MET B 1 51 ? 9.109 -10.039 7.719 1 95.19 51 MET B CA 1
ATOM 3141 C C . MET B 1 51 ? 9.008 -9.672 9.195 1 95.19 51 MET B C 1
ATOM 3143 O O . MET B 1 51 ? 7.984 -9.148 9.641 1 95.19 51 MET B O 1
ATOM 3147 N N . ARG B 1 52 ? 10.078 -9.852 10.016 1 96.25 52 ARG B N 1
ATOM 3148 C CA . ARG B 1 52 ? 10.086 -9.477 11.43 1 96.25 52 ARG B CA 1
ATOM 3149 C C . ARG B 1 52 ? 10.086 -7.957 11.586 1 96.25 52 ARG B C 1
ATOM 3151 O O . ARG B 1 52 ? 9.734 -7.441 12.648 1 96.25 52 ARG B O 1
ATOM 3158 N N . ALA B 1 53 ? 10.438 -7.266 10.555 1 97.5 53 ALA B N 1
ATOM 3159 C CA . ALA B 1 53 ? 10.461 -5.809 10.594 1 97.5 53 ALA B CA 1
ATOM 3160 C C . ALA B 1 53 ? 9.062 -5.246 10.867 1 97.5 53 ALA B C 1
ATOM 3162 O O . ALA B 1 53 ? 8.922 -4.215 11.531 1 97.5 53 ALA B O 1
ATOM 3163 N N . GLU B 1 54 ? 8.055 -5.934 10.398 1 97.69 54 GLU B N 1
ATOM 3164 C CA . GLU B 1 54 ? 6.684 -5.488 10.633 1 97.69 54 GLU B CA 1
ATOM 3165 C C . GLU B 1 54 ? 6.371 -5.426 12.125 1 97.69 54 GLU B C 1
ATOM 3167 O O . GLU B 1 54 ? 5.797 -4.449 12.602 1 97.69 54 GLU B O 1
ATOM 3172 N N . GLY B 1 55 ? 6.758 -6.504 12.844 1 97.75 55 GLY B N 1
ATOM 3173 C CA . GLY B 1 55 ? 6.531 -6.527 14.281 1 97.75 55 GLY B CA 1
ATOM 3174 C C . GLY B 1 55 ? 7.234 -5.402 15.016 1 97.75 55 GLY B C 1
ATOM 3175 O O . GLY B 1 55 ? 6.66 -4.789 15.914 1 97.75 55 GLY B O 1
ATOM 3176 N N . ALA B 1 56 ? 8.438 -5.125 14.617 1 97.81 56 ALA B N 1
ATOM 3177 C CA . ALA B 1 56 ? 9.219 -4.066 15.242 1 97.81 56 ALA B CA 1
ATOM 3178 C C . ALA B 1 56 ? 8.578 -2.699 15.016 1 97.81 56 ALA B C 1
ATOM 3180 O O . ALA B 1 56 ? 8.453 -1.901 15.953 1 97.81 56 ALA B O 1
ATOM 3181 N N . ALA B 1 57 ? 8.164 -2.484 13.789 1 98.69 57 ALA B N 1
ATOM 3182 C CA . ALA B 1 57 ? 7.535 -1.208 13.461 1 98.69 57 ALA B CA 1
ATOM 3183 C C . ALA B 1 57 ? 6.203 -1.05 14.188 1 98.69 57 ALA B C 1
ATOM 3185 O O . ALA B 1 57 ? 5.906 0.018 14.734 1 98.69 57 ALA B O 1
ATOM 3186 N N . ARG B 1 58 ? 5.406 -2.107 14.195 1 98.75 58 ARG B N 1
ATOM 3187 C CA . ARG B 1 58 ? 4.109 -2.09 14.867 1 98.75 58 ARG B CA 1
ATOM 3188 C C . ARG B 1 58 ? 4.27 -1.801 16.359 1 98.75 58 ARG B C 1
ATOM 3190 O O . ARG B 1 58 ? 3.52 -1.001 16.922 1 98.75 58 ARG B O 1
ATOM 3197 N N . SER B 1 59 ? 5.246 -2.416 16.969 1 98.44 59 SER B N 1
ATOM 3198 C CA . SER B 1 59 ? 5.5 -2.215 18.391 1 98.44 59 SER B CA 1
ATOM 3199 C C . SER B 1 59 ? 5.91 -0.775 18.672 1 98.44 59 SER B C 1
ATOM 3201 O O . SER B 1 59 ? 5.453 -0.177 19.656 1 98.44 59 SER B O 1
ATOM 3203 N N . ALA B 1 60 ? 6.762 -0.264 17.859 1 98.44 60 ALA B N 1
ATOM 3204 C CA . ALA B 1 60 ? 7.199 1.119 18.031 1 98.44 60 ALA B CA 1
ATOM 3205 C C . ALA B 1 60 ? 6.035 2.088 17.859 1 98.44 60 ALA B C 1
ATOM 3207 O O . ALA B 1 60 ? 5.891 3.041 18.625 1 98.44 60 ALA B O 1
ATOM 3208 N N . ALA B 1 61 ? 5.203 1.832 16.844 1 98.81 61 ALA B N 1
ATOM 3209 C CA . ALA B 1 61 ? 4.02 2.656 16.609 1 98.81 61 ALA B CA 1
ATOM 3210 C C . ALA B 1 61 ? 3.078 2.613 17.812 1 98.81 61 ALA B C 1
ATOM 3212 O O . ALA B 1 61 ? 2.559 3.646 18.25 1 98.81 61 ALA B O 1
ATOM 3213 N N . ALA B 1 62 ? 2.893 1.437 18.328 1 98.69 62 ALA B N 1
ATOM 3214 C CA . ALA B 1 62 ? 2.02 1.255 19.484 1 98.69 62 ALA B CA 1
ATOM 3215 C C . ALA B 1 62 ? 2.523 2.051 20.672 1 98.69 62 ALA B C 1
ATOM 3217 O O . ALA B 1 62 ? 1.753 2.76 21.328 1 98.69 62 ALA B O 1
ATOM 3218 N N . ARG B 1 63 ? 3.816 2.008 20.922 1 98.19 63 ARG B N 1
ATOM 3219 C CA . ARG B 1 63 ? 4.398 2.742 22.047 1 98.19 63 ARG B CA 1
ATOM 3220 C C . ARG B 1 63 ? 4.207 4.246 21.875 1 98.19 63 ARG B C 1
ATOM 3222 O O . ARG B 1 63 ? 3.807 4.938 22.812 1 98.19 63 ARG B O 1
ATOM 3229 N N . LEU B 1 64 ? 4.418 4.695 20.688 1 98.25 64 LEU B N 1
ATOM 3230 C CA . LEU B 1 64 ? 4.352 6.129 20.438 1 98.25 64 LEU B CA 1
ATOM 3231 C C . LEU B 1 64 ? 2.914 6.633 20.516 1 98.25 64 LEU B C 1
ATOM 3233 O O . LEU B 1 64 ? 2.676 7.797 20.828 1 98.25 64 LEU B O 1
ATOM 3237 N N . THR B 1 65 ? 1.931 5.777 20.172 1 98 65 THR B N 1
ATOM 3238 C CA . THR B 1 65 ? 0.529 6.18 20.219 1 98 65 THR B CA 1
ATOM 3239 C C . THR B 1 65 ? -0.057 5.941 21.609 1 98 65 THR B C 1
ATOM 3241 O O . THR B 1 65 ? -1.122 6.469 21.938 1 98 65 THR B O 1
ATOM 3244 N N . GLY B 1 66 ? 0.586 5.199 22.453 1 97.5 66 GLY B N 1
ATOM 3245 C CA . GLY B 1 66 ? 0.125 4.898 23.797 1 97.5 66 GLY B CA 1
ATOM 3246 C C . GLY B 1 66 ? -0.824 3.715 23.859 1 97.5 66 GLY B C 1
ATOM 3247 O O . GLY B 1 66 ? -1.769 3.707 24.656 1 97.5 66 GLY B O 1
ATOM 3248 N N . THR B 1 67 ? -0.639 2.807 22.922 1 97.81 67 THR B N 1
ATOM 3249 C CA . THR B 1 67 ? -1.476 1.611 22.891 1 97.81 67 THR B CA 1
ATOM 3250 C C . THR B 1 67 ? -0.62 0.354 22.781 1 97.81 67 THR B C 1
ATOM 3252 O O . THR B 1 67 ? 0.514 0.323 23.266 1 97.81 67 THR B O 1
ATOM 3255 N N . ASP B 1 68 ? -1.146 -0.78 22.375 1 98 68 ASP B N 1
ATOM 3256 C CA . ASP B 1 68 ? -0.423 -2.043 22.266 1 98 68 ASP B CA 1
ATOM 3257 C C . ASP B 1 68 ? -0.572 -2.635 20.859 1 98 68 ASP B C 1
ATOM 3259 O O . ASP B 1 68 ? -1.188 -2.023 19.984 1 98 68 ASP B O 1
ATOM 3263 N N . ALA B 1 69 ? 0.08 -3.68 20.656 1 96.44 69 ALA B N 1
ATOM 3264 C CA . ALA B 1 69 ? 0.145 -4.301 19.344 1 96.44 69 ALA B CA 1
ATOM 3265 C C . ALA B 1 69 ? -1.236 -4.754 18.875 1 96.44 69 ALA B C 1
ATOM 3267 O O . ALA B 1 69 ? -1.54 -4.727 17.688 1 96.44 69 ALA B O 1
ATOM 3268 N N . GLU B 1 70 ? -2.129 -5.184 19.75 1 97.75 70 GLU B N 1
ATOM 3269 C CA . GLU B 1 70 ? -3.469 -5.652 19.406 1 97.75 70 GLU B CA 1
ATOM 3270 C C . GLU B 1 70 ? -4.336 -4.516 18.891 1 97.75 70 GLU B C 1
ATOM 3272 O O . GLU B 1 70 ? -5.297 -4.75 18.156 1 97.75 70 GLU B O 1
ATOM 3277 N N . HIS B 1 71 ? -3.98 -3.289 19.25 1 98.81 71 HIS B N 1
ATOM 3278 C CA . HIS B 1 71 ? -4.754 -2.119 18.859 1 98.81 71 HIS B CA 1
ATOM 3279 C C . HIS B 1 71 ? -4.055 -1.354 17.734 1 98.81 71 HIS B C 1
ATOM 3281 O O . HIS B 1 71 ? -4.434 -0.223 17.422 1 98.81 71 HIS B O 1
ATOM 3287 N N . THR B 1 72 ? -2.947 -1.937 17.281 1 98.88 72 THR B N 1
ATOM 3288 C CA . THR B 1 72 ? -2.146 -1.252 16.266 1 98.88 72 THR B CA 1
ATOM 3289 C C . THR B 1 72 ? -1.953 -2.137 15.039 1 98.88 72 THR B C 1
ATOM 3291 O O . THR B 1 72 ? -1.688 -3.334 15.164 1 98.88 72 THR B O 1
ATOM 3294 N N . VAL B 1 73 ? -2.121 -1.582 13.852 1 98.88 73 VAL B N 1
ATOM 3295 C CA . VAL B 1 73 ? -1.898 -2.299 12.602 1 98.88 73 VAL B CA 1
ATOM 3296 C C . VAL B 1 73 ? -1.121 -1.415 11.625 1 98.88 73 VAL B C 1
ATOM 3298 O O . VAL B 1 73 ? -1.365 -0.209 11.547 1 98.88 73 VAL B O 1
ATOM 3301 N N . LEU B 1 74 ? -0.129 -1.955 10.984 1 98.81 74 LEU B N 1
ATOM 3302 C CA . LEU B 1 74 ? 0.576 -1.209 9.953 1 98.81 74 LEU B CA 1
ATOM 3303 C C . LEU B 1 74 ? -0.271 -1.102 8.688 1 98.81 74 LEU B C 1
ATOM 3305 O O . LEU B 1 74 ? -1.062 -1.997 8.383 1 98.81 74 LEU B O 1
ATOM 3309 N N . LEU B 1 75 ? -0.142 -0.04 8.016 1 98.62 75 LEU B N 1
ATOM 3310 C CA . LEU B 1 75 ? -0.82 0.264 6.758 1 98.62 75 LEU B CA 1
ATOM 3311 C C . LEU B 1 75 ? 0.155 0.85 5.742 1 98.62 75 LEU B C 1
ATOM 3313 O O . LEU B 1 75 ? 1.205 1.378 6.117 1 98.62 75 LEU B O 1
ATOM 3317 N N . PRO B 1 76 ? -0.175 0.75 4.488 1 98.19 76 PRO B N 1
ATOM 3318 C CA . PRO B 1 76 ? 0.731 1.322 3.492 1 98.19 76 PRO B CA 1
ATOM 3319 C C . PRO B 1 76 ? 0.681 2.848 3.457 1 98.19 76 PRO B C 1
ATOM 3321 O O . PRO B 1 76 ? 1.585 3.486 2.912 1 98.19 76 PRO B O 1
ATOM 3324 N N . ASN B 1 77 ? -0.377 3.439 3.967 1 98.38 77 ASN B N 1
ATOM 3325 C CA . ASN B 1 77 ? -0.579 4.883 3.973 1 98.38 77 ASN B CA 1
ATOM 3326 C C . ASN B 1 77 ? -1.797 5.277 4.805 1 98.38 77 ASN B C 1
ATOM 3328 O O . ASN B 1 77 ? -2.621 4.426 5.148 1 98.38 77 ASN B O 1
ATOM 3332 N N . ALA B 1 78 ? -1.936 6.5 5.07 1 98.56 78 ALA B N 1
ATOM 3333 C CA . ALA B 1 78 ? -3.047 7.023 5.863 1 98.56 78 ALA B CA 1
ATOM 3334 C C . ALA B 1 78 ? -4.367 6.875 5.117 1 98.56 78 ALA B C 1
ATOM 3336 O O . ALA B 1 78 ? -5.402 6.578 5.723 1 98.56 78 ALA B O 1
ATOM 3337 N N . SER B 1 79 ? -4.391 7.059 3.801 1 98.62 79 SER B N 1
ATOM 3338 C CA . SER B 1 79 ? -5.609 7.008 2.998 1 98.62 79 SER B CA 1
ATOM 3339 C C . SER B 1 79 ? -6.305 5.656 3.133 1 98.62 79 SER B C 1
ATOM 3341 O O . SER B 1 79 ? -7.531 5.59 3.25 1 98.62 79 SER B O 1
ATOM 3343 N N . THR B 1 80 ? -5.531 4.578 3.135 1 98.75 80 THR B N 1
ATOM 3344 C CA . THR B 1 80 ? -6.105 3.25 3.301 1 98.75 80 THR B CA 1
ATOM 3345 C C . THR B 1 80 ? -6.797 3.123 4.656 1 98.75 80 THR B C 1
ATOM 3347 O O . THR B 1 80 ? -7.871 2.529 4.758 1 98.75 80 THR B O 1
ATOM 3350 N N . GLY B 1 81 ? -6.184 3.695 5.672 1 98.88 81 GLY B N 1
ATOM 3351 C CA . GLY B 1 81 ? -6.805 3.688 6.988 1 98.88 81 GLY B CA 1
ATOM 3352 C C . GLY B 1 81 ? -8.125 4.434 7.031 1 98.88 81 GLY B C 1
ATOM 3353 O O . GLY B 1 81 ? -9.086 3.971 7.656 1 98.88 81 GLY B O 1
ATOM 3354 N N . LEU B 1 82 ? -8.156 5.566 6.344 1 98.88 82 LEU B N 1
ATOM 3355 C CA . LEU B 1 82 ? -9.391 6.352 6.309 1 98.88 82 LEU B CA 1
ATOM 3356 C C . LEU B 1 82 ? -10.484 5.609 5.551 1 98.88 82 LEU B C 1
ATOM 3358 O O . LEU B 1 82 ? -11.656 5.699 5.906 1 98.88 82 LEU B O 1
ATOM 3362 N N . PHE B 1 83 ? -10.133 4.848 4.555 1 98.88 83 PHE B N 1
ATOM 3363 C CA . PHE B 1 83 ? -11.109 4.023 3.859 1 98.88 83 PHE B CA 1
ATOM 3364 C C . PHE B 1 83 ? -11.641 2.926 4.777 1 98.88 83 PHE B C 1
ATOM 3366 O O . PHE B 1 83 ? -12.836 2.631 4.77 1 98.88 83 PHE B O 1
ATOM 3373 N N . HIS B 1 84 ? -10.758 2.277 5.539 1 98.88 84 HIS B N 1
ATOM 3374 C CA . HIS B 1 84 ? -11.211 1.285 6.508 1 98.88 84 HIS B CA 1
ATOM 3375 C C . HIS B 1 84 ? -12.242 1.877 7.461 1 98.88 84 HIS B C 1
ATOM 3377 O O . HIS B 1 84 ? -13.289 1.269 7.703 1 98.88 84 HIS B O 1
ATOM 3383 N N . ALA B 1 85 ? -11.922 3.033 7.98 1 98.94 85 ALA B N 1
ATOM 3384 C CA . ALA B 1 85 ? -12.82 3.684 8.938 1 98.94 85 ALA B CA 1
ATOM 3385 C C . ALA B 1 85 ? -14.156 4.035 8.289 1 98.94 85 ALA B C 1
ATOM 3387 O O . ALA B 1 85 ? -15.211 3.715 8.828 1 98.94 85 ALA B O 1
ATOM 3388 N N . ALA B 1 86 ? -14.094 4.648 7.133 1 98.81 86 ALA B N 1
ATOM 3389 C CA . ALA B 1 86 ? -15.297 5.125 6.461 1 98.81 86 ALA B CA 1
ATOM 3390 C C . ALA B 1 86 ? -16.203 3.963 6.07 1 98.81 86 ALA B C 1
ATOM 3392 O O . ALA B 1 86 ? -17.391 3.938 6.43 1 98.81 86 ALA B O 1
ATOM 3393 N N . LEU B 1 87 ? -15.641 2.973 5.398 1 98.56 87 LEU B N 1
ATOM 3394 C CA . LEU B 1 87 ? -16.422 1.835 4.934 1 98.56 87 LEU B CA 1
ATOM 3395 C C . LEU B 1 87 ? -16.938 1.012 6.109 1 98.56 87 LEU B C 1
ATOM 3397 O O . LEU B 1 87 ? -17.938 0.294 5.98 1 98.56 87 LEU B O 1
ATOM 3401 N N . GLY B 1 88 ? -16.281 1.146 7.207 1 98.69 88 GLY B N 1
ATOM 3402 C CA . GLY B 1 88 ? -16.641 0.362 8.375 1 98.69 88 GLY B CA 1
ATOM 3403 C C . GLY B 1 88 ? -17.875 0.869 9.078 1 98.69 88 GLY B C 1
ATOM 3404 O O . GLY B 1 88 ? -18.469 0.158 9.891 1 98.69 88 GLY B O 1
ATOM 3405 N N . ILE B 1 89 ? -18.25 2.109 8.883 1 98.81 89 ILE B N 1
ATOM 3406 C CA . ILE B 1 89 ? -19.453 2.66 9.508 1 98.81 89 ILE B CA 1
ATOM 3407 C C . ILE B 1 89 ? -20.672 2.311 8.672 1 98.81 89 ILE B C 1
ATOM 3409 O O . ILE B 1 89 ? -20.844 2.811 7.559 1 98.81 89 ILE B O 1
ATOM 3413 N N . ARG B 1 90 ? -21.578 1.589 9.219 1 97.44 90 ARG B N 1
ATOM 3414 C CA . ARG B 1 90 ? -22.703 0.983 8.508 1 97.44 90 ARG B CA 1
ATOM 3415 C C . ARG B 1 90 ? -23.781 2.018 8.195 1 97.44 90 ARG B C 1
ATOM 3417 O O . ARG B 1 90 ? -24.406 1.974 7.133 1 97.44 90 ARG B O 1
ATOM 3424 N N . GLU B 1 91 ? -23.953 2.875 9.086 1 98.19 91 GLU B N 1
ATOM 3425 C CA . GLU B 1 91 ? -25.047 3.842 8.969 1 98.19 91 GLU B CA 1
ATOM 3426 C C . GLU B 1 91 ? -24.828 5.031 9.898 1 98.19 91 GLU B C 1
ATOM 3428 O O . GLU B 1 91 ? -24 4.973 10.805 1 98.19 91 GLU B O 1
ATOM 3433 N N . GLY B 1 92 ? -25.656 6.055 9.602 1 98.62 92 GLY B N 1
ATOM 3434 C CA . GLY B 1 92 ? -25.562 7.262 10.406 1 98.62 92 GLY B CA 1
ATOM 3435 C C . GLY B 1 92 ? -24.828 8.391 9.711 1 98.62 92 GLY B C 1
ATOM 3436 O O . GLY B 1 92 ? -24.562 8.312 8.508 1 98.62 92 GLY B O 1
ATOM 3437 N N . VAL B 1 93 ? -24.641 9.438 10.5 1 98.81 93 VAL B N 1
ATOM 3438 C CA . VAL B 1 93 ? -24.016 10.641 9.961 1 98.81 93 VAL B CA 1
ATOM 3439 C C . VAL B 1 93 ? -22.594 10.789 10.516 1 98.81 93 VAL B C 1
ATOM 3441 O O . VAL B 1 93 ? -22.359 10.555 11.703 1 98.81 93 VAL B O 1
ATOM 3444 N N . VAL B 1 94 ? -21.688 11.117 9.688 1 98.88 94 VAL B N 1
ATOM 3445 C CA . VAL B 1 94 ? -20.312 11.422 10.086 1 98.88 94 VAL B CA 1
ATOM 3446 C C . VAL B 1 94 ? -20.016 12.898 9.82 1 98.88 94 VAL B C 1
ATOM 3448 O O . VAL B 1 94 ? -20.188 13.383 8.703 1 98.88 94 VAL B O 1
ATOM 3451 N N . LEU B 1 95 ? -19.625 13.609 10.867 1 98.88 95 LEU B N 1
ATOM 3452 C CA . LEU B 1 95 ? -19.141 14.969 10.68 1 98.88 95 LEU B CA 1
ATOM 3453 C C . LEU B 1 95 ? -17.719 14.969 10.125 1 98.88 95 LEU B C 1
ATOM 3455 O O . LEU B 1 95 ? -16.859 14.258 10.641 1 98.88 95 LEU B O 1
ATOM 3459 N N . ALA B 1 96 ? -17.484 15.664 9.062 1 97.94 96 ALA B N 1
ATOM 3460 C CA . ALA B 1 96 ? -16.156 15.82 8.445 1 97.94 96 ALA B CA 1
ATOM 3461 C C . ALA B 1 96 ? -15.969 17.219 7.895 1 97.94 96 ALA B C 1
ATOM 3463 O O . ALA B 1 96 ? -16.938 17.859 7.465 1 97.94 96 ALA B O 1
ATOM 3464 N N . ALA B 1 97 ? -14.812 17.719 7.898 1 95.62 97 ALA B N 1
ATOM 3465 C CA . ALA B 1 97 ? -14.562 19.094 7.457 1 95.62 97 ALA B CA 1
ATOM 3466 C C . ALA B 1 97 ? -14.406 19.156 5.941 1 95.62 97 ALA B C 1
ATOM 3468 O O . ALA B 1 97 ? -13.625 18.391 5.355 1 95.62 97 ALA B O 1
ATOM 3469 N N . ARG B 1 98 ? -14.984 20.094 5.324 1 91.75 98 ARG B N 1
ATOM 3470 C CA . ARG B 1 98 ? -14.898 20.328 3.889 1 91.75 98 ARG B CA 1
ATOM 3471 C C . ARG B 1 98 ? -13.492 20.766 3.492 1 91.75 98 ARG B C 1
ATOM 3473 O O . ARG B 1 98 ? -13.086 20.594 2.342 1 91.75 98 ARG B O 1
ATOM 3480 N N . THR B 1 99 ? -12.82 21.234 4.465 1 90.38 99 THR B N 1
ATOM 3481 C CA . THR B 1 99 ? -11.531 21.859 4.188 1 90.38 99 THR B CA 1
ATOM 3482 C C . THR B 1 99 ? -10.383 20.891 4.465 1 90.38 99 THR B C 1
ATOM 3484 O O . THR B 1 99 ? -9.219 21.219 4.234 1 90.38 99 THR B O 1
ATOM 3487 N N . ASP B 1 100 ? -10.68 19.703 4.926 1 94 100 ASP B N 1
ATOM 3488 C CA . ASP B 1 100 ? -9.617 18.75 5.188 1 94 100 ASP B CA 1
ATOM 3489 C C . ASP B 1 100 ? -8.969 18.281 3.885 1 94 100 ASP B C 1
ATOM 3491 O O . ASP B 1 100 ? -9.555 18.406 2.811 1 94 100 ASP B O 1
ATOM 3495 N N . PHE B 1 101 ? -7.703 17.859 4.039 1 95.38 101 PHE B N 1
ATOM 3496 C CA . PHE B 1 101 ? -7.051 17.25 2.887 1 95.38 101 PHE B CA 1
ATOM 3497 C C . PHE B 1 101 ? -7.941 16.188 2.258 1 95.38 101 PHE B C 1
ATOM 3499 O O . PHE B 1 101 ? -8.617 15.445 2.967 1 95.38 101 PHE B O 1
ATOM 3506 N N . PRO B 1 102 ? -7.922 15.984 0.968 1 95.25 102 PRO B N 1
ATOM 3507 C CA . PRO B 1 102 ? -8.883 15.148 0.245 1 95.25 102 PRO B CA 1
ATOM 3508 C C . PRO B 1 102 ? -8.836 13.688 0.687 1 95.25 102 PRO B C 1
ATOM 3510 O O . PRO B 1 102 ? -9.836 12.977 0.577 1 95.25 102 PRO B O 1
ATOM 3513 N N . ALA B 1 103 ? -7.723 13.234 1.156 1 95.88 103 ALA B N 1
ATOM 3514 C CA . ALA B 1 103 ? -7.645 11.859 1.662 1 95.88 103 ALA B CA 1
ATOM 3515 C C . ALA B 1 103 ? -8.672 11.625 2.764 1 95.88 103 ALA B C 1
ATOM 3517 O O . ALA B 1 103 ? -9.094 10.492 2.998 1 95.88 103 ALA B O 1
ATOM 3518 N N . ASN B 1 104 ? -9.094 12.656 3.475 1 96.38 104 ASN B N 1
ATOM 3519 C CA . ASN B 1 104 ? -10.125 12.57 4.504 1 96.38 104 ASN B CA 1
ATOM 3520 C C . ASN B 1 104 ? -11.477 13.047 3.979 1 96.38 104 ASN B C 1
ATOM 3522 O O . ASN B 1 104 ? -12.352 13.438 4.758 1 96.38 104 ASN B O 1
ATOM 3526 N N . HIS B 1 105 ? -11.625 13.141 2.676 1 95.25 105 HIS B N 1
ATOM 3527 C CA . HIS B 1 105 ? -12.875 13.562 2.045 1 95.25 105 HIS B CA 1
ATOM 3528 C C . HIS B 1 105 ? -13.469 12.438 1.199 1 95.25 105 HIS B C 1
ATOM 3530 O O . HIS B 1 105 ? -14.609 12.031 1.42 1 95.25 105 HIS B O 1
ATOM 3536 N N . TYR B 1 106 ? -12.758 11.883 0.428 1 96.19 106 TYR B N 1
ATOM 3537 C CA . TYR B 1 106 ? -13.258 11 -0.616 1 96.19 106 TYR B CA 1
ATOM 3538 C C . TYR B 1 106 ? -13.773 9.695 -0.023 1 96.19 106 TYR B C 1
ATOM 3540 O O . TYR B 1 106 ? -14.781 9.148 -0.481 1 96.19 106 TYR B O 1
ATOM 3548 N N . PRO B 1 107 ? -13.125 9.133 1.019 1 98.06 107 PRO B N 1
ATOM 3549 C CA . PRO B 1 107 ? -13.703 7.914 1.601 1 98.06 107 PRO B CA 1
ATOM 3550 C C . PRO B 1 107 ? -15.156 8.102 2.035 1 98.06 107 PRO B C 1
ATOM 3552 O O . PRO B 1 107 ? -15.969 7.18 1.891 1 98.06 107 PRO B O 1
ATOM 3555 N N . TRP B 1 108 ? -15.484 9.258 2.51 1 97.94 108 TRP B N 1
ATOM 3556 C CA . TRP B 1 108 ? -16.828 9.508 3.004 1 97.94 108 TRP B CA 1
ATOM 3557 C C . TRP B 1 108 ? -17.812 9.664 1.848 1 97.94 108 TRP B C 1
ATOM 3559 O O . TRP B 1 108 ? -18.969 9.258 1.952 1 97.94 108 TRP B O 1
ATOM 3569 N N . HIS B 1 109 ? -17.312 10.227 0.729 1 96.81 109 HIS B N 1
ATOM 3570 C CA . HIS B 1 109 ? -18.141 10.234 -0.476 1 96.81 109 HIS B CA 1
ATOM 3571 C C . HIS B 1 109 ? -18.422 8.812 -0.961 1 96.81 109 HIS B C 1
ATOM 3573 O O . HIS B 1 109 ? -19.531 8.5 -1.372 1 96.81 109 HIS B O 1
ATOM 3579 N N . ARG B 1 110 ? -17.422 7.965 -0.915 1 97.31 110 ARG B N 1
ATOM 3580 C CA . ARG B 1 110 ? -17.562 6.59 -1.382 1 97.31 110 ARG B CA 1
ATOM 3581 C C . ARG B 1 110 ? -18.531 5.805 -0.506 1 97.31 110 ARG B C 1
ATOM 3583 O O . ARG B 1 110 ? -19.359 5.047 -1.013 1 97.31 110 ARG B O 1
ATOM 3590 N N . THR B 1 111 ? -18.391 5.996 0.778 1 97.06 111 THR B N 1
ATOM 3591 C CA . THR B 1 111 ? -19.25 5.305 1.726 1 97.06 111 THR B CA 1
ATOM 3592 C C . THR B 1 111 ? -20.719 5.684 1.502 1 97.06 111 THR B C 1
ATOM 3594 O O . THR B 1 111 ? -21.594 4.824 1.535 1 97.06 111 THR B O 1
ATOM 3597 N N . ARG B 1 112 ? -20.984 6.941 1.277 1 97.12 112 ARG B N 1
ATOM 3598 C CA . ARG B 1 112 ? -22.328 7.406 0.983 1 97.12 112 ARG B CA 1
ATOM 3599 C C . ARG B 1 112 ? -22.875 6.738 -0.272 1 97.12 112 ARG B C 1
ATOM 3601 O O . ARG B 1 112 ? -24.047 6.324 -0.303 1 97.12 112 ARG B O 1
ATOM 3608 N N . ARG B 1 113 ? -22.094 6.633 -1.256 1 95.75 113 ARG B N 1
ATOM 3609 C CA . ARG B 1 113 ? -22.516 6.043 -2.521 1 95.75 113 ARG B CA 1
ATOM 3610 C C . ARG B 1 113 ? -22.875 4.574 -2.346 1 95.75 113 ARG B C 1
ATOM 3612 O O . ARG B 1 113 ? -23.734 4.047 -3.066 1 95.75 113 ARG B O 1
ATOM 3619 N N . LEU B 1 114 ? -22.281 3.949 -1.333 1 96.56 114 LEU B N 1
ATOM 3620 C CA . LEU B 1 114 ? -22.547 2.545 -1.055 1 96.56 114 LEU B CA 1
ATOM 3621 C C . LEU B 1 114 ? -23.797 2.398 -0.181 1 96.56 114 LEU B C 1
ATOM 3623 O O . LEU B 1 114 ? -24.172 1.285 0.193 1 96.56 114 LEU B O 1
ATOM 3627 N N . GLY B 1 115 ? -24.406 3.553 0.193 1 95.88 115 GLY B N 1
ATOM 3628 C CA . GLY B 1 115 ? -25.594 3.523 1.027 1 95.88 115 GLY B CA 1
ATOM 3629 C C . GLY B 1 115 ? -25.281 3.309 2.498 1 95.88 115 GLY B C 1
ATOM 3630 O O . GLY B 1 115 ? -26.125 2.797 3.242 1 95.88 115 GLY B O 1
ATOM 3631 N N . ARG B 1 116 ? -24.109 3.662 2.879 1 97.06 116 ARG B N 1
ATOM 3632 C CA . ARG B 1 116 ? -23.703 3.527 4.273 1 97.06 116 ARG B CA 1
ATOM 3633 C C . ARG B 1 116 ? -23.688 4.883 4.973 1 97.06 116 ARG B C 1
ATOM 3635 O O . ARG B 1 116 ? -24.594 5.691 4.789 1 97.06 116 ARG B O 1
ATOM 3642 N N . ALA B 1 117 ? -22.688 5.219 5.738 1 97.56 117 ALA B N 1
ATOM 3643 C CA . ALA B 1 117 ? -22.688 6.457 6.512 1 97.56 117 ALA B CA 1
ATOM 3644 C C . ALA B 1 117 ? -22.75 7.676 5.59 1 97.56 117 ALA B C 1
ATOM 3646 O O . ALA B 1 117 ? -22.219 7.652 4.48 1 97.56 117 ALA B O 1
ATOM 3647 N N . GLU B 1 118 ? -23.406 8.727 6.051 1 98 118 GLU B N 1
ATOM 3648 C CA . GLU B 1 118 ? -23.562 9.977 5.309 1 98 118 GLU B CA 1
ATOM 3649 C C . GLU B 1 118 ? -22.688 11.086 5.91 1 98 118 GLU B C 1
ATOM 3651 O O . GLU B 1 118 ? -22.797 11.391 7.098 1 98 118 GLU B O 1
ATOM 3656 N N . PRO B 1 119 ? -21.906 11.656 5.047 1 98.12 119 PRO B N 1
ATOM 3657 C CA . PRO B 1 119 ? -21.141 12.773 5.586 1 98.12 119 PRO B CA 1
ATOM 3658 C C . PRO B 1 119 ? -21.969 14.055 5.727 1 98.12 119 PRO B C 1
ATOM 3660 O O . PRO B 1 119 ? -22.812 14.328 4.883 1 98.12 119 PRO B O 1
ATOM 3663 N N . ARG B 1 120 ? -21.844 14.703 6.789 1 98.31 120 ARG B N 1
ATOM 3664 C CA . ARG B 1 120 ? -22.234 16.094 6.988 1 98.31 120 ARG B CA 1
ATOM 3665 C C . ARG B 1 120 ? -21 17 7.094 1 98.31 120 ARG B C 1
ATOM 3667 O O . ARG B 1 120 ? -20.203 16.859 8.023 1 98.31 120 ARG B O 1
ATOM 3674 N N . TRP B 1 121 ? -20.891 17.922 6.164 1 97.38 121 TRP B N 1
ATOM 3675 C CA . TRP B 1 121 ? -19.672 18.688 5.996 1 97.38 121 TRP B CA 1
ATOM 3676 C C . TRP B 1 121 ? -19.656 19.906 6.906 1 97.38 121 TRP B C 1
ATOM 3678 O O . TRP B 1 121 ? -20.609 20.703 6.91 1 97.38 121 TRP B O 1
ATOM 3688 N N . LEU B 1 122 ? -18.578 20 7.668 1 97.5 122 LEU B N 1
ATOM 3689 C CA . LEU B 1 122 ? -18.312 21.188 8.484 1 97.5 122 LEU B CA 1
ATOM 3690 C C . LEU B 1 122 ? -17.531 22.234 7.684 1 97.5 122 LEU B C 1
ATOM 3692 O O . LEU B 1 122 ? -16.734 21.891 6.82 1 97.5 122 LEU B O 1
ATOM 3696 N N . SER B 1 123 ? -17.781 23.469 7.969 1 94.56 123 SER B N 1
ATOM 3697 C CA . SER B 1 123 ? -17.094 24.578 7.32 1 94.56 123 SER B CA 1
ATOM 3698 C C . SER B 1 123 ? -16.344 25.438 8.336 1 94.56 123 SER B C 1
ATOM 3700 O O . SER B 1 123 ? -16.844 26.469 8.766 1 94.56 123 SER B O 1
ATOM 3702 N N . PRO B 1 124 ? -15.18 24.984 8.664 1 94.38 124 PRO B N 1
ATOM 3703 C CA . PRO B 1 124 ? -14.398 25.797 9.594 1 94.38 124 PRO B CA 1
ATOM 3704 C C . PRO B 1 124 ? -14 27.141 9 1 94.38 124 PRO B C 1
ATOM 3706 O O . PRO B 1 124 ? -14 27.312 7.777 1 94.38 124 PRO B O 1
ATOM 3709 N N . LYS B 1 125 ? -13.695 28.094 9.914 1 88.75 125 LYS B N 1
ATOM 3710 C CA . LYS B 1 125 ? -13.141 29.375 9.477 1 88.75 125 LYS B CA 1
ATOM 3711 C C . LYS B 1 125 ? -11.789 29.172 8.797 1 88.75 125 LYS B C 1
ATOM 3713 O O . LYS B 1 125 ? -11.047 28.25 9.125 1 88.75 125 LYS B O 1
ATOM 3718 N N . PRO B 1 126 ? -11.453 30.031 7.863 1 81.81 126 PRO B N 1
ATOM 3719 C CA . PRO B 1 126 ? -10.234 29.875 7.062 1 81.81 126 PRO B CA 1
ATOM 3720 C C . PRO B 1 126 ? -8.977 29.781 7.922 1 81.81 126 PRO B C 1
ATOM 3722 O O . PRO B 1 126 ? -8.039 29.062 7.57 1 81.81 126 PRO B O 1
ATOM 3725 N N . ASP B 1 127 ? -8.906 30.469 8.969 1 80.5 127 ASP B N 1
ATOM 3726 C CA . ASP B 1 127 ? -7.684 30.5 9.766 1 80.5 127 ASP B CA 1
ATOM 3727 C C . ASP B 1 127 ? -7.781 29.531 10.945 1 80.5 127 ASP B C 1
ATOM 3729 O O . ASP B 1 127 ? -6.98 29.609 11.883 1 80.5 127 ASP B O 1
ATOM 3733 N N . SER B 1 128 ? -8.828 28.719 10.828 1 85.12 128 SER B N 1
ATOM 3734 C CA . SER B 1 128 ? -9.047 27.75 11.906 1 85.12 128 SER B CA 1
ATOM 3735 C C . SER B 1 128 ? -9.305 26.359 11.352 1 85.12 128 SER B C 1
ATOM 3737 O O . SER B 1 128 ? -8.883 26.031 10.242 1 85.12 128 SER B O 1
ATOM 3739 N N . GLY B 1 129 ? -9.719 25.469 12.023 1 91.31 129 GLY B N 1
ATOM 3740 C CA . GLY B 1 129 ? -10.117 24.094 11.766 1 91.31 129 GLY B CA 1
ATOM 3741 C C . GLY B 1 129 ? -11.367 23.688 12.516 1 91.31 129 GLY B C 1
ATOM 3742 O O . GLY B 1 129 ? -12.211 24.516 12.828 1 91.31 129 GLY B O 1
ATOM 3743 N N . VAL B 1 130 ? -11.461 22.516 12.695 1 96.62 130 VAL B N 1
ATOM 3744 C CA . VAL B 1 130 ? -12.633 21.984 13.391 1 96.62 130 VAL B CA 1
ATOM 3745 C C . VAL B 1 130 ? -12.523 22.281 14.891 1 96.62 130 VAL B C 1
ATOM 3747 O O . VAL B 1 130 ? -11.594 21.812 15.555 1 96.62 130 VAL B O 1
ATOM 3750 N N . THR B 1 131 ? -13.453 23.094 15.391 1 96.75 131 THR B N 1
ATOM 3751 C CA . THR B 1 131 ? -13.492 23.453 16.812 1 96.75 131 THR B CA 1
ATOM 3752 C C . THR B 1 131 ? -14.625 22.719 17.516 1 96.75 131 THR B C 1
ATOM 3754 O O . THR B 1 131 ? -15.578 22.266 16.875 1 96.75 131 THR B O 1
ATOM 3757 N N . PRO B 1 132 ? -14.469 22.578 18.859 1 97.75 132 PRO B N 1
ATOM 3758 C CA . PRO B 1 132 ? -15.57 21.953 19.609 1 97.75 132 PRO B CA 1
ATOM 3759 C C . PRO B 1 132 ? -16.906 22.672 19.391 1 97.75 132 PRO B C 1
ATOM 3761 O O . PRO B 1 132 ? -17.953 22.016 19.312 1 97.75 132 PRO B O 1
ATOM 3764 N N . ASP B 1 133 ? -16.859 23.969 19.297 1 97.38 133 ASP B N 1
ATOM 3765 C CA . ASP B 1 133 ? -18.078 24.734 19.109 1 97.38 133 ASP B CA 1
ATOM 3766 C C . ASP B 1 133 ? -18.719 24.391 17.766 1 97.38 133 ASP B C 1
ATOM 3768 O O . ASP B 1 133 ? -19.938 24.234 17.672 1 97.38 133 ASP B O 1
ATOM 3772 N N . LEU B 1 134 ? -17.906 24.359 16.734 1 97.62 134 LEU B N 1
ATOM 3773 C CA . LEU B 1 134 ? -18.391 23.984 15.406 1 97.62 134 LEU B CA 1
ATOM 3774 C C . LEU B 1 134 ? -19.047 22.609 15.43 1 97.62 134 LEU B C 1
ATOM 3776 O O . LEU B 1 134 ? -20.078 22.406 14.812 1 97.62 134 LEU B O 1
ATOM 3780 N N . VAL B 1 135 ? -18.469 21.672 16.141 1 98.62 135 VAL B N 1
ATOM 3781 C CA . VAL B 1 135 ? -18.953 20.297 16.25 1 98.62 135 VAL B CA 1
ATOM 3782 C C . VAL B 1 135 ? -20.266 20.281 17.031 1 98.62 135 VAL B C 1
ATOM 3784 O O . VAL B 1 135 ? -21.234 19.656 16.609 1 98.62 135 VAL B O 1
ATOM 3787 N N . ARG B 1 136 ? -20.328 21.016 18.172 1 98.31 136 ARG B N 1
ATOM 3788 C CA . ARG B 1 136 ? -21.531 21.062 19 1 98.31 136 ARG B CA 1
ATOM 3789 C C . ARG B 1 136 ? -22.719 21.594 18.203 1 98.31 136 ARG B C 1
ATOM 3791 O O . ARG B 1 136 ? -23.844 21.094 18.328 1 98.31 136 ARG B O 1
ATOM 3798 N N . ALA B 1 137 ? -22.422 22.531 17.438 1 98.06 137 ALA B N 1
ATOM 3799 C CA . ALA B 1 137 ? -23.484 23.172 16.641 1 98.06 137 ALA B CA 1
ATOM 3800 C C . ALA B 1 137 ? -24.031 22.219 15.594 1 98.06 137 ALA B C 1
ATOM 3802 O O . ALA B 1 137 ? -25.188 22.359 15.164 1 98.06 137 ALA B O 1
ATOM 3803 N N . ALA B 1 138 ? -23.25 21.219 15.203 1 98.19 138 ALA B N 1
ATOM 3804 C CA . ALA B 1 138 ? -23.641 20.312 14.117 1 98.19 138 ALA B CA 1
ATOM 3805 C C . ALA B 1 138 ? -24.094 18.953 14.664 1 98.19 138 ALA B C 1
ATOM 3807 O O . ALA B 1 138 ? -24.578 18.109 13.922 1 98.19 138 ALA B O 1
ATOM 3808 N N . LEU B 1 139 ? -23.984 18.781 15.945 1 98.12 139 LEU B N 1
ATOM 3809 C CA . LEU B 1 139 ? -24.25 17.484 16.547 1 98.12 139 LEU B CA 1
ATOM 3810 C C . LEU B 1 139 ? -25.734 17.203 16.641 1 98.12 139 LEU B C 1
ATOM 3812 O O . LEU B 1 139 ? -26.516 18.047 17.078 1 98.12 139 LEU B O 1
ATOM 3816 N N . THR B 1 140 ? -26.188 16.203 16.109 1 98.25 140 THR B N 1
ATOM 3817 C CA . THR B 1 140 ? -27.531 15.648 16.234 1 98.25 140 THR B CA 1
ATOM 3818 C C . THR B 1 140 ? -27.484 14.18 16.641 1 98.25 140 THR B C 1
ATOM 3820 O O . THR B 1 140 ? -26.406 13.57 16.672 1 98.25 140 THR B O 1
ATOM 3823 N N . ASP B 1 141 ? -28.609 13.617 16.922 1 97.56 141 ASP B N 1
ATOM 3824 C CA . ASP B 1 141 ? -28.672 12.266 17.469 1 97.56 141 ASP B CA 1
ATOM 3825 C C . ASP B 1 141 ? -28.203 11.234 16.438 1 97.56 141 ASP B C 1
ATOM 3827 O O . ASP B 1 141 ? -27.75 10.156 16.812 1 97.56 141 ASP B O 1
ATOM 3831 N N . ASP B 1 142 ? -28.266 11.562 15.18 1 98.25 142 ASP B N 1
ATOM 3832 C CA . ASP B 1 142 ? -27.938 10.602 14.133 1 98.25 142 ASP B CA 1
ATOM 3833 C C . ASP B 1 142 ? -26.453 10.609 13.82 1 98.25 142 ASP B C 1
ATOM 3835 O O . ASP B 1 142 ? -25.953 9.773 13.062 1 98.25 142 ASP B O 1
ATOM 3839 N N . VAL B 1 143 ? -25.703 11.555 14.461 1 98.88 143 VAL B N 1
ATOM 3840 C CA . VAL B 1 143 ? -24.25 11.594 14.266 1 98.88 143 VAL B CA 1
ATOM 3841 C C . VAL B 1 143 ? -23.594 10.438 15.016 1 98.88 143 VAL B C 1
ATOM 3843 O O . VAL B 1 143 ? -23.797 10.289 16.219 1 98.88 143 VAL B O 1
ATOM 3846 N N . VAL B 1 144 ? -22.781 9.672 14.305 1 98.88 144 VAL B N 1
ATOM 3847 C CA . VAL B 1 144 ? -22.188 8.5 14.93 1 98.88 144 VAL B CA 1
ATOM 3848 C C . VAL B 1 144 ? -20.672 8.656 15 1 98.88 144 VAL B C 1
ATOM 3850 O O . VAL B 1 144 ? -19.984 7.883 15.672 1 98.88 144 VAL B O 1
ATOM 3853 N N . ALA B 1 145 ? -20.125 9.672 14.297 1 98.94 145 ALA B N 1
ATOM 3854 C CA . ALA B 1 145 ? -18.672 9.836 14.289 1 98.94 145 ALA B CA 1
ATOM 3855 C C . ALA B 1 145 ? -18.281 11.25 13.867 1 98.94 145 ALA B C 1
ATOM 3857 O O . ALA B 1 145 ? -19.078 11.961 13.25 1 98.94 145 ALA B O 1
ATOM 3858 N N . LEU B 1 146 ? -17.141 11.672 14.258 1 98.94 146 LEU B N 1
ATOM 3859 C CA . LEU B 1 146 ? -16.422 12.852 13.797 1 98.94 146 LEU B CA 1
ATOM 3860 C C . LEU B 1 146 ? -15.07 12.469 13.188 1 98.94 146 LEU B C 1
ATOM 3862 O O . LEU B 1 146 ? -14.273 11.781 13.828 1 98.94 146 LEU B O 1
ATOM 3866 N N . SER B 1 147 ? -14.867 12.805 11.945 1 98.81 147 SER B N 1
ATOM 3867 C CA . SER B 1 147 ? -13.57 12.664 11.289 1 98.81 147 SER B CA 1
ATOM 3868 C C . SER B 1 147 ? -12.859 14.008 11.18 1 98.81 147 SER B C 1
ATOM 3870 O O . SER B 1 147 ? -13.414 14.969 10.641 1 98.81 147 SER B O 1
ATOM 3872 N N . VAL B 1 148 ? -11.602 14.102 11.688 1 98.38 148 VAL B N 1
ATOM 3873 C CA . VAL B 1 148 ? -10.922 15.391 11.727 1 98.38 148 VAL B CA 1
ATOM 3874 C C . VAL B 1 148 ? -9.43 15.195 11.461 1 98.38 148 VAL B C 1
ATOM 3876 O O . VAL B 1 148 ? -8.867 14.148 11.781 1 98.38 148 VAL B O 1
ATOM 3879 N N . SER B 1 149 ? -8.828 16.141 10.773 1 98 149 SER B N 1
ATOM 3880 C CA . SER B 1 149 ? -7.367 16.219 10.742 1 98 149 SER B CA 1
ATOM 3881 C C . SER B 1 149 ? -6.812 16.781 12.039 1 98 149 SER B C 1
ATOM 3883 O O . SER B 1 149 ? -7.262 17.828 12.508 1 98 149 SER B O 1
ATOM 3885 N N . ALA B 1 150 ? -5.859 16.141 12.594 1 98.38 150 ALA B N 1
ATOM 3886 C CA . ALA B 1 150 ? -5.238 16.625 13.82 1 98.38 150 ALA B CA 1
ATOM 3887 C C . ALA B 1 150 ? -4.621 18 13.609 1 98.38 150 ALA B C 1
ATOM 3889 O O . ALA B 1 150 ? -4.684 18.859 14.492 1 98.38 150 ALA B O 1
ATOM 3890 N N . VAL B 1 151 ? -3.988 18.141 12.484 1 97.94 151 VAL B N 1
ATOM 3891 C CA . VAL B 1 151 ? -3.4 19.406 12.055 1 97.94 151 VAL B CA 1
ATOM 3892 C C . VAL B 1 151 ? -3.824 19.734 10.625 1 97.94 151 VAL B C 1
ATOM 3894 O O . VAL B 1 151 ? -3.748 18.859 9.742 1 97.94 151 VAL B O 1
ATOM 3897 N N . ASP B 1 152 ? -4.414 20.938 10.453 1 96.88 152 ASP B N 1
ATOM 3898 C CA . ASP B 1 152 ? -4.84 21.359 9.125 1 96.88 152 ASP B CA 1
ATOM 3899 C C . ASP B 1 152 ? -3.646 21.484 8.18 1 96.88 152 ASP B C 1
ATOM 3901 O O . ASP B 1 152 ? -2.654 22.141 8.5 1 96.88 152 ASP B O 1
ATOM 3905 N N . PHE B 1 153 ? -3.721 20.891 7.004 1 96 153 PHE B N 1
ATOM 3906 C CA . PHE B 1 153 ? -2.596 20.812 6.082 1 96 153 PHE B CA 1
ATOM 3907 C C . PHE B 1 153 ? -2.314 22.172 5.441 1 96 153 PHE B C 1
ATOM 3909 O O . PHE B 1 153 ? -1.23 22.391 4.898 1 96 153 PHE B O 1
ATOM 3916 N N . ARG B 1 154 ? -3.209 23.109 5.512 1 94.31 154 ARG B N 1
ATOM 3917 C CA . ARG B 1 154 ? -3.045 24.406 4.879 1 94.31 154 ARG B CA 1
ATOM 3918 C C . ARG B 1 154 ? -2.463 25.422 5.859 1 94.31 154 ARG B C 1
ATOM 3920 O O . ARG B 1 154 ? -1.544 26.172 5.516 1 94.31 154 ARG B O 1
ATOM 3927 N N . THR B 1 155 ? -3 25.328 7.105 1 94.94 155 THR B N 1
ATOM 3928 C CA . THR B 1 155 ? -2.719 26.438 8.016 1 94.94 155 THR B CA 1
ATOM 3929 C C . THR B 1 155 ? -1.877 25.969 9.195 1 94.94 155 THR B C 1
ATOM 3931 O O . THR B 1 155 ? -1.291 26.781 9.906 1 94.94 155 THR B O 1
ATOM 3934 N N . GLY B 1 156 ? -1.909 24.719 9.453 1 97 156 GLY B N 1
ATOM 3935 C CA . GLY B 1 156 ? -1.205 24.219 10.625 1 97 156 GLY B CA 1
ATOM 3936 C C . GLY B 1 156 ? -2.029 24.297 11.898 1 97 156 GLY B C 1
ATOM 3937 O O . GLY B 1 156 ? -1.521 24.047 12.984 1 97 156 GLY B O 1
ATOM 3938 N N . PHE B 1 157 ? -3.334 24.641 11.727 1 97.12 157 PHE B N 1
ATOM 3939 C CA . PHE B 1 157 ? -4.223 24.656 12.883 1 97.12 157 PHE B CA 1
ATOM 3940 C C . PHE B 1 157 ? -4.242 23.312 13.57 1 97.12 157 PHE B C 1
ATOM 3942 O O . PHE B 1 157 ? -4.477 22.281 12.93 1 97.12 157 PHE B O 1
ATOM 3949 N N . ARG B 1 158 ? -3.98 23.328 14.82 1 96.81 158 ARG B N 1
ATOM 3950 C CA . ARG B 1 158 ? -3.969 22.125 15.656 1 96.81 158 ARG B CA 1
ATOM 3951 C C . ARG B 1 158 ? -5.328 21.906 16.312 1 96.81 158 ARG B C 1
ATOM 3953 O O . ARG B 1 158 ? -5.785 22.75 17.094 1 96.81 158 ARG B O 1
ATOM 3960 N N . ALA B 1 159 ? -5.957 20.812 16.062 1 97.12 159 ALA B N 1
ATOM 3961 C CA . ALA B 1 159 ? -7.246 20.516 16.672 1 97.12 159 ALA B CA 1
ATOM 3962 C C . ALA B 1 159 ? -7.086 20.156 18.141 1 97.12 159 ALA B C 1
ATOM 3964 O O . ALA B 1 159 ? -6.07 19.594 18.547 1 97.12 159 ALA B O 1
ATOM 3965 N N . ASP B 1 160 ? -8.047 20.547 18.969 1 97.62 160 ASP B N 1
ATOM 3966 C CA . ASP B 1 160 ? -8.102 20.141 20.375 1 97.62 160 ASP B CA 1
ATOM 3967 C C . ASP B 1 160 ? -8.836 18.812 20.531 1 97.62 160 ASP B C 1
ATOM 3969 O O . ASP B 1 160 ? -10.039 18.781 20.797 1 97.62 160 ASP B O 1
ATOM 3973 N N . LEU B 1 161 ? -8.102 17.703 20.422 1 98.44 161 LEU B N 1
ATOM 3974 C CA . LEU B 1 161 ? -8.703 16.375 20.375 1 98.44 161 LEU B CA 1
ATOM 3975 C C . LEU B 1 161 ? -9.484 16.078 21.641 1 98.44 161 LEU B C 1
ATOM 3977 O O . LEU B 1 161 ? -10.547 15.461 21.594 1 98.44 161 LEU B O 1
ATOM 3981 N N . ALA B 1 162 ? -8.914 16.453 22.797 1 98.44 162 ALA B N 1
ATOM 3982 C CA . ALA B 1 162 ? -9.609 16.219 24.062 1 98.44 162 ALA B CA 1
ATOM 3983 C C . ALA B 1 162 ? -10.953 16.953 24.094 1 98.44 162 ALA B C 1
ATOM 3985 O O . ALA B 1 162 ? -11.969 16.375 24.469 1 98.44 162 ALA B O 1
ATOM 3986 N N . ALA B 1 163 ? -10.922 18.203 23.688 1 98.44 163 ALA B N 1
ATOM 3987 C CA . ALA B 1 163 ? -12.148 19 23.672 1 98.44 163 ALA B CA 1
ATOM 3988 C C . ALA B 1 163 ? -13.141 18.469 22.641 1 98.44 163 ALA B C 1
ATOM 3990 O O . ALA B 1 163 ? -14.352 18.516 22.844 1 98.44 163 ALA B O 1
ATOM 3991 N N . LEU B 1 164 ? -12.641 18.031 21.469 1 98.69 164 LEU B N 1
ATOM 3992 C CA . LEU B 1 164 ? -13.508 17.438 20.453 1 98.69 164 LEU B CA 1
ATOM 3993 C C . LEU B 1 164 ? -14.156 16.156 20.969 1 98.69 164 LEU B C 1
ATOM 3995 O O . LEU B 1 164 ? -15.336 15.906 20.734 1 98.69 164 LEU B O 1
ATOM 3999 N N . ARG B 1 165 ? -13.375 15.328 21.656 1 98.75 165 ARG B N 1
ATOM 4000 C CA . ARG B 1 165 ? -13.922 14.133 22.297 1 98.75 165 ARG B CA 1
ATOM 4001 C C . ARG B 1 165 ? -15.07 14.484 23.234 1 98.75 165 ARG B C 1
ATOM 4003 O O . ARG B 1 165 ? -16.125 13.852 23.188 1 98.75 165 ARG B O 1
ATOM 4010 N N . GLU B 1 166 ? -14.844 15.492 24.047 1 98.5 166 GLU B N 1
ATOM 4011 C CA . GLU B 1 166 ? -15.883 15.945 24.953 1 98.5 166 GLU B CA 1
ATOM 4012 C C . GLU B 1 166 ? -17.109 16.438 24.188 1 98.5 166 GLU B C 1
ATOM 4014 O O . GLU B 1 166 ? -18.25 16.156 24.578 1 98.5 166 GLU B O 1
ATOM 4019 N N . ALA B 1 167 ? -16.875 17.125 23.156 1 98.69 167 ALA B N 1
ATOM 4020 C CA . ALA B 1 167 ? -17.953 17.734 22.375 1 98.69 167 ALA B CA 1
ATOM 4021 C C . ALA B 1 167 ? -18.859 16.656 21.766 1 98.69 167 ALA B C 1
ATOM 4023 O O . ALA B 1 167 ? -20.078 16.812 21.766 1 98.69 167 ALA B O 1
ATOM 4024 N N . ILE B 1 168 ? -18.297 15.531 21.266 1 98.44 168 ILE B N 1
ATOM 4025 C CA . ILE B 1 168 ? -19.125 14.547 20.562 1 98.44 168 ILE B CA 1
ATOM 4026 C C . ILE B 1 168 ? -19.703 13.562 21.578 1 98.44 168 ILE B C 1
ATOM 4028 O O . ILE B 1 168 ? -20.656 12.836 21.25 1 98.44 168 ILE B O 1
ATOM 4032 N N . GLY B 1 169 ? -19.078 13.492 22.797 1 97.25 169 GLY B N 1
ATOM 4033 C CA . GLY B 1 169 ? -19.609 12.633 23.828 1 97.25 169 GLY B CA 1
ATOM 4034 C C . GLY B 1 169 ? -19.266 11.164 23.625 1 97.25 169 GLY B C 1
ATOM 4035 O O . GLY B 1 169 ? -18.641 10.805 22.625 1 97.25 169 GLY B O 1
ATOM 4036 N N . PRO B 1 170 ? -19.688 10.375 24.609 1 94.5 170 PRO B N 1
ATOM 4037 C CA . PRO B 1 170 ? -19.422 8.938 24.516 1 94.5 170 PRO B CA 1
ATOM 4038 C C . PRO B 1 170 ? -20.25 8.242 23.438 1 94.5 170 PRO B C 1
ATOM 4040 O O . PRO B 1 170 ? -21.312 8.75 23.047 1 94.5 170 PRO B O 1
ATOM 4043 N N . GLY B 1 171 ? -19.828 7.168 22.906 1 96.5 171 GLY B N 1
ATOM 4044 C CA . GLY B 1 171 ? -20.578 6.344 21.984 1 96.5 171 GLY B CA 1
ATOM 4045 C C . GLY B 1 171 ? -20.359 6.727 20.531 1 96.5 171 GLY B C 1
ATOM 4046 O O . GLY B 1 171 ? -20.766 6.004 19.625 1 96.5 171 GLY B O 1
ATOM 4047 N N . ARG B 1 172 ? -19.828 7.91 20.297 1 98.62 172 ARG B N 1
ATOM 4048 C CA . ARG B 1 172 ? -19.484 8.336 18.953 1 98.62 172 ARG B CA 1
ATOM 4049 C C . ARG B 1 172 ? -18 8.164 18.672 1 98.62 172 ARG B C 1
ATOM 4051 O O . ARG B 1 172 ? -17.172 8.359 19.562 1 98.62 172 ARG B O 1
ATOM 4058 N N . LEU B 1 173 ? -17.672 7.848 17.484 1 98.94 173 LEU B N 1
ATOM 4059 C CA . LEU B 1 173 ? -16.266 7.617 17.141 1 98.94 173 LEU B CA 1
ATOM 4060 C C . LEU B 1 173 ? -15.562 8.93 16.828 1 98.94 173 LEU B C 1
ATOM 4062 O O . LEU B 1 173 ? -16.109 9.797 16.156 1 98.94 173 LEU B O 1
ATOM 4066 N N . LEU B 1 174 ? -14.422 9.148 17.375 1 98.94 174 LEU B N 1
ATOM 4067 C CA . LEU B 1 174 ? -13.492 10.18 16.922 1 98.94 174 LEU B CA 1
ATOM 4068 C C . LEU B 1 174 ? -12.398 9.586 16.047 1 98.94 174 LEU B C 1
ATOM 4070 O O . LEU B 1 174 ? -11.531 8.852 16.531 1 98.94 174 LEU B O 1
ATOM 4074 N N . ILE B 1 175 ? -12.438 9.906 14.734 1 98.94 175 ILE B N 1
ATOM 4075 C CA . ILE B 1 175 ? -11.5 9.43 13.727 1 98.94 175 ILE B CA 1
ATOM 4076 C C . ILE B 1 175 ? -10.516 10.547 13.375 1 98.94 175 ILE B C 1
ATOM 4078 O O . ILE B 1 175 ? -10.922 11.617 12.914 1 98.94 175 ILE B O 1
ATOM 4082 N N . VAL B 1 176 ? -9.219 10.273 13.531 1 98.94 176 VAL B N 1
ATOM 4083 C CA . VAL B 1 176 ? -8.234 11.344 13.43 1 98.94 176 VAL B CA 1
ATOM 4084 C C . VAL B 1 176 ? -7.215 11.016 12.344 1 98.94 176 VAL B C 1
ATOM 4086 O O . VAL B 1 176 ? -6.531 9.984 12.422 1 98.94 176 VAL B O 1
ATOM 4089 N N . ASP B 1 177 ? -7.184 11.82 11.297 1 98.81 177 ASP B N 1
ATOM 4090 C CA . ASP B 1 177 ? -6.043 11.844 10.383 1 98.81 177 ASP B CA 1
ATOM 4091 C C . ASP B 1 177 ? -4.855 12.578 11.008 1 98.81 177 ASP B C 1
ATOM 4093 O O . ASP B 1 177 ? -4.875 13.805 11.125 1 98.81 177 ASP B O 1
ATOM 4097 N N . ALA B 1 178 ? -3.824 11.844 11.305 1 98.88 178 ALA B N 1
ATOM 4098 C CA . ALA B 1 178 ? -2.742 12.383 12.125 1 98.88 178 ALA B CA 1
ATOM 4099 C C . ALA B 1 178 ? -1.501 12.656 11.281 1 98.88 178 ALA B C 1
ATOM 4101 O O . ALA B 1 178 ? -0.426 12.938 11.82 1 98.88 178 ALA B O 1
ATOM 4102 N N . ILE B 1 179 ? -1.591 12.633 9.984 1 98.44 179 ILE B N 1
ATOM 4103 C CA . ILE B 1 179 ? -0.441 12.625 9.086 1 98.44 179 ILE B CA 1
ATOM 4104 C C . ILE B 1 179 ? 0.36 13.914 9.25 1 98.44 179 ILE B C 1
ATOM 4106 O O . ILE B 1 179 ? 1.586 13.914 9.117 1 98.44 179 ILE B O 1
ATOM 4110 N N . GLN B 1 180 ? -0.271 15.023 9.609 1 98.69 180 GLN B N 1
ATOM 4111 C CA . GLN B 1 180 ? 0.424 16.297 9.719 1 98.69 180 GLN B CA 1
ATOM 4112 C C . GLN B 1 180 ? 0.872 16.562 11.156 1 98.69 180 GLN B C 1
ATOM 4114 O O . GLN B 1 180 ? 1.427 17.625 11.461 1 98.69 180 GLN B O 1
ATOM 4119 N N . ALA B 1 181 ? 0.674 15.609 12.062 1 98.75 181 ALA B N 1
ATOM 4120 C CA . ALA B 1 181 ? 0.914 15.883 13.469 1 98.75 181 ALA B CA 1
ATOM 4121 C C . ALA B 1 181 ? 1.799 14.812 14.102 1 98.75 181 ALA B C 1
ATOM 4123 O O . ALA B 1 181 ? 2.691 15.125 14.891 1 98.75 181 ALA B O 1
ATOM 4124 N N . PHE B 1 182 ? 1.533 13.562 13.773 1 98.88 182 PHE B N 1
ATOM 4125 C CA . PHE B 1 182 ? 2.104 12.453 14.523 1 98.88 182 PHE B CA 1
ATOM 4126 C C . PHE B 1 182 ? 3.625 12.469 14.445 1 98.88 182 PHE B C 1
ATOM 4128 O O . PHE B 1 182 ? 4.195 12.547 13.359 1 98.88 182 PHE B O 1
ATOM 4135 N N . GLY B 1 183 ? 4.234 12.383 15.531 1 98.5 183 GLY B N 1
ATOM 4136 C CA . GLY B 1 183 ? 5.688 12.391 15.625 1 98.5 183 GLY B CA 1
ATOM 4137 C C . GLY B 1 183 ? 6.27 13.781 15.797 1 98.5 183 GLY B C 1
ATOM 4138 O O . GLY B 1 183 ? 7.449 13.922 16.125 1 98.5 183 GLY B O 1
ATOM 4139 N N . ALA B 1 184 ? 5.406 14.883 15.594 1 98.31 184 ALA B N 1
ATOM 4140 C CA . ALA B 1 184 ? 5.926 16.25 15.625 1 98.31 184 ALA B CA 1
ATOM 4141 C C . ALA B 1 184 ? 5.137 17.109 16.594 1 98.31 184 ALA B C 1
ATOM 4143 O O . ALA B 1 184 ? 5.586 18.203 16.969 1 98.31 184 ALA B O 1
ATOM 4144 N N . VAL B 1 185 ? 3.971 16.625 16.984 1 97.88 185 VAL B N 1
ATOM 4145 C CA . VAL B 1 185 ? 3.094 17.344 17.906 1 97.88 185 VAL B CA 1
ATOM 4146 C C . VAL B 1 185 ? 2.619 16.375 19 1 97.88 185 VAL B C 1
ATOM 4148 O O . VAL B 1 185 ? 2.154 15.273 18.703 1 97.88 185 VAL B O 1
ATOM 4151 N N . GLU B 1 186 ? 2.783 16.781 20.25 1 97.06 186 GLU B N 1
ATOM 4152 C CA . GLU B 1 186 ? 2.197 16 21.328 1 97.06 186 GLU B CA 1
ATOM 4153 C C . GLU B 1 186 ? 0.681 16.172 21.375 1 97.06 186 GLU B C 1
ATOM 4155 O O . GLU B 1 186 ? 0.18 17.281 21.516 1 97.06 186 GLU B O 1
ATOM 4160 N N . MET B 1 187 ? -0.005 15.109 21.234 1 97.56 187 MET B N 1
ATOM 4161 C CA . MET B 1 187 ? -1.464 15.148 21.266 1 97.56 187 MET B CA 1
ATOM 4162 C C . MET B 1 187 ? -2.016 13.969 22.062 1 97.56 187 MET B C 1
ATOM 4164 O O . MET B 1 187 ? -1.376 12.922 22.156 1 97.56 187 MET B O 1
ATOM 4168 N N . PRO B 1 188 ? -3.154 14.164 22.703 1 98.19 188 PRO B N 1
ATOM 4169 C CA . PRO B 1 188 ? -3.775 13.039 23.422 1 98.19 188 PRO B CA 1
ATOM 4170 C C . PRO B 1 188 ? -4.441 12.039 22.469 1 98.19 188 PRO B C 1
ATOM 4172 O O . PRO B 1 188 ? -5.672 11.969 22.406 1 98.19 188 PRO B O 1
ATOM 4175 N N . TRP B 1 189 ? -3.662 11.219 21.891 1 98.62 189 TRP B N 1
ATOM 4176 C CA . TRP B 1 189 ? -4.152 10.273 20.891 1 98.62 189 TRP B CA 1
ATOM 4177 C C . TRP B 1 189 ? -5.191 9.336 21.5 1 98.62 189 TRP B C 1
ATOM 417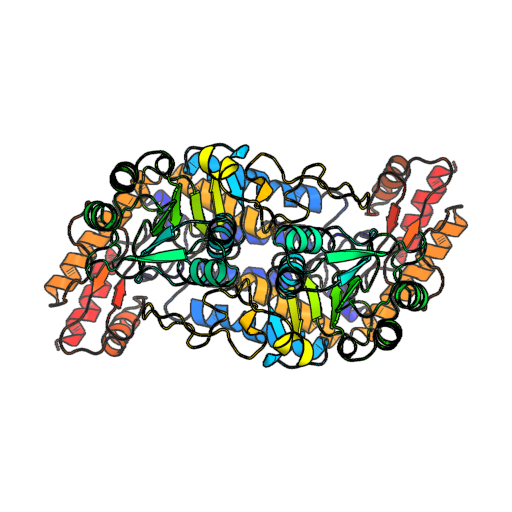9 O O . TRP B 1 189 ? -6.035 8.789 20.781 1 98.62 189 TRP B O 1
ATOM 4189 N N . GLU B 1 190 ? -5.172 9.109 22.797 1 97.44 190 GLU B N 1
ATOM 4190 C CA . GLU B 1 190 ? -6.094 8.203 23.469 1 97.44 190 GLU B CA 1
ATOM 4191 C C . GLU B 1 190 ? -7.527 8.727 23.406 1 97.44 190 GLU B C 1
ATOM 4193 O O . GLU B 1 190 ? -8.477 7.988 23.672 1 97.44 190 GLU B O 1
ATOM 4198 N N . ALA B 1 191 ? -7.645 10.055 23.141 1 98.38 191 ALA B N 1
ATOM 4199 C CA . ALA B 1 191 ? -8.984 10.625 22.984 1 98.38 191 ALA B CA 1
ATOM 4200 C C . ALA B 1 191 ? -9.664 10.102 21.734 1 98.38 191 ALA B C 1
ATOM 4202 O O . ALA B 1 191 ? -10.891 10.156 21.609 1 98.38 191 ALA B O 1
ATOM 4203 N N . ALA B 1 192 ? -8.938 9.633 20.75 1 98.75 192 ALA B N 1
ATOM 4204 C CA . ALA B 1 192 ? -9.453 9.195 19.453 1 98.75 192 ALA B CA 1
ATOM 4205 C C . ALA B 1 192 ? -9.805 7.707 19.484 1 98.75 192 ALA B C 1
ATOM 4207 O O . ALA B 1 192 ? -9.266 6.949 20.297 1 98.75 192 ALA B O 1
ATOM 4208 N N . ASP B 1 193 ? -10.742 7.312 18.688 1 98.94 193 ASP B N 1
ATOM 4209 C CA . ASP B 1 193 ? -11.062 5.902 18.484 1 98.94 193 ASP B CA 1
ATOM 4210 C C . ASP B 1 193 ? -10.258 5.312 17.328 1 98.94 193 ASP B C 1
ATOM 4212 O O . ASP B 1 193 ? -10.023 4.102 17.281 1 98.94 193 ASP B O 1
ATOM 4216 N N . VAL B 1 194 ? -9.938 6.148 16.406 1 98.94 194 VAL B N 1
ATOM 4217 C CA . VAL B 1 194 ? -9.086 5.805 15.273 1 98.94 194 VAL B CA 1
ATOM 4218 C C . VAL B 1 194 ? -8.031 6.891 15.07 1 98.94 194 VAL B C 1
ATOM 4220 O O . VAL B 1 194 ? -8.359 8.07 14.977 1 98.94 194 VAL B O 1
ATOM 4223 N N . VAL B 1 195 ? -6.781 6.516 15.078 1 98.94 195 VAL B N 1
ATOM 4224 C CA . VAL B 1 195 ? -5.668 7.355 14.648 1 98.94 195 VAL B CA 1
ATOM 4225 C C . VAL B 1 195 ? -5.004 6.746 13.422 1 98.94 195 VAL B C 1
ATOM 4227 O O . VAL B 1 195 ? -4.578 5.59 13.445 1 98.94 195 VAL B O 1
ATOM 4230 N N . VAL B 1 196 ? -4.977 7.461 12.336 1 98.81 196 VAL B N 1
ATOM 4231 C CA . VAL B 1 196 ? -4.289 6.988 11.141 1 98.81 196 VAL B CA 1
ATOM 4232 C C . VAL B 1 196 ? -3.17 7.961 10.766 1 98.81 196 VAL B C 1
ATOM 4234 O O . VAL B 1 196 ? -3.326 9.18 10.906 1 98.81 196 VAL B O 1
ATOM 4237 N N . THR B 1 197 ? -2.074 7.441 10.328 1 98.81 197 THR B N 1
ATOM 4238 C CA . THR B 1 197 ? -0.993 8.297 9.852 1 98.81 197 THR B CA 1
ATOM 4239 C C . THR B 1 197 ? -0.134 7.57 8.828 1 98.81 197 THR B C 1
ATOM 4241 O O . THR B 1 197 ? -0.228 6.348 8.68 1 98.81 197 THR B O 1
ATOM 4244 N N . GLY B 1 198 ? 0.536 8.297 7.988 1 98.44 198 GLY B N 1
ATOM 4245 C CA . GLY B 1 198 ? 1.604 7.84 7.113 1 98.44 198 GLY B CA 1
ATOM 4246 C C . GLY B 1 198 ? 2.982 8.273 7.582 1 98.44 198 GLY B C 1
ATOM 4247 O O . GLY B 1 198 ? 3.107 9.156 8.43 1 98.44 198 GLY B O 1
ATOM 4248 N N . GLY B 1 199 ? 3.963 7.625 7.074 1 98.62 199 GLY B N 1
ATOM 4249 C CA . GLY B 1 199 ? 5.316 7.855 7.551 1 98.62 199 GLY B CA 1
ATOM 4250 C C . GLY B 1 199 ? 6.082 8.859 6.707 1 98.62 199 GLY B C 1
ATOM 4251 O O . GLY B 1 199 ? 7.188 9.266 7.074 1 98.62 199 GLY B O 1
ATOM 4252 N N . GLN B 1 200 ? 5.566 9.422 5.605 1 98.44 200 GLN B N 1
ATOM 4253 C CA . GLN B 1 200 ? 6.355 10.094 4.578 1 98.44 200 GLN B CA 1
ATOM 4254 C C . GLN B 1 200 ? 6.547 11.57 4.91 1 98.44 200 GLN B C 1
ATOM 4256 O O . GLN B 1 200 ? 7.277 12.281 4.215 1 98.44 200 GLN B O 1
ATOM 4261 N N . LYS B 1 201 ? 5.883 12.062 5.93 1 98.56 201 LYS B N 1
ATOM 4262 C CA . LYS B 1 201 ? 6.004 13.484 6.254 1 98.56 201 LYS B CA 1
ATOM 4263 C C . LYS B 1 201 ? 6.793 13.688 7.543 1 98.56 201 LYS B C 1
ATOM 4265 O O . LYS B 1 201 ? 8.016 13.523 7.559 1 98.56 201 LYS B O 1
ATOM 4270 N N . TRP B 1 202 ? 6.156 13.812 8.664 1 98.81 202 TRP B N 1
ATOM 4271 C CA . TRP B 1 202 ? 6.77 14.266 9.906 1 98.81 202 TRP B CA 1
ATOM 4272 C C . TRP B 1 202 ? 7.551 13.141 10.57 1 98.81 202 TRP B C 1
ATOM 4274 O O . TRP B 1 202 ? 8.5 13.398 11.32 1 98.81 202 TRP B O 1
ATOM 4284 N N . LEU B 1 203 ? 7.145 11.867 10.25 1 98.81 203 LEU B N 1
ATOM 4285 C CA . LEU B 1 203 ? 7.867 10.719 10.773 1 98.81 203 LEU B CA 1
ATOM 4286 C C . LEU B 1 203 ? 9.117 10.445 9.945 1 98.81 203 LEU B C 1
ATOM 4288 O O . LEU B 1 203 ? 10 9.695 10.375 1 98.81 203 LEU B O 1
ATOM 4292 N N . ARG B 1 204 ? 9.156 11 8.766 1 98.75 204 ARG B N 1
ATOM 4293 C CA . ARG B 1 204 ? 10.328 10.945 7.895 1 98.75 204 ARG B CA 1
ATOM 4294 C C . ARG B 1 204 ? 10.781 9.508 7.668 1 98.75 204 ARG B C 1
ATOM 4296 O O . ARG B 1 204 ? 11.969 9.203 7.766 1 98.75 204 ARG B O 1
ATOM 4303 N N . ALA B 1 205 ? 9.836 8.617 7.414 1 98.62 205 ALA B N 1
ATOM 4304 C CA . ALA B 1 205 ? 10.094 7.195 7.215 1 98.62 205 ALA B CA 1
ATOM 4305 C C . ALA B 1 205 ? 10.039 6.832 5.734 1 98.62 205 ALA B C 1
ATOM 4307 O O . ALA B 1 205 ? 10.375 5.707 5.352 1 98.62 205 ALA B O 1
ATOM 4308 N N . GLY B 1 206 ? 9.68 7.781 4.918 1 97.62 206 GLY B N 1
ATOM 4309 C CA . GLY B 1 206 ? 9.461 7.488 3.51 1 97.62 206 GLY B CA 1
ATOM 4310 C C . GLY B 1 206 ? 8.062 7.004 3.209 1 97.62 206 GLY B C 1
ATOM 4311 O O . GLY B 1 206 ? 7.262 6.785 4.125 1 97.62 206 GLY B O 1
ATOM 4312 N N . TRP B 1 207 ? 7.773 6.863 1.919 1 97.5 207 TRP B N 1
ATOM 4313 C CA . TRP B 1 207 ? 6.473 6.418 1.438 1 97.5 207 TRP B CA 1
ATOM 4314 C C . TRP B 1 207 ? 6.281 4.926 1.685 1 97.5 207 TRP B C 1
ATOM 4316 O O . TRP B 1 207 ? 7.242 4.211 1.985 1 97.5 207 TRP B O 1
ATOM 4326 N N . GLY B 1 208 ? 4.988 4.469 1.57 1 97.75 208 GLY B N 1
ATOM 4327 C CA . GLY B 1 208 ? 4.699 3.059 1.766 1 97.75 208 GLY B CA 1
ATOM 4328 C C . GLY B 1 208 ? 4.691 2.648 3.227 1 97.75 208 GLY B C 1
ATOM 4329 O O . GLY B 1 208 ? 4.758 1.458 3.543 1 97.75 208 GLY B O 1
ATOM 4330 N N . THR B 1 209 ? 4.707 3.621 4.109 1 98.5 209 THR B N 1
ATOM 4331 C CA . THR B 1 209 ? 4.703 3.387 5.551 1 98.5 209 THR B CA 1
ATOM 4332 C C . THR B 1 209 ? 3.516 4.082 6.211 1 98.5 209 THR B C 1
ATOM 4334 O O . THR B 1 209 ? 3.07 5.133 5.746 1 98.5 209 THR B O 1
ATOM 4337 N N . GLY B 1 210 ? 3.037 3.484 7.266 1 98.75 210 GLY B N 1
ATOM 4338 C CA . GLY B 1 210 ? 1.938 4.043 8.031 1 98.75 210 GLY B CA 1
ATOM 4339 C C . GLY B 1 210 ? 1.322 3.049 9 1 98.75 210 GLY B C 1
ATOM 4340 O O . GLY B 1 210 ? 1.744 1.892 9.062 1 98.75 210 GLY B O 1
ATOM 4341 N N . PHE B 1 211 ? 0.404 3.482 9.797 1 98.88 211 PHE B N 1
ATOM 4342 C CA . PHE B 1 211 ? -0.294 2.594 10.719 1 98.88 211 PHE B CA 1
ATOM 4343 C C . PHE B 1 211 ? -1.633 3.191 11.133 1 98.88 211 PHE B C 1
ATOM 4345 O O . PHE B 1 211 ? -1.93 4.344 10.812 1 98.88 211 PHE B O 1
ATOM 4352 N N . ALA B 1 212 ? -2.422 2.398 11.75 1 98.94 212 ALA B N 1
ATOM 4353 C CA . ALA B 1 212 ? -3.623 2.822 12.469 1 98.94 212 ALA B CA 1
ATOM 4354 C C . ALA B 1 212 ? -3.633 2.279 13.891 1 98.94 212 ALA B C 1
ATOM 4356 O O . ALA B 1 212 ? -3.176 1.16 14.141 1 98.94 212 ALA B O 1
ATOM 4357 N N . ALA B 1 213 ? -4.051 3.059 14.773 1 98.94 213 ALA B N 1
ATOM 4358 C CA . ALA B 1 213 ? -4.398 2.639 16.125 1 98.94 213 ALA B CA 1
ATOM 4359 C C . ALA B 1 213 ? -5.906 2.697 16.344 1 98.94 213 ALA B C 1
ATOM 4361 O O . ALA B 1 213 ? -6.547 3.703 16.031 1 98.94 213 ALA B O 1
ATOM 4362 N N . LEU B 1 214 ? -6.48 1.646 16.844 1 98.94 214 LEU B N 1
ATOM 4363 C CA . LEU B 1 214 ? -7.922 1.508 17.031 1 98.94 214 LEU B CA 1
ATOM 4364 C C . LEU B 1 214 ? -8.258 1.293 18.5 1 98.94 214 LEU B C 1
ATOM 4366 O O . LEU B 1 214 ? -7.637 0.469 19.172 1 98.94 214 LEU B O 1
ATOM 4370 N N . SER B 1 215 ? -9.242 2.004 19.031 1 98.81 215 SER B N 1
ATOM 4371 C CA . SER B 1 215 ? -9.75 1.76 20.375 1 98.81 215 SER B CA 1
ATOM 4372 C C . SER B 1 215 ? -10.625 0.511 20.422 1 98.81 215 SER B C 1
ATOM 4374 O O . SER B 1 215 ? -10.984 -0.039 19.375 1 98.81 215 SER B O 1
ATOM 4376 N N . ASP B 1 216 ? -10.961 0.106 21.641 1 98.5 216 ASP B N 1
ATOM 4377 C CA . ASP B 1 216 ? -11.922 -0.98 21.781 1 98.5 216 ASP B CA 1
ATOM 4378 C C . ASP B 1 216 ? -13.258 -0.614 21.141 1 98.5 216 ASP B C 1
ATOM 4380 O O . ASP B 1 216 ? -13.891 -1.446 20.484 1 98.5 216 ASP B O 1
ATOM 4384 N N . GLN B 1 217 ? -13.68 0.592 21.297 1 98.62 217 GLN B N 1
ATOM 4385 C CA . GLN B 1 217 ? -14.938 1.058 20.719 1 98.62 217 GLN B CA 1
ATOM 4386 C C . GLN B 1 217 ? -14.898 0.968 19.203 1 98.62 217 GLN B C 1
ATOM 4388 O O . GLN B 1 217 ? -15.883 0.553 18.578 1 98.62 217 GLN B O 1
ATOM 4393 N N . ALA B 1 218 ? -13.805 1.386 18.609 1 98.81 218 ALA B N 1
ATOM 4394 C CA . ALA B 1 218 ? -13.672 1.293 17.156 1 98.81 218 ALA B CA 1
ATOM 4395 C C . ALA B 1 218 ? -13.719 -0.16 16.688 1 98.81 218 ALA B C 1
ATOM 4397 O O . ALA B 1 218 ? -14.375 -0.478 15.695 1 98.81 218 ALA B O 1
ATOM 4398 N N . LEU B 1 219 ? -12.984 -1.026 17.391 1 98.62 219 LEU B N 1
ATOM 4399 C CA . LEU B 1 219 ? -12.938 -2.438 17.031 1 98.62 219 LEU B CA 1
ATOM 4400 C C . LEU B 1 219 ? -14.328 -3.064 17.094 1 98.62 219 LEU B C 1
ATOM 4402 O O . LEU B 1 219 ? -14.648 -3.959 16.312 1 98.62 219 LEU B O 1
ATOM 4406 N N . GLU B 1 220 ? -15.164 -2.604 17.938 1 97.88 220 GLU B N 1
ATOM 4407 C CA . GLU B 1 220 ? -16.516 -3.113 18.094 1 97.88 220 GLU B CA 1
ATOM 4408 C C . GLU B 1 220 ? -17.469 -2.498 17.062 1 97.88 220 GLU B C 1
ATOM 4410 O O . GLU B 1 220 ? -18.297 -3.193 16.5 1 97.88 220 GLU B O 1
ATOM 4415 N N . PHE B 1 221 ? -17.297 -1.256 16.812 1 98.19 221 PHE B N 1
ATOM 4416 C CA . PHE B 1 221 ? -18.266 -0.462 16.047 1 98.19 221 PHE B CA 1
ATOM 4417 C C . PHE B 1 221 ? -18.031 -0.611 14.555 1 98.19 221 PHE B C 1
ATOM 4419 O O . PHE B 1 221 ? -18.984 -0.634 13.773 1 98.19 221 PHE B O 1
ATOM 4426 N N . LEU B 1 222 ? -16.781 -0.695 14.156 1 98.75 222 LEU B N 1
ATOM 4427 C CA . LEU B 1 222 ? -16.453 -0.647 12.734 1 98.75 222 LEU B CA 1
ATOM 4428 C C . LEU B 1 222 ? -16.484 -2.043 12.117 1 98.75 222 LEU B C 1
ATOM 4430 O O . LEU B 1 222 ? -15.828 -2.959 12.609 1 98.75 222 LEU B O 1
ATOM 4434 N N . GLU B 1 223 ? -17.219 -2.17 11.023 1 98 223 GLU B N 1
ATOM 4435 C CA . GLU B 1 223 ? -17.234 -3.418 10.266 1 98 223 GLU B CA 1
ATOM 4436 C C . GLU B 1 223 ? -15.938 -3.596 9.477 1 98 223 GLU B C 1
ATOM 4438 O O . GLU B 1 223 ? -15.438 -2.643 8.875 1 98 223 GLU B O 1
ATOM 4443 N N . PRO B 1 224 ? -15.375 -4.77 9.477 1 96.75 224 PRO B N 1
ATOM 4444 C CA . PRO B 1 224 ? -14.141 -5.031 8.734 1 96.75 224 PRO B CA 1
ATOM 4445 C C . PRO B 1 224 ? -14.383 -5.27 7.246 1 96.75 224 PRO B C 1
ATOM 4447 O O . PRO B 1 224 ? -14.219 -6.391 6.762 1 96.75 224 PRO B O 1
ATOM 4450 N N . VAL B 1 225 ? -14.516 -4.297 6.457 1 98.12 225 VAL B N 1
ATOM 4451 C CA . VAL B 1 225 ? -14.992 -4.352 5.078 1 98.12 225 VAL B CA 1
ATOM 4452 C C . VAL B 1 225 ? -13.836 -4.688 4.141 1 98.12 225 VAL B C 1
ATOM 4454 O O . VAL B 1 225 ? -14.023 -5.363 3.127 1 98.12 225 VAL B O 1
ATOM 4457 N N . LEU B 1 226 ? -12.586 -4.277 4.457 1 98.44 226 LEU B N 1
ATOM 4458 C CA . LEU B 1 226 ? -11.445 -4.457 3.566 1 98.44 226 LEU B CA 1
ATOM 4459 C C . LEU B 1 226 ? -10.469 -5.488 4.129 1 98.44 226 LEU B C 1
ATOM 4461 O O . LEU B 1 226 ? -9.281 -5.465 3.805 1 98.44 226 LEU B O 1
ATOM 4465 N N . THR B 1 227 ? -10.922 -6.359 5.047 1 98.56 227 THR B N 1
ATOM 4466 C CA . THR B 1 227 ? -10.07 -7.375 5.645 1 98.56 227 THR B CA 1
ATOM 4467 C C . THR B 1 227 ? -9.617 -8.391 4.598 1 98.56 227 THR B C 1
ATOM 4469 O O . THR B 1 227 ? -10.445 -9.109 4.031 1 98.56 227 THR B O 1
ATOM 4472 N N . GLY B 1 228 ? -8.375 -8.398 4.336 1 98.06 228 GLY B N 1
ATOM 4473 C CA . GLY B 1 228 ? -7.781 -9.367 3.434 1 98.06 228 GLY B CA 1
ATOM 4474 C C . GLY B 1 228 ? -7.332 -10.641 4.133 1 98.06 228 GLY B C 1
ATOM 4475 O O . GLY B 1 228 ? -7.719 -10.898 5.273 1 98.06 228 GLY B O 1
ATOM 4476 N N . TRP B 1 229 ? -6.52 -11.391 3.436 1 97.25 229 TRP B N 1
ATOM 4477 C CA . TRP B 1 229 ? -6.195 -12.734 3.883 1 97.25 229 TRP B CA 1
ATOM 4478 C C . TRP B 1 229 ? -5.254 -12.703 5.082 1 97.25 229 TRP B C 1
ATOM 4480 O O . TRP B 1 229 ? -5.148 -13.68 5.828 1 97.25 229 TRP B O 1
ATOM 4490 N N . THR B 1 230 ? -4.582 -11.531 5.289 1 97.69 230 THR B N 1
ATOM 4491 C CA . THR B 1 230 ? -3.682 -11.438 6.434 1 97.69 230 THR B CA 1
ATOM 4492 C C . THR B 1 230 ? -4.406 -10.859 7.645 1 97.69 230 THR B C 1
ATOM 4494 O O . THR B 1 230 ? -3.814 -10.711 8.719 1 97.69 230 THR B O 1
ATOM 4497 N N . GLY B 1 231 ? -5.621 -10.453 7.477 1 98.19 231 GLY B N 1
ATOM 4498 C CA . GLY B 1 231 ? -6.375 -9.828 8.555 1 98.19 231 GLY B CA 1
ATOM 4499 C C . GLY B 1 231 ? -7.359 -10.773 9.219 1 98.19 231 GLY B C 1
ATOM 4500 O O . GLY B 1 231 ? -8.281 -10.328 9.914 1 98.19 231 GLY B O 1
ATOM 4501 N N . VAL B 1 232 ? -7.238 -12.094 8.914 1 97.94 232 VAL B N 1
ATOM 4502 C CA . VAL B 1 232 ? -8.195 -13.07 9.422 1 97.94 232 VAL B CA 1
ATOM 4503 C C . VAL B 1 232 ? -7.523 -13.977 10.445 1 97.94 232 VAL B C 1
ATOM 4505 O O . VAL B 1 232 ? -6.297 -13.961 10.586 1 97.94 232 VAL B O 1
ATOM 4508 N N . GLU B 1 233 ? -8.344 -14.703 11.164 1 96.44 233 GLU B N 1
ATOM 4509 C CA . GLU B 1 233 ? -7.801 -15.781 11.992 1 96.44 233 GLU B CA 1
ATOM 4510 C C . GLU B 1 233 ? -7.285 -16.938 11.133 1 96.44 233 GLU B C 1
ATOM 4512 O O . GLU B 1 233 ? -7.809 -17.188 10.047 1 96.44 233 GLU B O 1
ATOM 4517 N N . GLY B 1 234 ? -6.215 -17.578 11.555 1 91.75 234 GLY B N 1
ATOM 4518 C CA . GLY B 1 234 ? -5.672 -18.719 10.82 1 91.75 234 GLY B CA 1
ATOM 4519 C C . GLY B 1 234 ? -4.988 -18.312 9.531 1 91.75 234 GLY B C 1
ATOM 4520 O O . GLY B 1 234 ? -5.254 -18.906 8.477 1 91.75 234 GLY B O 1
ATOM 4521 N N . VAL B 1 235 ? -4.199 -17.234 9.719 1 88 235 VAL B N 1
ATOM 4522 C CA . VAL B 1 235 ? -3.463 -16.734 8.562 1 88 235 VAL B CA 1
ATOM 4523 C C . VAL B 1 235 ? -2.564 -17.828 8.008 1 88 235 VAL B C 1
ATOM 4525 O O . VAL B 1 235 ? -1.872 -18.516 8.758 1 88 235 VAL B O 1
ATOM 4528 N N . GLY B 1 236 ? -2.627 -18.219 6.863 1 82.69 236 GLY B N 1
ATOM 4529 C CA . GLY B 1 236 ? -1.737 -19.203 6.254 1 82.69 236 GLY B CA 1
ATOM 4530 C C . GLY B 1 236 ? -2.398 -20.547 6.023 1 82.69 236 GLY B C 1
ATOM 4531 O O . GLY B 1 236 ? -1.795 -21.453 5.441 1 82.69 236 GLY B O 1
ATOM 4532 N N . LEU B 1 237 ? -3.621 -20.562 6.676 1 84.69 237 LEU B N 1
ATOM 4533 C CA . LEU B 1 237 ? -4.383 -21.766 6.355 1 84.69 237 LEU B CA 1
ATOM 4534 C C . LEU B 1 237 ? -5.016 -21.656 4.973 1 84.69 237 LEU B C 1
ATOM 4536 O O . LEU B 1 237 ? -5.797 -20.734 4.715 1 84.69 237 LEU B O 1
ATOM 4540 N N . PHE B 1 238 ? -4.535 -22.375 4.035 1 85.25 238 PHE B N 1
ATOM 4541 C CA . PHE B 1 238 ? -5.02 -22.375 2.658 1 85.25 238 PHE B CA 1
ATOM 4542 C C . PHE B 1 238 ? -6 -23.516 2.424 1 85.25 238 PHE B C 1
ATOM 4544 O O . PHE B 1 238 ? -5.863 -24.266 1.46 1 85.25 238 PHE B O 1
ATOM 4551 N N . ASP B 1 239 ? -7.07 -23.547 3.283 1 85.12 239 ASP B N 1
ATOM 4552 C CA . ASP B 1 239 ? -7.98 -24.688 3.279 1 85.12 239 ASP B CA 1
ATOM 4553 C C . ASP B 1 239 ? -9.242 -24.375 2.479 1 85.12 239 ASP B C 1
ATOM 4555 O O . ASP B 1 239 ? -10.18 -25.188 2.447 1 85.12 239 ASP B O 1
ATOM 4559 N N . GLY B 1 240 ? -9.305 -23.203 1.85 1 84.94 240 GLY B N 1
ATOM 4560 C CA . GLY B 1 240 ? -10.445 -22.828 1.027 1 84.94 240 GLY B CA 1
ATOM 4561 C C . GLY B 1 240 ? -11.641 -22.375 1.839 1 84.94 240 GLY B C 1
ATOM 4562 O O . GLY B 1 240 ? -12.664 -21.969 1.277 1 84.94 240 GLY B O 1
ATOM 4563 N N . ALA B 1 241 ? -11.477 -22.344 3.127 1 88.94 241 ALA B N 1
ATOM 4564 C CA . ALA B 1 241 ? -12.555 -21.906 4.008 1 88.94 241 ALA B CA 1
ATOM 4565 C C . ALA B 1 241 ? -12.43 -20.422 4.336 1 88.94 241 ALA B C 1
ATOM 4567 O O . ALA B 1 241 ? -11.344 -19.859 4.27 1 88.94 241 ALA B O 1
ATOM 4568 N N . GLU B 1 242 ? -13.547 -19.828 4.543 1 92.69 242 GLU B N 1
ATOM 4569 C CA . GLU B 1 242 ? -13.523 -18.469 5.059 1 92.69 242 GLU B CA 1
ATOM 4570 C C . GLU B 1 242 ? -13.203 -18.438 6.551 1 92.69 242 GLU B C 1
ATOM 4572 O O . GLU B 1 242 ? -13.883 -19.094 7.344 1 92.69 242 GLU B O 1
ATOM 4577 N N . HIS B 1 243 ? -12.219 -17.781 6.918 1 96.06 243 HIS B N 1
ATOM 4578 C CA . HIS B 1 243 ? -11.883 -17.547 8.32 1 96.06 243 HIS B CA 1
ATOM 4579 C C . HIS B 1 243 ? -12.359 -16.172 8.781 1 96.06 243 HIS B C 1
ATOM 4581 O O . HIS B 1 243 ? -12.328 -15.211 8.008 1 96.06 243 HIS B O 1
ATOM 4587 N N . PRO B 1 244 ? -12.828 -16.062 10.031 1 96.81 244 PRO B N 1
ATOM 4588 C CA . PRO B 1 244 ? -13.328 -14.758 10.492 1 96.81 244 PRO B CA 1
ATOM 4589 C C . PRO B 1 244 ? -12.227 -13.703 10.594 1 96.81 244 PRO B C 1
ATOM 4591 O O . PRO B 1 244 ? -11.055 -14.047 10.781 1 96.81 244 PRO B O 1
ATOM 4594 N N . PRO B 1 245 ? -12.625 -12.414 10.461 1 97.81 245 PRO B N 1
ATOM 4595 C CA . PRO B 1 245 ? -11.648 -11.359 10.734 1 97.81 245 PRO B CA 1
ATOM 4596 C C . PRO B 1 245 ? -11.008 -11.492 12.117 1 97.81 245 PRO B C 1
ATOM 4598 O O . PRO B 1 245 ? -11.656 -11.961 13.062 1 97.81 245 PRO B O 1
ATOM 4601 N N . ALA B 1 246 ? -9.727 -11.102 12.172 1 98.31 246 ALA B N 1
ATOM 4602 C CA . ALA B 1 246 ? -9.07 -11.07 13.477 1 98.31 246 ALA B CA 1
ATOM 4603 C C . ALA B 1 246 ? -9.852 -10.211 14.469 1 98.31 246 ALA B C 1
ATOM 4605 O O . ALA B 1 246 ? -10.477 -9.219 14.078 1 98.31 246 ALA B O 1
ATOM 4606 N N . PRO B 1 247 ? -9.828 -10.562 15.766 1 97.69 247 PRO B N 1
ATOM 4607 C CA . PRO B 1 247 ? -10.594 -9.789 16.75 1 97.69 247 PRO B CA 1
ATOM 4608 C C . PRO B 1 247 ? -9.93 -8.461 17.109 1 97.69 247 PRO B C 1
ATOM 4610 O O . PRO B 1 247 ? -10.539 -7.617 17.766 1 97.69 247 PRO B O 1
ATOM 4613 N N . ASP B 1 248 ? -8.625 -8.336 16.75 1 98.44 248 ASP B N 1
ATOM 4614 C CA . ASP B 1 248 ? -7.852 -7.141 17.078 1 98.44 248 ASP B CA 1
ATOM 4615 C C . ASP B 1 248 ? -7.586 -6.305 15.828 1 98.44 248 ASP B C 1
ATOM 4617 O O . ASP B 1 248 ? -8.258 -6.469 14.805 1 98.44 248 ASP B O 1
ATOM 4621 N N . ALA B 1 249 ? -6.688 -5.301 15.906 1 98.81 249 ALA B N 1
ATOM 4622 C CA . ALA B 1 249 ? -6.469 -4.312 14.852 1 98.81 249 ALA B CA 1
ATOM 4623 C C . ALA B 1 249 ? -5.973 -4.98 13.57 1 98.81 249 ALA B C 1
ATOM 4625 O O . ALA B 1 249 ? -6.066 -4.402 12.484 1 98.81 249 ALA B O 1
ATOM 4626 N N . ARG B 1 250 ? -5.488 -6.262 13.609 1 98.25 250 ARG B N 1
ATOM 4627 C CA . ARG B 1 250 ? -5.012 -7 12.445 1 98.25 250 ARG B CA 1
ATOM 4628 C C . ARG B 1 250 ? -6.105 -7.137 11.391 1 98.25 250 ARG B C 1
ATOM 4630 O O . ARG B 1 250 ? -5.816 -7.375 10.219 1 98.25 250 ARG B O 1
ATOM 4637 N N . ARG B 1 251 ? -7.344 -6.973 11.836 1 98.75 251 ARG B N 1
ATOM 4638 C CA . ARG B 1 251 ? -8.477 -7.125 10.922 1 98.75 251 ARG B CA 1
ATOM 4639 C C . ARG B 1 251 ? -8.43 -6.082 9.812 1 98.75 251 ARG B C 1
ATOM 4641 O O . ARG B 1 251 ? -9.141 -6.195 8.812 1 98.75 251 ARG B O 1
ATOM 4648 N N . TRP B 1 252 ? -7.59 -5.012 9.953 1 98.88 252 TRP B N 1
ATOM 4649 C CA . TRP B 1 252 ? -7.453 -3.99 8.922 1 98.88 252 TRP B CA 1
ATOM 4650 C C . TRP B 1 252 ? -6.332 -4.34 7.949 1 98.88 252 TRP B C 1
ATOM 4652 O O . TRP B 1 252 ? -6.008 -3.555 7.055 1 98.88 252 TRP B O 1
ATOM 4662 N N . SER B 1 253 ? -5.73 -5.527 8.078 1 98.75 253 SER B N 1
ATOM 4663 C CA . SER B 1 253 ? -4.699 -5.961 7.141 1 98.75 253 SER B CA 1
ATOM 4664 C C . SER B 1 253 ? -5.312 -6.504 5.852 1 98.75 253 SER B C 1
ATOM 4666 O O . SER B 1 253 ? -6.148 -7.41 5.891 1 98.75 253 SER B O 1
ATOM 4668 N N . ILE B 1 254 ? -4.914 -5.922 4.734 1 98.5 254 ILE B N 1
ATOM 4669 C CA . ILE B 1 254 ? -5.363 -6.387 3.428 1 98.5 254 ILE B CA 1
ATOM 4670 C C . ILE B 1 254 ? -4.445 -7.5 2.928 1 98.5 254 ILE B C 1
ATOM 4672 O O . ILE B 1 254 ? -4.914 -8.516 2.408 1 98.5 254 ILE B O 1
ATOM 4676 N N . THR B 1 255 ? -3.174 -7.27 3.037 1 97.81 255 THR B N 1
ATOM 4677 C CA . THR B 1 255 ? -2.113 -8.188 2.635 1 97.81 255 THR B CA 1
ATOM 4678 C C . THR B 1 255 ? -0.801 -7.836 3.328 1 97.81 255 THR B C 1
ATOM 4680 O O . THR B 1 255 ? -0.744 -6.891 4.117 1 97.81 255 THR B O 1
ATOM 4683 N N . HIS B 1 256 ? 0.246 -8.641 3.088 1 96.25 256 HIS B N 1
ATOM 4684 C CA . HIS B 1 256 ? 1.564 -8.336 3.631 1 96.25 256 HIS B CA 1
ATOM 4685 C C . HIS B 1 256 ? 2.094 -7.012 3.08 1 96.25 256 HIS B C 1
ATOM 4687 O O . HIS B 1 256 ? 2.004 -6.758 1.878 1 96.25 256 HIS B O 1
ATOM 4693 N N . LEU B 1 257 ? 2.566 -6.246 3.99 1 97.56 257 LEU B N 1
ATOM 4694 C CA . LEU B 1 257 ? 3.273 -5.035 3.582 1 97.56 257 LEU B CA 1
ATOM 4695 C C . LEU B 1 257 ? 4.734 -5.34 3.268 1 97.56 257 LEU B C 1
ATOM 4697 O O . LEU B 1 257 ? 5.18 -6.477 3.418 1 97.56 257 LEU B O 1
ATOM 4701 N N . SER B 1 258 ? 5.41 -4.363 2.764 1 98.44 258 SER B N 1
ATOM 4702 C CA . SER B 1 258 ? 6.824 -4.531 2.441 1 98.44 258 SER B CA 1
ATOM 4703 C C . SER B 1 258 ? 7.676 -4.594 3.707 1 98.44 258 SER B C 1
ATOM 4705 O O . SER B 1 258 ? 7.68 -3.656 4.504 1 98.44 258 SER B O 1
ATOM 4707 N N . PRO B 1 259 ? 8.43 -5.703 3.877 1 98.38 259 PRO B N 1
ATOM 4708 C CA . PRO B 1 259 ? 9.375 -5.723 5 1 98.38 259 PRO B CA 1
ATOM 4709 C C . PRO B 1 259 ? 10.453 -4.652 4.879 1 98.38 259 PRO B C 1
ATOM 4711 O O . PRO B 1 259 ? 11 -4.199 5.891 1 98.38 259 PRO B O 1
ATOM 4714 N N . VAL B 1 260 ? 10.719 -4.246 3.629 1 98.69 260 VAL B N 1
ATOM 4715 C CA . VAL B 1 260 ? 11.734 -3.232 3.387 1 98.69 260 VAL B CA 1
ATOM 4716 C C . VAL B 1 260 ? 11.258 -1.883 3.916 1 98.69 260 VAL B C 1
ATOM 4718 O O . VAL B 1 260 ? 11.984 -1.211 4.66 1 98.69 260 VAL B O 1
ATOM 4721 N N . THR B 1 261 ? 10.039 -1.503 3.588 1 98.69 261 THR B N 1
ATOM 4722 C CA . THR B 1 261 ? 9.508 -0.24 4.09 1 98.69 261 THR B CA 1
ATOM 4723 C C . THR B 1 261 ? 9.227 -0.328 5.586 1 98.69 261 THR B C 1
ATOM 4725 O O . THR B 1 261 ? 9.359 0.662 6.309 1 98.69 261 THR B O 1
ATOM 4728 N N . ALA B 1 262 ? 8.875 -1.529 6.055 1 98.75 262 ALA B N 1
ATOM 4729 C CA . ALA B 1 262 ? 8.672 -1.709 7.492 1 98.75 262 ALA B CA 1
ATOM 4730 C C . ALA B 1 262 ? 9.969 -1.466 8.266 1 98.75 262 ALA B C 1
ATOM 4732 O O . ALA B 1 262 ? 9.945 -0.898 9.359 1 98.75 262 ALA B O 1
ATOM 4733 N N . ALA B 1 263 ? 11.078 -1.908 7.695 1 98.75 263 ALA B N 1
ATOM 4734 C CA . ALA B 1 263 ? 12.375 -1.681 8.336 1 98.75 263 ALA B CA 1
ATOM 4735 C C . ALA B 1 263 ? 12.68 -0.19 8.43 1 98.75 263 ALA B C 1
ATOM 4737 O O . ALA B 1 263 ? 13.133 0.291 9.469 1 98.75 263 ALA B O 1
ATOM 4738 N N . ALA B 1 264 ? 12.422 0.497 7.352 1 98.81 264 ALA B N 1
ATOM 4739 C CA . ALA B 1 264 ? 12.617 1.945 7.355 1 98.81 264 ALA B CA 1
ATOM 4740 C C . ALA B 1 264 ? 11.703 2.615 8.383 1 98.81 264 ALA B C 1
ATOM 4742 O O . ALA B 1 264 ? 12.133 3.525 9.102 1 98.81 264 ALA B O 1
ATOM 4743 N N . PHE B 1 265 ? 10.492 2.148 8.43 1 98.94 265 PHE B N 1
ATOM 4744 C CA . PHE B 1 265 ? 9.5 2.707 9.336 1 98.94 265 PHE B CA 1
ATOM 4745 C C . PHE B 1 265 ? 9.922 2.508 10.789 1 98.94 265 PHE B C 1
ATOM 4747 O O . PHE B 1 265 ? 9.875 3.445 11.586 1 98.94 265 PHE B O 1
ATOM 4754 N N . ALA B 1 266 ? 10.359 1.295 11.078 1 98.88 266 ALA B N 1
ATOM 4755 C CA . ALA B 1 266 ? 10.844 1.006 12.422 1 98.88 266 ALA B CA 1
ATOM 4756 C C . ALA B 1 266 ? 11.992 1.931 12.805 1 98.88 266 ALA B C 1
ATOM 4758 O O . ALA B 1 266 ? 12.016 2.48 13.906 1 98.88 266 ALA B O 1
ATOM 4759 N N . ALA B 1 267 ? 12.914 2.113 11.875 1 98.81 267 ALA B N 1
ATOM 4760 C CA . ALA B 1 267 ? 14.055 2.98 12.133 1 98.81 267 ALA B CA 1
ATOM 4761 C C . ALA B 1 267 ? 13.609 4.406 12.445 1 98.81 267 ALA B C 1
ATOM 4763 O O . ALA B 1 267 ? 14.117 5.035 13.375 1 98.81 267 ALA B O 1
ATOM 4764 N N . ALA B 1 268 ? 12.648 4.883 11.711 1 98.88 268 ALA B N 1
ATOM 4765 C CA . ALA B 1 268 ? 12.164 6.25 11.883 1 98.88 268 ALA B CA 1
ATOM 4766 C C . ALA B 1 268 ? 11.422 6.402 13.211 1 98.88 268 ALA B C 1
ATOM 4768 O O . ALA B 1 268 ? 11.641 7.375 13.938 1 98.88 268 ALA B O 1
ATOM 4769 N N . LEU B 1 269 ? 10.547 5.449 13.484 1 98.88 269 LEU B N 1
ATOM 4770 C CA . LEU B 1 269 ? 9.781 5.5 14.727 1 98.88 269 LEU B CA 1
ATOM 4771 C C . LEU B 1 269 ? 10.703 5.43 15.938 1 98.88 269 LEU B C 1
ATOM 4773 O O . LEU B 1 269 ? 10.5 6.152 16.922 1 98.88 269 LEU B O 1
ATOM 4777 N N . ASN B 1 270 ? 11.688 4.562 15.867 1 98.69 270 ASN B N 1
ATOM 4778 C CA . ASN B 1 270 ? 12.641 4.441 16.969 1 98.69 270 ASN B CA 1
ATOM 4779 C C . ASN B 1 270 ? 13.414 5.742 17.188 1 98.69 270 ASN B C 1
ATOM 4781 O O . ASN B 1 270 ? 13.727 6.102 18.312 1 98.69 270 ASN B O 1
ATOM 4785 N N . LEU B 1 271 ? 13.75 6.402 16.125 1 98.62 271 LEU B N 1
ATOM 4786 C CA . LEU B 1 271 ? 14.453 7.676 16.219 1 98.62 271 LEU B CA 1
ATOM 4787 C C . LEU B 1 271 ? 13.586 8.727 16.922 1 98.62 271 LEU B C 1
ATOM 4789 O O . LEU B 1 271 ? 14.086 9.492 17.734 1 98.62 271 LEU B O 1
ATOM 4793 N N . VAL B 1 272 ? 12.281 8.789 16.594 1 98.75 272 VAL B N 1
ATOM 4794 C CA . VAL B 1 272 ? 11.344 9.703 17.25 1 98.75 272 VAL B CA 1
ATOM 4795 C C . VAL B 1 272 ? 11.242 9.359 18.734 1 98.75 272 VAL B C 1
ATOM 4797 O O . VAL B 1 272 ? 11.25 10.25 19.578 1 98.75 272 VAL B O 1
ATOM 4800 N N . GLU B 1 273 ? 11.125 8.086 19 1 98.06 273 GLU B N 1
ATOM 4801 C CA . GLU B 1 273 ? 11.023 7.645 20.391 1 98.06 273 GLU B CA 1
ATOM 4802 C C . GLU B 1 273 ? 12.258 8.047 21.188 1 98.06 273 GLU B C 1
ATOM 4804 O O . GLU B 1 273 ? 12.133 8.539 22.312 1 98.06 273 GLU B O 1
ATOM 4809 N N . ARG B 1 274 ? 13.43 7.887 20.609 1 98.12 274 ARG B N 1
ATOM 4810 C CA . ARG B 1 274 ? 14.688 8.172 21.281 1 98.12 274 ARG B CA 1
ATOM 4811 C C . ARG B 1 274 ? 14.812 9.656 21.609 1 98.12 274 ARG B C 1
ATOM 4813 O O . ARG B 1 274 ? 15.352 10.023 22.656 1 98.12 274 ARG B O 1
ATOM 4820 N N . HIS B 1 275 ? 14.312 10.547 20.781 1 98.38 275 HIS B N 1
ATOM 4821 C CA . HIS B 1 275 ? 14.484 11.984 20.953 1 98.38 275 HIS B CA 1
ATOM 4822 C C . HIS B 1 275 ? 13.211 12.625 21.516 1 98.38 275 HIS B C 1
ATOM 4824 O O . HIS B 1 275 ? 13.203 13.812 21.859 1 98.38 275 HIS B O 1
ATOM 4830 N N . THR B 1 276 ? 12.086 11.875 21.547 1 98.19 276 THR B N 1
ATOM 4831 C CA . THR B 1 276 ? 10.781 12.195 22.125 1 98.19 276 THR B CA 1
ATOM 4832 C C . THR B 1 276 ? 10.039 13.211 21.266 1 98.19 276 THR B C 1
ATOM 4834 O O . THR B 1 276 ? 10.656 14.117 20.703 1 98.19 276 THR B O 1
ATOM 4837 N N . VAL B 1 277 ? 8.789 13.094 21.25 1 98.44 277 VAL B N 1
ATOM 4838 C CA . VAL B 1 277 ? 7.922 13.992 20.5 1 98.44 277 VAL B CA 1
ATOM 4839 C C . VAL B 1 277 ? 7.965 15.391 21.109 1 98.44 277 VAL B C 1
ATOM 4841 O O . VAL B 1 277 ? 7.977 16.391 20.391 1 98.44 277 VAL B O 1
ATOM 4844 N N . ALA B 1 278 ? 8.047 15.5 22.391 1 97.94 278 ALA B N 1
ATOM 4845 C CA . ALA B 1 278 ? 8.078 16.781 23.094 1 97.94 278 ALA B CA 1
ATOM 4846 C C . ALA B 1 278 ? 9.273 17.609 22.656 1 97.94 278 ALA B C 1
ATOM 4848 O O . ALA B 1 278 ? 9.141 18.812 22.391 1 97.94 278 ALA B O 1
ATOM 4849 N N . ALA B 1 279 ? 10.484 17.031 22.594 1 98.62 279 ALA B N 1
ATOM 4850 C CA . ALA B 1 279 ? 11.688 17.75 22.188 1 98.62 279 ALA B CA 1
ATOM 4851 C C . ALA B 1 279 ? 11.617 18.156 20.734 1 98.62 279 ALA B C 1
ATOM 4853 O O . ALA B 1 279 ? 12.039 19.266 20.359 1 98.62 279 ALA B O 1
ATOM 4854 N N . ILE B 1 280 ? 11.117 17.281 19.922 1 98.75 280 ILE B N 1
ATOM 4855 C CA . ILE B 1 280 ? 10.961 17.562 18.5 1 98.75 280 ILE B CA 1
ATOM 4856 C C . ILE B 1 280 ? 10 18.719 18.312 1 98.75 280 ILE B C 1
ATOM 4858 O O . ILE B 1 280 ? 10.305 19.672 17.594 1 98.75 280 ILE B O 1
ATOM 4862 N N . GLU B 1 281 ? 8.867 18.672 18.984 1 98.44 281 GLU B N 1
ATOM 4863 C CA . GLU B 1 281 ? 7.879 19.75 18.891 1 98.44 281 GLU B CA 1
ATOM 4864 C C . GLU B 1 281 ? 8.469 21.078 19.344 1 98.44 281 GLU B C 1
ATOM 4866 O O . GLU B 1 281 ? 8.219 22.109 18.703 1 98.44 281 GLU B O 1
ATOM 4871 N N . ALA B 1 282 ? 9.164 21.078 20.422 1 98 282 ALA B N 1
ATOM 4872 C CA . ALA B 1 282 ? 9.75 22.312 20.953 1 98 282 ALA B CA 1
ATOM 4873 C C . ALA B 1 282 ? 10.695 22.953 19.922 1 98 282 ALA B C 1
ATOM 4875 O O . ALA B 1 282 ? 10.703 24.172 19.75 1 98 282 ALA B O 1
ATOM 4876 N N . ALA B 1 283 ? 11.516 22.109 19.297 1 98.38 283 ALA B N 1
ATOM 4877 C CA . ALA B 1 283 ? 12.438 22.594 18.281 1 98.38 283 ALA B CA 1
ATOM 4878 C C . ALA B 1 283 ? 11.688 23.188 17.094 1 98.38 283 ALA B C 1
ATOM 4880 O O . ALA B 1 283 ? 12.062 24.234 16.562 1 98.38 283 ALA B O 1
ATOM 4881 N N . ILE B 1 284 ? 10.648 22.5 16.688 1 98.44 284 ILE B N 1
ATOM 4882 C CA . ILE B 1 284 ? 9.828 22.969 15.57 1 98.44 284 ILE B CA 1
ATOM 4883 C C . ILE B 1 284 ? 9.172 24.297 15.938 1 98.44 284 ILE B C 1
ATOM 4885 O O . ILE B 1 284 ? 9.172 25.234 15.141 1 98.44 284 ILE B O 1
ATOM 4889 N N . ALA B 1 285 ? 8.648 24.391 17.141 1 97.5 285 ALA B N 1
ATOM 4890 C CA . ALA B 1 285 ? 7.973 25.594 17.609 1 97.5 285 ALA B CA 1
ATOM 4891 C C . ALA B 1 285 ? 8.922 26.797 17.594 1 97.5 285 ALA B C 1
ATOM 4893 O O . ALA B 1 285 ? 8.523 27.906 17.234 1 97.5 285 ALA B O 1
ATOM 4894 N N . THR B 1 286 ? 10.133 26.578 17.984 1 97.56 286 THR B N 1
ATOM 4895 C CA . THR B 1 286 ? 11.133 27.625 17.984 1 97.56 286 THR B CA 1
ATOM 4896 C C . THR B 1 286 ? 11.352 28.156 16.562 1 97.56 286 THR B C 1
ATOM 4898 O O . THR B 1 286 ? 11.359 29.375 16.344 1 97.56 286 THR B O 1
ATOM 4901 N N . ARG B 1 287 ? 11.492 27.25 15.641 1 97.94 287 ARG B N 1
ATOM 4902 C CA . ARG B 1 287 ? 11.734 27.625 14.25 1 97.94 287 ARG B CA 1
ATOM 4903 C C . ARG B 1 287 ? 10.516 28.344 13.664 1 97.94 287 ARG B C 1
ATOM 4905 O O . ARG B 1 287 ? 10.664 29.281 12.875 1 97.94 287 ARG B O 1
ATOM 4912 N N . ILE B 1 288 ? 9.312 27.875 14 1 97.81 288 ILE B N 1
ATOM 4913 C CA . ILE B 1 288 ? 8.078 28.484 13.516 1 97.81 288 ILE B CA 1
ATOM 4914 C C . ILE B 1 288 ? 7.988 29.922 14.023 1 97.81 288 ILE B C 1
ATOM 4916 O O . ILE B 1 288 ? 7.605 30.828 13.281 1 97.81 288 ILE B O 1
ATOM 4920 N N . THR B 1 289 ? 8.312 30.125 15.266 1 97.44 289 THR B N 1
ATOM 4921 C CA . THR B 1 289 ? 8.289 31.469 15.844 1 97.44 289 THR B CA 1
ATOM 4922 C C . THR B 1 289 ? 9.234 32.406 15.094 1 97.44 289 THR B C 1
ATOM 4924 O O . THR B 1 289 ? 8.859 33.5 14.719 1 97.44 289 THR B O 1
ATOM 4927 N N . GLU B 1 290 ? 10.461 31.953 14.859 1 97.94 290 GLU B N 1
ATOM 4928 C CA . GLU B 1 290 ? 11.461 32.75 14.141 1 97.94 290 GLU B CA 1
ATOM 4929 C C . GLU B 1 290 ? 10.992 33.062 12.727 1 97.94 290 GLU B C 1
ATOM 4931 O O . GLU B 1 290 ? 11.094 34.219 12.289 1 97.94 290 GLU B O 1
ATOM 4936 N N . LEU B 1 291 ? 10.477 32.062 12.023 1 98.31 291 LEU B N 1
ATOM 4937 C CA . LEU B 1 291 ? 10.031 32.25 10.641 1 98.31 291 LEU B CA 1
ATOM 4938 C C . LEU B 1 291 ? 8.836 33.188 10.586 1 98.31 291 LEU B C 1
ATOM 4940 O O . LEU B 1 291 ? 8.711 34 9.656 1 98.31 291 LEU B O 1
ATOM 4944 N N . THR B 1 292 ? 7.938 33.062 11.586 1 97.94 292 THR B N 1
ATOM 4945 C CA . THR B 1 292 ? 6.789 33.938 11.664 1 97.94 292 THR B CA 1
ATOM 4946 C C . THR B 1 292 ? 7.238 35.406 11.781 1 97.94 292 THR B C 1
ATOM 4948 O O . THR B 1 292 ? 6.719 36.281 11.086 1 97.94 292 THR B O 1
ATOM 4951 N N . GLU B 1 293 ? 8.195 35.688 12.609 1 97.75 293 GLU B N 1
ATOM 4952 C CA . GLU B 1 293 ? 8.719 37.031 12.797 1 97.75 293 GLU B CA 1
ATOM 4953 C C . GLU B 1 293 ? 9.367 37.562 11.516 1 97.75 293 GLU B C 1
ATOM 4955 O O . GLU B 1 293 ? 9.172 38.719 11.148 1 97.75 293 GLU B O 1
ATOM 4960 N N . VAL B 1 294 ? 10.102 36.688 10.867 1 98.38 294 VAL B N 1
ATOM 4961 C CA . VAL B 1 294 ? 10.766 37.094 9.633 1 98.38 294 VAL B CA 1
ATOM 4962 C C . VAL B 1 294 ? 9.719 37.469 8.586 1 98.38 294 VAL B C 1
ATOM 4964 O O . VAL B 1 294 ? 9.82 38.5 7.941 1 98.38 294 VAL B O 1
ATOM 4967 N N . VAL B 1 295 ? 8.703 36.594 8.391 1 98.25 295 VAL B N 1
ATOM 4968 C CA . VAL B 1 295 ? 7.668 36.812 7.383 1 98.25 295 VAL B CA 1
ATOM 4969 C C . VAL B 1 295 ? 6.938 38.125 7.688 1 98.25 295 VAL B C 1
ATOM 4971 O O . VAL B 1 295 ? 6.754 38.969 6.801 1 98.25 295 VAL B O 1
ATOM 4974 N N . ARG B 1 296 ? 6.602 38.375 8.922 1 97.19 296 ARG B N 1
ATOM 4975 C CA . ARG B 1 296 ? 5.922 39.594 9.336 1 97.19 296 ARG B CA 1
ATOM 4976 C C . ARG B 1 296 ? 6.809 40.812 9.102 1 97.19 296 ARG B C 1
ATOM 4978 O O . ARG B 1 296 ? 6.344 41.844 8.594 1 97.19 296 ARG B O 1
ATOM 4985 N N . GLY B 1 297 ? 7.977 40.688 9.508 1 97.31 297 GLY B N 1
ATOM 4986 C CA . GLY B 1 297 ? 8.922 41.781 9.375 1 97.31 297 GLY B CA 1
ATOM 4987 C C . GLY B 1 297 ? 9.141 42.188 7.934 1 97.31 297 GLY B C 1
ATOM 4988 O O . GLY B 1 297 ? 9.445 43.375 7.668 1 97.31 297 GLY B O 1
ATOM 4989 N N . CYS B 1 298 ? 8.953 41.25 7.098 1 97.38 298 CYS B N 1
ATOM 4990 C CA . CYS B 1 298 ? 9.148 41.562 5.68 1 97.38 298 CYS B CA 1
ATOM 4991 C C . CYS B 1 298 ? 7.836 41.938 5.02 1 97.38 298 CYS B C 1
ATOM 4993 O O . CYS B 1 298 ? 7.766 42.062 3.795 1 97.38 298 CYS B O 1
ATOM 4995 N N . GLY B 1 299 ? 6.797 42.094 5.805 1 96.75 299 GLY B N 1
ATOM 4996 C CA . GLY B 1 299 ? 5.531 42.594 5.293 1 96.75 299 GLY B CA 1
ATOM 4997 C C . GLY B 1 299 ? 4.574 41.5 4.883 1 96.75 299 GLY B C 1
ATOM 4998 O O . GLY B 1 299 ? 3.555 41.75 4.242 1 96.75 299 GLY B O 1
ATOM 4999 N N . GLY B 1 300 ? 4.891 40.281 5.258 1 97.44 300 GLY B N 1
ATOM 5000 C CA . GLY B 1 300 ? 4.016 39.156 4.918 1 97.44 300 GLY B CA 1
ATOM 5001 C C . GLY B 1 300 ? 2.773 39.094 5.785 1 97.44 300 GLY B C 1
ATOM 5002 O O . GLY B 1 300 ? 2.777 39.594 6.922 1 97.44 300 GLY B O 1
ATOM 5003 N N . HIS B 1 301 ? 1.724 38.531 5.238 1 97.25 301 HIS B N 1
ATOM 5004 C CA . HIS B 1 301 ? 0.489 38.25 5.961 1 97.25 301 HIS B CA 1
ATOM 5005 C C . HIS B 1 301 ? 0.413 36.781 6.383 1 97.25 301 HIS B C 1
ATOM 5007 O O . HIS B 1 301 ? 0.46 35.906 5.535 1 97.25 301 HIS B O 1
ATOM 5013 N N . ILE B 1 302 ? 0.309 36.594 7.633 1 97.06 302 ILE B N 1
ATOM 5014 C CA . ILE B 1 302 ? 0.266 35.219 8.18 1 97.06 302 ILE B CA 1
ATOM 5015 C C . ILE B 1 302 ? -1.151 34.688 8.07 1 97.06 302 ILE B C 1
ATOM 5017 O O . ILE B 1 302 ? -2.113 35.312 8.484 1 97.06 302 ILE B O 1
ATOM 5021 N N . LEU B 1 303 ? -1.3 33.531 7.473 1 96.38 303 LEU B N 1
ATOM 5022 C CA . LEU B 1 303 ? -2.584 32.844 7.32 1 96.38 303 LEU B CA 1
ATOM 5023 C C . LEU B 1 303 ? -2.779 31.812 8.422 1 96.38 303 LEU B C 1
ATOM 5025 O O . LEU B 1 303 ? -3.912 31.422 8.719 1 96.38 303 LEU B O 1
ATOM 5029 N N . SER B 1 304 ? -1.688 31.297 9.023 1 96.38 304 SER B N 1
ATOM 5030 C CA . SER B 1 304 ? -1.69 30.297 10.086 1 96.38 304 SER B CA 1
ATOM 5031 C C . SER B 1 304 ? -2.068 30.906 11.43 1 96.38 304 SER B C 1
ATOM 5033 O O . SER B 1 304 ? -1.898 32.125 11.641 1 96.38 304 SER B O 1
ATOM 5035 N N . PRO B 1 305 ? -2.582 30 12.297 1 93.75 305 PRO B N 1
ATOM 5036 C CA . PRO B 1 305 ? -2.727 30.5 13.664 1 93.75 305 PRO B CA 1
ATOM 5037 C C . PRO B 1 305 ? -1.399 30.953 14.273 1 93.75 305 PRO B C 1
ATOM 5039 O O . PRO B 1 305 ? -0.366 30.312 14.047 1 93.75 305 PRO B O 1
ATOM 5042 N N . THR B 1 306 ? -1.483 32.062 15.039 1 88.06 306 THR B N 1
ATOM 5043 C CA . THR B 1 306 ? -0.255 32.562 15.641 1 88.06 306 THR B CA 1
ATOM 5044 C C . THR B 1 306 ? -0.185 32.156 17.125 1 88.06 306 THR B C 1
ATOM 5046 O O . THR B 1 306 ? 0.885 32.219 17.734 1 88.06 306 THR B O 1
ATOM 5049 N N . ASP B 1 307 ? -1.35 31.734 17.641 1 90.25 307 ASP B N 1
ATOM 5050 C CA . ASP B 1 307 ? -1.367 31.219 19 1 90.25 307 ASP B CA 1
ATOM 5051 C C . ASP B 1 307 ? -0.607 29.891 19.094 1 90.25 307 ASP B C 1
ATOM 5053 O O . ASP B 1 307 ? -0.987 28.906 18.453 1 90.25 307 ASP B O 1
ATOM 5057 N N . PRO B 1 308 ? 0.44 29.859 19.891 1 90.44 308 PRO B N 1
ATOM 5058 C CA . PRO B 1 308 ? 1.249 28.641 19.984 1 90.44 308 PRO B CA 1
ATOM 5059 C C . PRO B 1 308 ? 0.425 27.422 20.375 1 90.44 308 PRO B C 1
ATOM 5061 O O . PRO B 1 308 ? 0.773 26.297 20 1 90.44 308 PRO B O 1
ATOM 5064 N N . ALA B 1 309 ? -0.668 27.609 21.047 1 89.44 309 ALA B N 1
ATOM 5065 C CA . ALA B 1 309 ? -1.5 26.5 21.484 1 89.44 309 ALA B CA 1
ATOM 5066 C C . ALA B 1 309 ? -2.33 25.938 20.328 1 89.44 309 ALA B C 1
ATOM 5068 O O . ALA B 1 309 ? -2.9 24.844 20.438 1 89.44 309 ALA B O 1
ATOM 5069 N N . ARG B 1 310 ? -2.344 26.672 19.25 1 92.88 310 ARG B N 1
ATOM 5070 C CA . ARG B 1 310 ? -3.23 26.281 18.156 1 92.88 310 ARG B CA 1
ATOM 5071 C C . ARG B 1 310 ? -2.447 26.062 16.875 1 92.88 310 ARG B C 1
ATOM 5073 O O . ARG B 1 310 ? -3.033 25.812 15.812 1 92.88 310 ARG B O 1
ATOM 5080 N N . ARG B 1 311 ? -1.201 26.188 17 1 94.94 311 ARG B N 1
ATOM 5081 C CA . ARG B 1 311 ? -0.399 26.047 15.789 1 94.94 311 ARG B CA 1
ATOM 5082 C C . ARG B 1 311 ? 0.502 24.828 15.859 1 94.94 311 ARG B C 1
ATOM 5084 O O . ARG B 1 311 ? 0.899 24.406 16.953 1 94.94 311 ARG B O 1
ATOM 5091 N N . ALA B 1 312 ? 0.777 24.172 14.758 1 96.81 312 ALA B N 1
ATOM 5092 C CA . ALA B 1 312 ? 1.732 23.078 14.609 1 96.81 312 ALA B CA 1
ATOM 5093 C C . ALA B 1 312 ? 2.93 23.5 13.766 1 96.81 312 ALA B C 1
ATOM 5095 O O . ALA B 1 312 ? 3.412 24.625 13.883 1 96.81 312 ALA B O 1
ATOM 5096 N N . GLY B 1 313 ? 3.502 22.641 13.023 1 97.31 313 GLY B N 1
ATOM 5097 C CA . GLY B 1 313 ? 4.75 22.875 12.312 1 97.31 313 GLY B CA 1
ATOM 5098 C C . GLY B 1 313 ? 4.543 23.438 10.914 1 97.31 313 GLY B C 1
ATOM 5099 O O . GLY B 1 313 ? 5.332 23.156 10.008 1 97.31 313 GLY B O 1
ATOM 5100 N N . ILE B 1 314 ? 3.463 24.156 10.664 1 98.06 314 ILE B N 1
ATOM 5101 C CA . ILE B 1 314 ? 3.139 24.703 9.352 1 98.06 314 ILE B CA 1
ATOM 5102 C C . ILE B 1 314 ? 2.895 26.203 9.453 1 98.06 314 ILE B C 1
ATOM 5104 O O . ILE B 1 314 ? 2.131 26.656 10.305 1 98.06 314 ILE B O 1
ATOM 5108 N N . LEU B 1 315 ? 3.553 27 8.664 1 98.06 315 LEU B N 1
ATOM 5109 C CA . LEU B 1 315 ? 3.357 28.438 8.555 1 98.06 315 LEU B CA 1
ATOM 5110 C C . LEU B 1 315 ? 2.93 28.828 7.141 1 98.06 315 LEU B C 1
ATOM 5112 O O . LEU B 1 315 ? 3.744 28.812 6.215 1 98.06 315 LEU B O 1
ATOM 5116 N N . SER B 1 316 ? 1.711 29.156 6.984 1 97.62 316 SER B N 1
ATOM 5117 C CA . SER B 1 316 ? 1.173 29.641 5.719 1 97.62 316 SER B CA 1
ATOM 5118 C C . SER B 1 316 ? 1.122 31.156 5.68 1 97.62 316 SER B C 1
ATOM 5120 O O . SER B 1 316 ? 0.793 31.797 6.68 1 97.62 316 SER B O 1
ATOM 5122 N N . PHE B 1 317 ? 1.488 31.734 4.531 1 98 317 PHE B N 1
ATOM 5123 C CA . PHE B 1 317 ? 1.524 33.188 4.445 1 98 317 PHE B CA 1
ATOM 5124 C C . PHE B 1 317 ? 1.409 33.656 2.994 1 98 317 PHE B C 1
ATOM 5126 O O . PHE B 1 317 ? 1.479 32.844 2.072 1 98 317 PHE B O 1
ATOM 5133 N N . THR B 1 318 ? 1.115 34.875 2.838 1 97.69 318 THR B N 1
ATOM 5134 C CA . THR B 1 318 ? 1.177 35.562 1.552 1 97.69 318 THR B CA 1
ATOM 5135 C C . THR B 1 318 ? 2.08 36.812 1.637 1 97.69 318 THR B C 1
ATOM 5137 O O . THR B 1 318 ? 2.316 37.312 2.725 1 97.69 318 THR B O 1
ATOM 5140 N N . MET B 1 319 ? 2.721 37.125 0.583 1 97.44 319 MET B N 1
ATOM 5141 C CA . MET B 1 319 ? 3.359 38.406 0.39 1 97.44 319 MET B CA 1
ATOM 5142 C C . MET B 1 319 ? 2.479 39.344 -0.444 1 97.44 319 MET B C 1
ATOM 5144 O O . MET B 1 319 ? 2.328 39.125 -1.65 1 97.44 319 MET B O 1
ATOM 5148 N N . PRO B 1 320 ? 1.966 40.344 0.271 1 94.12 320 PRO B N 1
ATOM 5149 C CA . PRO B 1 320 ? 1.041 41.219 -0.461 1 94.12 320 PRO B CA 1
ATOM 5150 C C . PRO B 1 320 ? 1.623 41.719 -1.78 1 94.12 320 PRO B C 1
ATOM 5152 O O . PRO B 1 320 ? 2.811 42.031 -1.851 1 94.12 320 PRO B O 1
ATOM 5155 N N . ASP B 1 321 ? 0.792 41.719 -2.883 1 92.31 321 ASP B N 1
ATOM 5156 C CA . ASP B 1 321 ? 1.071 42.281 -4.203 1 92.31 321 ASP B CA 1
ATOM 5157 C C . ASP B 1 321 ? 2.109 41.438 -4.945 1 92.31 321 ASP B C 1
ATOM 5159 O O . ASP B 1 321 ? 2.693 41.875 -5.93 1 92.31 321 ASP B O 1
ATOM 5163 N N . HIS B 1 322 ? 2.482 40.312 -4.418 1 96.19 322 HIS B N 1
ATOM 5164 C CA . HIS B 1 322 ? 3.406 39.406 -5.109 1 96.19 322 HIS B CA 1
ATOM 5165 C C . HIS B 1 322 ? 2.75 38.062 -5.414 1 96.19 322 HIS B C 1
ATOM 5167 O O . HIS B 1 322 ? 2.086 37.5 -4.555 1 96.19 322 HIS B O 1
ATOM 5173 N N . ASP B 1 323 ? 2.93 37.656 -6.574 1 96.62 323 ASP B N 1
ATOM 5174 C CA . ASP B 1 323 ? 2.49 36.312 -6.949 1 96.62 323 ASP B CA 1
ATOM 5175 C C . ASP B 1 323 ? 3.285 35.25 -6.203 1 96.62 323 ASP B C 1
ATOM 5177 O O . ASP B 1 323 ? 4.508 35.344 -6.082 1 96.62 323 ASP B O 1
ATOM 5181 N N . PRO B 1 324 ? 2.625 34.25 -5.645 1 97.56 324 PRO B N 1
ATOM 5182 C CA . PRO B 1 324 ? 3.326 33.188 -4.902 1 97.56 324 PRO B CA 1
ATOM 5183 C C . PRO B 1 324 ? 4.48 32.562 -5.695 1 97.56 324 PRO B C 1
ATOM 5185 O O . PRO B 1 324 ? 5.512 32.219 -5.121 1 97.56 324 PRO B O 1
ATOM 5188 N N . SER B 1 325 ? 4.328 32.406 -6.984 1 96.94 325 SER B N 1
ATOM 5189 C CA . SER B 1 325 ? 5.383 31.828 -7.801 1 96.94 325 SER B CA 1
ATOM 5190 C C . SER B 1 325 ? 6.637 32.688 -7.801 1 96.94 325 SER B C 1
ATOM 5192 O O . SER B 1 325 ? 7.754 32.188 -7.859 1 96.94 325 SER B O 1
ATOM 5194 N N . LEU B 1 326 ? 6.453 33.969 -7.762 1 97.06 326 LEU B N 1
ATOM 5195 C CA . LEU B 1 326 ? 7.59 34.906 -7.703 1 97.06 326 LEU B CA 1
ATOM 5196 C C . LEU B 1 326 ? 8.281 34.812 -6.348 1 97.06 326 LEU B C 1
ATOM 5198 O O . LEU B 1 326 ? 9.508 34.875 -6.266 1 97.06 326 LEU B O 1
ATOM 5202 N N . VAL B 1 327 ? 7.465 34.781 -5.336 1 98.31 327 VAL B N 1
ATOM 5203 C CA . VAL B 1 327 ? 8.023 34.656 -3.994 1 98.31 327 VAL B CA 1
ATOM 5204 C C . VAL B 1 327 ? 8.828 33.344 -3.912 1 98.31 327 VAL B C 1
ATOM 5206 O O . VAL B 1 327 ? 9.938 33.344 -3.365 1 98.31 327 VAL B O 1
ATOM 5209 N N . ALA B 1 328 ? 8.273 32.25 -4.473 1 98.25 328 ALA B N 1
ATOM 5210 C CA . ALA B 1 328 ? 8.938 30.969 -4.484 1 98.25 328 ALA B CA 1
ATOM 5211 C C . ALA B 1 328 ? 10.281 31.047 -5.195 1 98.25 328 ALA B C 1
ATOM 5213 O O . ALA B 1 328 ? 11.266 30.453 -4.746 1 98.25 328 ALA B O 1
ATOM 5214 N N . LYS B 1 329 ? 10.32 31.734 -6.355 1 97.81 329 LYS B N 1
ATOM 5215 C CA . LYS B 1 329 ? 11.57 31.891 -7.098 1 97.81 329 LYS B CA 1
ATOM 5216 C C . LYS B 1 329 ? 12.633 32.562 -6.246 1 97.81 329 LYS B C 1
ATOM 5218 O O . LYS B 1 329 ? 13.805 32.188 -6.281 1 97.81 329 LYS B O 1
ATOM 5223 N N . SER B 1 330 ? 12.227 33.594 -5.527 1 98.19 330 SER B N 1
ATOM 5224 C CA . SER B 1 330 ? 13.148 34.281 -4.645 1 98.19 330 SER B CA 1
ATOM 5225 C C . SER B 1 330 ? 13.664 33.375 -3.543 1 98.19 330 SER B C 1
ATOM 5227 O O . SER B 1 330 ? 14.852 33.406 -3.211 1 98.19 330 SER B O 1
ATOM 5229 N N . LEU B 1 331 ? 12.797 32.594 -2.977 1 98.75 331 LEU B N 1
ATOM 5230 C CA . LEU B 1 331 ? 13.18 31.625 -1.942 1 98.75 331 LEU B CA 1
ATOM 5231 C C . LEU B 1 331 ? 14.141 30.578 -2.5 1 98.75 331 LEU B C 1
ATOM 5233 O O . LEU B 1 331 ? 15.156 30.266 -1.873 1 98.75 331 LEU B O 1
ATOM 5237 N N . HIS B 1 332 ? 13.797 30.094 -3.73 1 98.31 332 HIS B N 1
ATOM 5238 C CA . HIS B 1 332 ? 14.656 29.109 -4.375 1 98.31 332 HIS B CA 1
ATOM 5239 C C . HIS B 1 332 ? 16.047 29.672 -4.625 1 98.31 332 HIS B C 1
ATOM 5241 O O . HIS B 1 332 ? 17.047 28.938 -4.504 1 98.31 332 HIS B O 1
ATOM 5247 N N . ALA B 1 333 ? 16.125 30.891 -4.965 1 97.94 333 ALA B N 1
ATOM 5248 C CA . ALA B 1 333 ? 17.406 31.547 -5.211 1 97.94 333 ALA B CA 1
ATOM 5249 C C . ALA B 1 333 ? 18.281 31.531 -3.963 1 97.94 333 ALA B C 1
ATOM 5251 O O . ALA B 1 333 ? 19.5 31.5 -4.059 1 97.94 333 ALA B O 1
ATOM 5252 N N . GLU B 1 334 ? 17.625 31.547 -2.791 1 98.06 334 GLU B N 1
ATOM 5253 C CA . GLU B 1 334 ? 18.328 31.469 -1.52 1 98.06 334 GLU B CA 1
ATOM 5254 C C . GLU B 1 334 ? 18.391 30.047 -1.007 1 98.06 334 GLU B C 1
ATOM 5256 O O . GLU B 1 334 ? 18.625 29.812 0.181 1 98.06 334 GLU B O 1
ATOM 5261 N N . LYS B 1 335 ? 18 29.031 -1.818 1 97.94 335 LYS B N 1
ATOM 5262 C CA . LYS B 1 335 ? 18.062 27.594 -1.54 1 97.94 335 LYS B CA 1
ATOM 5263 C C . LYS B 1 335 ? 17.047 27.203 -0.464 1 97.94 335 LYS B C 1
ATOM 5265 O O . LYS B 1 335 ? 17.328 26.328 0.356 1 97.94 335 LYS B O 1
ATOM 5270 N N . VAL B 1 336 ? 16 27.984 -0.427 1 98.75 336 VAL B N 1
ATOM 5271 C CA . VAL B 1 336 ? 14.898 27.641 0.465 1 98.75 336 VAL B CA 1
ATOM 5272 C C . VAL B 1 336 ? 13.812 26.906 -0.313 1 98.75 336 VAL B C 1
ATOM 5274 O O . VAL B 1 336 ? 13.43 27.328 -1.408 1 98.75 336 VAL B O 1
ATOM 5277 N N . THR B 1 337 ? 13.359 25.75 0.224 1 98.69 337 THR B N 1
ATOM 5278 C CA . THR B 1 337 ? 12.336 24.922 -0.412 1 98.69 337 THR B CA 1
ATOM 5279 C C . THR B 1 337 ? 11.008 25.047 0.329 1 98.69 337 THR B C 1
ATOM 5281 O O . THR B 1 337 ? 10.781 24.359 1.326 1 98.69 337 THR B O 1
ATOM 5284 N N . PRO B 1 338 ? 10.133 25.906 -0.12 1 98.62 338 PRO B N 1
ATOM 5285 C CA . PRO B 1 338 ? 8.781 26.016 0.434 1 98.62 338 PRO B CA 1
ATOM 5286 C C . PRO B 1 338 ? 7.777 25.094 -0.269 1 98.62 338 PRO B C 1
ATOM 5288 O O . PRO B 1 338 ? 8.133 24.406 -1.224 1 98.62 338 PRO B O 1
ATOM 5291 N N . THR B 1 339 ? 6.598 24.984 0.228 1 97.75 339 THR B N 1
ATOM 5292 C CA . THR B 1 339 ? 5.453 24.562 -0.578 1 97.75 339 THR B CA 1
ATOM 5293 C C . THR B 1 339 ? 4.824 25.766 -1.283 1 97.75 339 THR B C 1
ATOM 5295 O O . THR B 1 339 ? 4.57 26.797 -0.66 1 97.75 339 THR B O 1
ATOM 5298 N N . VAL B 1 340 ? 4.605 25.625 -2.543 1 96.25 340 VAL B N 1
ATOM 5299 C CA . VAL B 1 340 ? 4.016 26.703 -3.328 1 96.25 340 VAL B CA 1
ATOM 5300 C C . VAL B 1 340 ? 2.578 26.344 -3.697 1 96.25 340 VAL B C 1
ATOM 5302 O O . VAL B 1 340 ? 2.326 25.297 -4.297 1 96.25 340 VAL B O 1
ATOM 5305 N N . ARG B 1 341 ? 1.636 27.094 -3.281 1 93.31 341 ARG B N 1
ATOM 5306 C CA . ARG B 1 341 ? 0.239 26.969 -3.688 1 93.31 341 ARG B CA 1
ATOM 5307 C C . ARG B 1 341 ? -0.16 28.109 -4.621 1 93.31 341 ARG B C 1
ATOM 5309 O O . ARG B 1 341 ? 0.64 29.016 -4.895 1 93.31 341 ARG B O 1
ATOM 5316 N N . SER B 1 342 ? -1.423 28.109 -5.18 1 90.38 342 SER B N 1
ATOM 5317 C CA . SER B 1 342 ? -1.88 29.125 -6.125 1 90.38 342 SER B CA 1
ATOM 5318 C C . SER B 1 342 ? -2.027 30.484 -5.449 1 90.38 342 SER B C 1
ATOM 5320 O O . SER B 1 342 ? -1.839 31.531 -6.086 1 90.38 342 SER B O 1
ATOM 5322 N N . ASP B 1 343 ? -2.244 30.484 -4.148 1 92.38 343 ASP B N 1
ATOM 5323 C CA . ASP B 1 343 ? -2.592 31.766 -3.523 1 92.38 343 ASP B CA 1
ATOM 5324 C C . ASP B 1 343 ? -1.762 32 -2.264 1 92.38 343 ASP B C 1
ATOM 5326 O O . ASP B 1 343 ? -1.956 33 -1.564 1 92.38 343 ASP B O 1
ATOM 5330 N N . SER B 1 344 ? -0.877 31.078 -1.988 1 96 344 SER B N 1
ATOM 5331 C CA . SER B 1 344 ? -0.127 31.219 -0.745 1 96 344 SER B CA 1
ATOM 5332 C C . SER B 1 344 ? 1.162 30.406 -0.781 1 96 344 SER B C 1
ATOM 5334 O O . SER B 1 344 ? 1.427 29.703 -1.752 1 96 344 SER B O 1
ATOM 5336 N N . LEU B 1 345 ? 1.973 30.609 0.2 1 98.06 345 LEU B N 1
ATOM 5337 C CA . LEU B 1 345 ? 3.156 29.797 0.474 1 98.06 345 LEU B CA 1
ATOM 5338 C C . LEU B 1 345 ? 3.055 29.125 1.844 1 98.06 345 LEU B C 1
ATOM 5340 O O . LEU B 1 345 ? 2.342 29.625 2.723 1 98.06 345 LEU B O 1
ATOM 5344 N N . ARG B 1 346 ? 3.711 28.078 1.925 1 98.44 346 ARG B N 1
ATOM 5345 C CA . ARG B 1 346 ? 3.775 27.375 3.199 1 98.44 346 ARG B CA 1
ATOM 5346 C C . ARG B 1 346 ? 5.207 26.984 3.537 1 98.44 346 ARG B C 1
ATOM 5348 O O . ARG B 1 346 ? 5.918 26.422 2.697 1 98.44 346 ARG B O 1
ATOM 5355 N N . LEU B 1 347 ? 5.652 27.359 4.707 1 98.81 347 LEU B N 1
ATOM 5356 C CA . LEU B 1 347 ? 6.922 26.906 5.27 1 98.81 347 LEU B CA 1
ATOM 5357 C C . LEU B 1 347 ? 6.695 25.891 6.383 1 98.81 347 LEU B C 1
ATOM 5359 O O . LEU B 1 347 ? 5.91 26.125 7.301 1 98.81 347 LEU B O 1
ATOM 5363 N N . SER B 1 348 ? 7.309 24.766 6.301 1 98.88 348 SER B N 1
ATOM 5364 C CA . SER B 1 348 ? 7.234 23.75 7.344 1 98.88 348 SER B CA 1
ATOM 5365 C C . SER B 1 348 ? 8.625 23.266 7.738 1 98.88 348 SER B C 1
ATOM 5367 O O . SER B 1 348 ? 9.211 22.422 7.047 1 98.88 348 SER B O 1
ATOM 5369 N N . PRO B 1 349 ? 9.172 23.75 8.867 1 98.69 349 PRO B N 1
ATOM 5370 C CA . PRO B 1 349 ? 10.461 23.281 9.391 1 98.69 349 PRO B CA 1
ATOM 5371 C C . PRO B 1 349 ? 10.328 22.016 10.242 1 98.69 349 PRO B C 1
ATOM 5373 O O . PRO B 1 349 ? 9.219 21.609 10.586 1 98.69 349 PRO B O 1
ATOM 5376 N N . HIS B 1 350 ? 11.391 21.406 10.469 1 98.75 350 HIS B N 1
ATOM 5377 C CA . HIS B 1 350 ? 11.453 20.281 11.391 1 98.75 350 HIS B CA 1
ATOM 5378 C C . HIS B 1 350 ? 12.531 20.484 12.445 1 98.75 350 HIS B C 1
ATOM 5380 O O . HIS B 1 350 ? 13.188 21.531 12.469 1 98.75 350 HIS B O 1
ATOM 5386 N N . ALA B 1 351 ? 12.648 19.562 13.312 1 98.5 351 ALA B N 1
ATOM 5387 C CA . ALA B 1 351 ? 13.578 19.672 14.43 1 98.5 351 ALA B CA 1
ATOM 5388 C C . ALA B 1 351 ? 15.023 19.672 13.945 1 98.5 351 ALA B C 1
ATOM 5390 O O . ALA B 1 351 ? 15.938 20.062 14.68 1 98.5 351 ALA B O 1
ATOM 5391 N N . SER B 1 352 ? 15.234 19.297 12.711 1 97.88 352 SER B N 1
ATOM 5392 C CA . SER B 1 352 ? 16.578 19.266 12.133 1 97.88 352 SER B CA 1
ATOM 5393 C C . SER B 1 352 ? 16.891 20.562 11.391 1 97.88 352 SER B C 1
ATOM 5395 O O . SER B 1 352 ? 18.016 20.766 10.945 1 97.88 352 SER B O 1
ATOM 5397 N N . THR B 1 353 ? 15.93 21.453 11.203 1 98.19 353 THR B N 1
ATOM 5398 C CA . THR B 1 353 ? 16.125 22.688 10.461 1 98.19 353 THR B CA 1
ATOM 5399 C C . THR B 1 353 ? 17 23.656 11.242 1 98.19 353 THR B C 1
ATOM 5401 O O . THR B 1 353 ? 16.688 24.016 12.375 1 98.19 353 THR B O 1
ATOM 5404 N N . PRO B 1 354 ? 18.031 24.094 10.648 1 97.75 354 PRO B N 1
ATOM 5405 C CA . PRO B 1 354 ? 18.953 24.969 11.383 1 97.75 354 PRO B CA 1
ATOM 5406 C C . PRO B 1 354 ? 18.453 26.406 11.461 1 97.75 354 PRO B C 1
ATOM 5408 O O . PRO B 1 354 ? 17.672 26.844 10.609 1 97.75 354 PRO B O 1
ATOM 5411 N N . PRO B 1 355 ? 18.953 27.109 12.453 1 96.38 355 PRO B N 1
ATOM 5412 C CA . PRO B 1 355 ? 18.5 28.484 12.648 1 96.38 355 PRO B CA 1
ATOM 5413 C C . PRO B 1 355 ? 18.859 29.391 11.477 1 96.38 355 PRO B C 1
ATOM 5415 O O . PRO B 1 355 ? 18.188 30.406 11.234 1 96.38 355 PRO B O 1
ATOM 5418 N N . GLU B 1 356 ? 19.828 29.031 10.695 1 96.5 356 GLU B N 1
ATOM 5419 C CA . GLU B 1 356 ? 20.281 29.859 9.586 1 96.5 356 GLU B CA 1
ATOM 5420 C C . GLU B 1 356 ? 19.203 30.016 8.523 1 96.5 356 GLU B C 1
ATOM 5422 O O . GLU B 1 356 ? 19.25 30.922 7.699 1 96.5 356 GLU B O 1
ATOM 5427 N N . VAL B 1 357 ? 18.266 29.141 8.531 1 97.88 357 VAL B N 1
ATOM 5428 C CA . VAL B 1 357 ? 17.219 29.156 7.516 1 97.88 357 VAL B CA 1
ATOM 5429 C C . VAL B 1 357 ? 16.438 30.469 7.602 1 97.88 357 VAL B C 1
ATOM 5431 O O . VAL B 1 357 ? 15.984 31 6.582 1 97.88 357 VAL B O 1
ATOM 5434 N N . SER B 1 358 ? 16.281 31.031 8.781 1 97.88 358 SER B N 1
ATOM 5435 C CA . SER B 1 358 ? 15.555 32.281 8.969 1 97.88 358 SER B CA 1
ATOM 5436 C C . SER B 1 358 ? 16.219 33.438 8.219 1 97.88 358 SER B C 1
ATOM 5438 O O . SER B 1 358 ? 15.531 34.281 7.648 1 97.88 358 SER B O 1
ATOM 5440 N N . GLU B 1 359 ? 17.5 33.406 8.242 1 97.94 359 GLU B N 1
ATOM 5441 C CA . GLU B 1 359 ? 18.25 34.438 7.508 1 97.94 359 GLU B CA 1
ATOM 5442 C C . GLU B 1 359 ? 18.047 34.281 6 1 97.94 359 GLU B C 1
ATOM 5444 O O . GLU B 1 359 ? 17.938 35.281 5.285 1 97.94 359 GLU B O 1
ATOM 5449 N N . ARG B 1 360 ? 18.047 33.062 5.562 1 98.44 360 ARG B N 1
ATOM 5450 C CA . ARG B 1 360 ? 17.828 32.812 4.145 1 98.44 360 ARG B CA 1
ATOM 5451 C C . ARG B 1 360 ? 16.453 33.25 3.707 1 98.44 360 ARG B C 1
ATOM 5453 O O . ARG B 1 360 ? 16.297 33.844 2.639 1 98.44 360 ARG B O 1
ATOM 5460 N N . VAL B 1 361 ? 15.453 32.969 4.531 1 98.81 361 VAL B N 1
ATOM 5461 C CA . VAL B 1 361 ? 14.094 33.375 4.227 1 98.81 361 VAL B CA 1
ATOM 5462 C C . VAL B 1 361 ? 14.008 34.906 4.238 1 98.81 361 VAL B C 1
ATOM 5464 O O . VAL B 1 361 ? 13.406 35.531 3.35 1 98.81 361 VAL B O 1
ATOM 5467 N N . ALA B 1 362 ? 14.664 35.531 5.203 1 98.5 362 ALA B N 1
ATOM 5468 C CA . ALA B 1 362 ? 14.68 37 5.293 1 98.5 362 ALA B CA 1
ATOM 5469 C C . ALA B 1 362 ? 15.305 37.625 4.043 1 98.5 362 ALA B C 1
ATOM 5471 O O . ALA B 1 362 ? 14.781 38.594 3.496 1 98.5 362 ALA B O 1
ATOM 5472 N N . ALA B 1 363 ? 16.422 37.062 3.652 1 98.31 363 ALA B N 1
ATOM 5473 C CA . ALA B 1 363 ? 17.109 37.562 2.459 1 98.31 363 ALA B CA 1
ATOM 5474 C C . ALA B 1 363 ? 16.203 37.469 1.229 1 98.31 363 ALA B C 1
ATOM 5476 O O . ALA B 1 363 ? 16.109 38.406 0.44 1 98.31 363 ALA B O 1
ATOM 5477 N N . ALA B 1 364 ? 15.547 36.344 1.062 1 98.38 364 ALA B N 1
ATOM 5478 C CA . ALA B 1 364 ? 14.672 36.094 -0.084 1 98.38 364 ALA B CA 1
ATOM 5479 C C . ALA B 1 364 ? 13.5 37.062 -0.087 1 98.38 364 ALA B C 1
ATOM 5481 O O . ALA B 1 364 ? 13.203 37.688 -1.11 1 98.38 364 ALA B O 1
ATOM 5482 N N . LEU B 1 365 ? 12.844 37.25 1.067 1 98.12 365 LEU B N 1
ATOM 5483 C CA . LEU B 1 365 ? 11.641 38.094 1.134 1 98.12 365 LEU B CA 1
ATOM 5484 C C . LEU B 1 365 ? 11.992 39.562 1.036 1 98.12 365 LEU B C 1
ATOM 5486 O O . LEU B 1 365 ? 11.234 40.344 0.459 1 98.12 365 LEU B O 1
ATOM 5490 N N . SER B 1 366 ? 13.102 39.938 1.554 1 96.5 366 SER B N 1
ATOM 5491 C CA . SER B 1 366 ? 13.539 41.312 1.482 1 96.5 366 SER B CA 1
ATOM 5492 C C . SER B 1 366 ? 13.867 41.719 0.049 1 96.5 366 SER B C 1
ATOM 5494 O O . SER B 1 366 ? 13.719 42.906 -0.322 1 96.5 366 SER B O 1
ATOM 5496 N N . SER B 1 367 ? 14.32 40.781 -0.704 1 94.5 367 SER B N 1
ATOM 5497 C CA . SER B 1 367 ? 14.695 41.062 -2.086 1 94.5 367 SER B CA 1
ATOM 5498 C C . SER B 1 367 ? 13.469 41.375 -2.939 1 94.5 367 S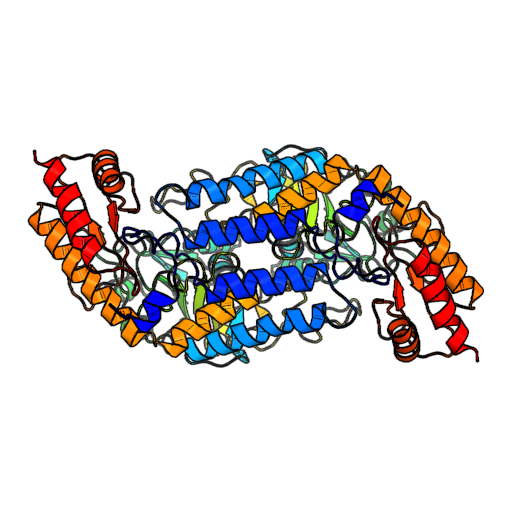ER B C 1
ATOM 5500 O O . SER B 1 367 ? 13.586 41.969 -4.02 1 94.5 367 SER B O 1
ATOM 5502 N N . LEU B 1 368 ? 12.312 41 -2.535 1 93 368 LEU B N 1
ATOM 5503 C CA . LEU B 1 368 ? 11.07 41.25 -3.264 1 93 368 LEU B CA 1
ATOM 5504 C C . LEU B 1 368 ? 10.672 42.719 -3.139 1 93 368 LEU B C 1
ATOM 5506 O O . LEU B 1 368 ? 9.906 43.25 -3.959 1 93 368 LEU B O 1
ATOM 5510 N N . ARG B 1 369 ? 11.047 43.375 -2.117 1 84.31 369 ARG B N 1
ATOM 5511 C CA . ARG B 1 369 ? 10.695 44.781 -1.87 1 84.31 369 ARG B CA 1
ATOM 5512 C C . ARG B 1 369 ? 11.602 45.719 -2.658 1 84.31 369 ARG B C 1
ATOM 5514 O O . ARG B 1 369 ? 11.258 46.875 -2.891 1 84.31 369 ARG B O 1
ATOM 5521 N N . SER B 1 370 ? 12.766 45.25 -3.049 1 68.56 370 SER B N 1
ATOM 5522 C CA . SER B 1 370 ? 13.68 46.125 -3.797 1 68.56 370 SER B CA 1
ATOM 5523 C C . SER B 1 370 ? 13.344 46.125 -5.285 1 68.56 370 SER B C 1
ATOM 5525 O O . SER B 1 370 ? 12.82 45.125 -5.805 1 68.56 370 SER B O 1
#

Nearest PDB structures (foldseek):
  5b7s-assembly1_B  TM=8.892E-01  e=1.104E-23  Thermococcus onnurineus NA1
  7tlq-assembly1_A  TM=8.736E-01  e=4.376E-23  Lancefieldella parvula
  7tlm-assembly1_A-2  TM=8.533E-01  e=4.598E-22  Lancefieldella parvula
  7tlr-assembly1_B  TM=8.497E-01  e=5.784E-22  Lancefieldella parvula
  7tlr-assembly1_A  TM=8.479E-01  e=9.153E-22  Lancefieldella parvula

pLDDT: mean 97.04, std 3.39, range [68.44, 98.94]

Radius of gyration: 26.36 Å; Cα contacts (8 Å, |Δi|>4): 1824; chains: 2; bounding box: 53×90×50 Å

Foldseek 3Di:
DLVVLLVQAPDDQQEFALLPFFAAGVQLVVLLVVLVVLVVVDDPCSVVVLLCLQVLLLQLVQVLLVHGSLQKHKDQFQLLLLLQLQLQAFEFEEEEEPQADCSNPVSVVVNVVVVGYHYDYFYDDQQAFDALVSLLVVDDPRYQEYEGECAGSAFQFGYQLQSNLVSNDPRHAYAYEDASPRLAHDHNSVSGQKYWYACGGQLNLRGRTIMMGGDPSSLVRTHLPQFALQQFPPRPPPPPDDGHGDSGPSSSDRDRGRSSSSSSSSSSSVSSVVCDNVNFNVLLLVLQLLLVCLCVVLPKAWSYDPPSVTGGQKTKIDRPPDFQVQLQVLLVVLVRHWDGDRGIIMGGDTSNNDNCNSVSNNRSSNVVVD/DLVVLLVQQPDDQQEFALLPFFAAGVQLVVLLVVLVVLVVVDDPCSVVVLLCLQVLLLQLVQVLLVHGSLQKHKDQFQLLLLLQLQLFAFEFEEEEEPQADCSNPVSQVVNVVVVGYHYDYFYDDQQAFDALVSLLVVDDPRYQEYEGECAGSAFQFGYQLQSNLVSNDPRHAYAYEDASPRLQHDHNSVSGQKYWYACGGQLNLRGRTIMMGGDPSSLVRTHLPQFALQQFPPRPPPPPDDGHGDSGPSSSDRDRGRSSSSSSSSSSSVSSVVCDNVLFNVLLLVLQLLLVVLCVVLPKAWSYDPPSVTGGQKTKIDRPPDFQVQLQVLLVVLVRHWDGDRGIIMGGDTSNNDNCNSVSNNRSSNVVVD